Protein AF-0000000066501792 (afdb_homodimer)

Organism: Dictyostelium discoideum (NCBI:txid44689)

Radius of gyration: 29.16 Å; Cα contacts (8 Å, |Δi|>4): 1683; chains: 2; bounding box: 50×94×63 Å

Sequence (678 aa):
MLPITNKVALITKKGFSESFSIVDNEIPKPKGNEVLIKVDYVGLNRCDLYFSLGLYLPFENYPNVSGFEASGTVVEFANDELENSSKFKVGDKVSVIYTCDHRKYGTFAEYAVFPIGCLVKNNELSSQKEIAANWISFFTAYYGLVEFAQIKKGDYVIITAGSAGTSLAGIAIAKFFGAHTIVTSRNEKKKQQILDYGADYFVSLDTEDIVKRTFEITNGKGANIIYDSVGGQSAQKLFESSSQFGKIVFYGNMNHSEPTPLPILIGLKNYLTIKVLNTNEYLYQPEFNKKAIEFLNSNFHHFKSIVGKEFIGIDSLVDALKYLETGDLFGKVVVKVNNMLPITNKVALITKKGFSESFSIVDNEIPKPKGNEVLIKVDYVGLNRCDLYFSLGLYLPFENYPNVSGFEASGTVVEFANDELENSSKFKVGDKVSVIYTCDHRKYGTFAEYAVFPIGCLVKNNELSSQKEIAANWISFFTAYYGLVEFAQIKKGDYVIITAGSAGTSLAGIAIAKFFGAHTIVTSRNEKKKQQILDYGADYFVSLDTEDIVKRTFEITNGKGANIIYDSVGGQSAQKLFESSSQFGKIVFYGNMNHSEPTPLPILIGLKNYLTIKVLNTNEYLYQPEFNKKAIEFLNSNFHHFKSIVGKEFIGIDSLVDALKYLETGDLFGKVVVKVNN

Solvent-accessible surface area (backbone atoms only — not comparable to full-atom values): 34069 Å² total; per-residue (Å²): 132,82,68,67,57,34,51,32,41,28,35,62,45,79,32,54,46,82,16,49,43,80,42,81,39,70,54,73,77,35,52,80,65,18,25,23,29,42,26,29,21,32,22,60,54,73,63,54,43,41,40,39,55,43,67,61,54,76,71,92,60,74,66,28,52,32,47,59,23,17,11,28,29,34,67,43,60,40,38,67,66,56,43,71,74,42,98,58,52,76,68,40,57,31,26,39,44,73,59,61,63,47,78,78,34,30,44,40,28,38,50,36,50,41,52,57,86,26,54,39,77,56,58,90,87,54,53,56,70,40,51,8,48,28,55,70,28,41,49,44,28,42,47,48,41,46,69,67,55,53,66,44,65,69,35,34,32,36,29,38,55,36,41,34,38,42,33,42,33,35,47,40,53,37,50,74,48,47,28,42,36,41,29,26,34,67,50,64,90,56,44,64,62,42,42,71,73,60,40,71,36,79,45,32,56,74,83,43,57,66,38,63,53,36,24,62,76,45,74,65,50,29,23,40,31,36,44,36,39,37,50,10,62,66,36,50,49,53,60,69,22,40,12,69,64,13,30,35,35,36,63,45,50,74,35,66,89,37,72,20,56,40,63,56,60,58,23,37,53,19,36,24,37,36,34,25,50,34,61,66,72,37,40,77,32,66,72,53,34,53,53,50,50,51,52,48,63,76,43,34,92,65,61,68,50,52,73,57,43,78,39,69,33,60,85,34,45,50,58,50,44,48,54,60,69,69,65,86,57,51,31,29,42,36,30,37,40,43,134,131,82,69,67,57,34,52,33,40,26,34,62,45,79,32,55,46,84,15,50,45,80,41,81,39,68,53,71,77,34,52,77,65,17,26,23,29,41,26,28,21,31,22,59,54,72,63,53,42,42,41,39,54,44,66,61,55,73,72,93,59,74,67,27,50,30,45,57,24,17,12,29,30,33,68,41,59,38,39,68,67,55,43,71,74,42,97,57,52,75,67,39,56,29,26,39,44,73,58,61,63,47,76,79,34,30,45,39,28,39,50,38,49,40,52,57,87,25,53,40,78,57,59,89,88,52,54,57,72,41,52,7,48,26,57,68,29,40,50,44,26,42,48,48,41,46,72,68,55,54,67,43,67,68,36,34,32,35,30,38,56,36,43,34,38,42,33,42,31,35,46,39,54,38,49,73,48,47,28,42,37,40,29,26,34,68,51,64,88,56,45,66,62,41,42,73,73,62,39,71,37,78,43,32,57,73,83,43,57,66,38,63,52,36,25,62,75,46,75,66,50,28,24,40,31,37,44,35,39,37,51,10,60,65,36,50,49,53,60,68,21,41,11,69,65,14,30,37,34,36,64,45,51,74,36,68,90,37,70,21,56,41,65,56,60,59,22,36,55,19,36,25,38,37,33,25,49,33,62,67,74,38,42,78,33,65,72,53,34,52,52,52,50,52,52,48,62,77,43,35,92,66,60,69,50,52,72,56,42,79,40,70,33,61,86,34,46,50,58,50,44,46,54,61,68,68,66,85,57,53,32,29,42,34,31,37,41,42,134

Nearest PDB structures (foldseek):
  3qwb-assembly2_C  TM=8.760E-01  e=9.185E-32  Saccharomyces cerevisiae S288C
  3jyl-assembly1_A  TM=8.883E-01  e=7.668E-28  Pseudomonas syringae pv. tomato
  1qor-assembly1_B  TM=9.023E-01  e=3.120E-27  Escherichia coli
  3gms-assembly1_A  TM=8.563E-01  e=8.802E-27  Bacillus thuringiensis
  5k1s-assembly2_C  TM=8.195E-01  e=1.194E-26  Myxococcus xanthus DK 1622

InterPro domains:
  IPR011032 GroES-like superfamily [SSF50129] (3-160)
  IPR013149 Alcohol dehydrogenase-like, C-terminal [PF00107] (167-296)
  IPR013154 Alcohol dehydrogenase-like, N-terminal [PF08240] (33-121)
  IPR020843 Enoylreductase domain [SM00829] (15-335)
  IPR036291 NAD(P)-binding domain superfamily [SSF51735] (128-285)

Secondary structure (DSSP, 8-state):
---SEEEEEEE-SSSSGGGEEEEEEEPPPP-TTEEEEEEEEEEE-HHHHHHHHTSSS---SSSB---SEEEEEEEEES-HHHHHHSS--TT-EEEE-S-S-TTT----BSEEEEEGGGEEEPPTTS-HHHHTTTHHHHHHHIIIIIIIT---TT-EEEESSTTBHHHHHHHHHHHHTT-EEEEEESSGGGHHHHHHHT-SEEEETTTS-HHHHHHHHTTTS-EEEEEES--STTHHHHHHTEEEEEEEEE---TTTTSPPB--HHHHHHHT-EEEE--THHHHTSHHHHHHHHHHHHHTGGG----EEEEEESGGGHHHHHHHHHH---SBEEEEE---/---SEEEEEEE-SSSSGGGEEEEEEEPPPP-TTEEEEEEEEEEE-HHHHHHHHTSSS---SSSB---SEEEEEEEEES-HHHHHHSS--TT-EEEE-S-S-TTT----BSEEEEEGGGEEEPPTTS-HHHHTTTHHHHHHHIIIIIIIT---TT-EEEESSTTBHHHHHHHHHHHHTT-EEEEEESSGGGHHHHHHHT-SEEEETTTS-HHHHHHHHTTTS-EEEEEES--STTHHHHHHTEEEEEEEEE---TTTTSPPB--HHHHHHHT-EEEE--THHHHTSHHHHHHHHHHHHHTGGG----EEEEEESGGGHHHHHHHHHH---SBEEEEE---

Foldseek 3Di:
DDDQKWWFWWQAAAAFLVRIDIDIDGFDADADQKFKWQFFKAWDDPVQRVVSNCNPPHDDDPGFGAGFKTKTFTAGGNDPVNQVVDPDDGGFIWMFHRQDDRRHWHRLIRMTMDRPVRIDGDDPVDDRHFRRHFHVLLLQLCCQCCVPLVAAAAFEEEAELCQEASNLSNQLVNVVRNYAYEYEDCACPCVVVSVVSPHRHYDHVPVDQPQVVLCVVSVRFFGQEYEYADAACCVVSNLSRHGANHEYEHAHHNPVVHHGDDDVVSCVVRVYDYYDDDSNVQSNPVVSVVVSVVVCSVVVVSGTWDAFEEAEASVCVSVQSVVVNVSPTGTIYMYRHDD/DDDQKWWFWWQAAAAFLVRIDIDIDGFDADADQKFKWQFFKAWDDPVQRVVSNCNPPHDDDPGFGAGFKTKTFTAGGNDPVNQVVDPDDGGFIWMFHRQDDRRHWHRLIRMTMDRPVRIDGDDPVDDRHFRRHFHVLLLQLCCQCCVPLVAAAAFEEEAELCQEASNLSNQLVNVVRNYAYEYEDCACPCVVVSVVSPHRHYDHVPVDQPQVVLCVVSVRFFGQEYEYADAACCVVSNLSRHGANHEYEHAHHNPVVHHGDDDVVSCVVRVYDYYDDDSNVQSNPVVSVVVSVVVCSVVVVSGTWDAFEEAEASVCVSVQSVVVNVSPTGTIYMYRHDD

Structure (mmCIF, N/CA/C/O backbone):
data_AF-0000000066501792-model_v1
#
loop_
_entity.id
_entity.type
_entity.pdbx_description
1 polymer 'Zinc-containing alcohol dehydrogenase'
#
loop_
_atom_site.group_PDB
_atom_site.id
_atom_site.type_symbol
_atom_site.label_atom_id
_atom_site.label_alt_id
_atom_site.label_comp_id
_atom_site.label_asym_id
_atom_site.label_entity_id
_atom_site.label_seq_id
_atom_site.pdbx_PDB_ins_code
_atom_site.Cartn_x
_atom_site.Cartn_y
_atom_site.Cartn_z
_atom_site.occupancy
_atom_site.B_iso_or_equiv
_atom_site.auth_seq_id
_atom_site.auth_comp_id
_atom_site.auth_asym_id
_atom_site.auth_atom_id
_atom_site.pdbx_PDB_model_num
ATOM 1 N N . MET A 1 1 ? -9.789 -43.25 -29.641 1 71.56 1 MET A N 1
ATOM 2 C CA . MET A 1 1 ? -10.93 -43.125 -28.75 1 71.56 1 MET A CA 1
ATOM 3 C C . MET A 1 1 ? -10.477 -42.75 -27.344 1 71.56 1 MET A C 1
ATOM 5 O O . MET A 1 1 ? -9.484 -43.281 -26.844 1 71.56 1 MET A O 1
ATOM 9 N N . LEU A 1 2 ? -11.102 -41.656 -26.812 1 81.5 2 LEU A N 1
ATOM 10 C CA . LEU A 1 2 ? -10.773 -41.25 -25.453 1 81.5 2 LEU A CA 1
ATOM 11 C C . LEU A 1 2 ? -11.211 -42.312 -24.438 1 81.5 2 LEU A C 1
ATOM 13 O O . LEU A 1 2 ? -12.227 -42.969 -24.625 1 81.5 2 LEU A O 1
ATOM 17 N N . PRO A 1 3 ? -10.352 -42.531 -23.453 1 86.5 3 PRO A N 1
ATOM 18 C CA . PRO A 1 3 ? -10.828 -43.375 -22.375 1 86.5 3 PRO A CA 1
ATOM 19 C C . PRO A 1 3 ? -12.078 -42.844 -21.688 1 86.5 3 PRO A C 1
ATOM 21 O O . PRO A 1 3 ? -12.398 -41.656 -21.844 1 86.5 3 PRO A O 1
ATOM 24 N N . ILE A 1 4 ? -12.75 -43.75 -21.016 1 88.5 4 ILE A N 1
ATOM 25 C CA . ILE A 1 4 ? -13.984 -43.344 -20.344 1 88.5 4 ILE A CA 1
ATOM 26 C C . ILE A 1 4 ? -13.656 -42.625 -19.031 1 88.5 4 ILE A C 1
ATOM 28 O O . ILE A 1 4 ? -14.336 -41.656 -18.641 1 88.5 4 ILE A O 1
ATOM 32 N N . THR A 1 5 ? -12.617 -43.156 -18.406 1 92.06 5 THR A N 1
ATOM 33 C CA . THR A 1 5 ? -12.242 -42.594 -17.109 1 92.06 5 THR A CA 1
ATOM 34 C C . THR A 1 5 ? -10.805 -42.094 -17.141 1 92.06 5 THR A C 1
ATOM 36 O O . THR A 1 5 ? -10.062 -42.375 -18.078 1 92.06 5 THR A O 1
ATOM 39 N N . ASN A 1 6 ? -10.547 -41.219 -16.219 1 94.38 6 ASN A N 1
ATOM 40 C CA . ASN A 1 6 ? -9.18 -40.75 -16.016 1 94.38 6 ASN A CA 1
ATOM 41 C C . ASN A 1 6 ? -8.891 -40.5 -14.539 1 94.38 6 ASN A C 1
ATOM 43 O O . ASN A 1 6 ? -9.805 -40.5 -13.711 1 94.38 6 ASN A O 1
ATOM 47 N N . LYS A 1 7 ? -7.672 -40.312 -14.266 1 96.06 7 LYS A N 1
ATOM 48 C CA . LYS A 1 7 ? -7.266 -40 -12.898 1 96.06 7 LYS A CA 1
ATOM 49 C C . LYS A 1 7 ? -7.254 -38.469 -12.672 1 96.06 7 LYS A C 1
ATOM 51 O O . LYS A 1 7 ? -6.836 -37.719 -13.539 1 96.06 7 LYS A O 1
ATOM 56 N N . VAL A 1 8 ? -7.789 -38.094 -11.492 1 96.12 8 VAL A N 1
ATOM 57 C CA . VAL A 1 8 ? -7.844 -36.688 -11.078 1 96.12 8 VAL A CA 1
ATOM 58 C C . VAL A 1 8 ? -7.414 -36.562 -9.617 1 96.12 8 VAL A C 1
ATOM 60 O O . VAL A 1 8 ? -7.723 -37.438 -8.797 1 96.12 8 VAL A O 1
ATOM 63 N N . ALA A 1 9 ? -6.676 -35.562 -9.336 1 95.81 9 ALA A N 1
ATOM 64 C CA . ALA A 1 9 ? -6.383 -35.25 -7.945 1 95.81 9 ALA A CA 1
ATOM 65 C C . ALA A 1 9 ? -7.402 -34.25 -7.391 1 95.81 9 ALA A C 1
ATOM 67 O O . ALA A 1 9 ? -7.539 -33.125 -7.906 1 95.81 9 ALA A O 1
ATOM 68 N N . LEU A 1 10 ? -8.094 -34.625 -6.332 1 95.19 10 LEU A N 1
ATOM 69 C CA . LEU A 1 10 ? -9.117 -33.781 -5.715 1 95.19 10 LEU A CA 1
ATOM 70 C C . LEU A 1 10 ? -8.734 -33.406 -4.281 1 95.19 10 LEU A C 1
ATOM 72 O O . LEU A 1 10 ? -8.062 -34.188 -3.6 1 95.19 10 LEU A O 1
ATOM 76 N N . ILE A 1 11 ? -9.117 -32.219 -3.883 1 94.44 11 ILE A N 1
ATOM 77 C CA . ILE A 1 11 ? -9.055 -31.859 -2.469 1 94.44 11 ILE A CA 1
ATOM 78 C C . ILE A 1 11 ? -10.234 -32.469 -1.729 1 94.44 11 ILE A C 1
ATOM 80 O O . ILE A 1 11 ? -11.391 -32.188 -2.02 1 94.44 11 ILE A O 1
ATOM 84 N N . THR A 1 12 ? -9.969 -33.281 -0.763 1 94.12 12 THR A N 1
ATOM 85 C CA . THR A 1 12 ? -11.047 -34.031 -0.144 1 94.12 12 THR A CA 1
ATOM 86 C C . THR A 1 12 ? -11.258 -33.594 1.301 1 94.12 12 THR A C 1
ATOM 88 O O . THR A 1 12 ? -12.242 -34 1.934 1 94.12 12 THR A O 1
ATOM 91 N N . LYS A 1 13 ? -10.398 -32.844 1.797 1 90.88 13 LYS A N 1
ATOM 92 C CA . LYS A 1 13 ? -10.492 -32.25 3.139 1 90.88 13 LYS A CA 1
ATOM 93 C C . LYS A 1 13 ? -9.562 -31.062 3.287 1 90.88 13 LYS A C 1
ATOM 95 O O . LYS A 1 13 ? -8.773 -30.75 2.387 1 90.88 13 LYS A O 1
ATOM 100 N N . LYS A 1 14 ? -9.773 -30.359 4.363 1 87.75 14 LYS A N 1
ATOM 101 C CA . LYS A 1 14 ? -8.891 -29.234 4.641 1 87.75 14 LYS A CA 1
ATOM 102 C C . LYS A 1 14 ? -7.516 -29.703 5.09 1 87.75 14 LYS A C 1
ATOM 104 O O . LYS A 1 14 ? -7.402 -30.656 5.879 1 87.75 14 LYS A O 1
ATOM 109 N N . GLY A 1 15 ? -6.477 -29.094 4.531 1 87.56 15 GLY A N 1
ATOM 110 C CA . GLY A 1 15 ? -5.098 -29.438 4.844 1 87.56 15 GLY A CA 1
ATOM 111 C C . GLY A 1 15 ? -4.125 -29.062 3.738 1 87.56 15 GLY A C 1
ATOM 112 O O . GLY A 1 15 ? -4.48 -28.344 2.805 1 87.56 15 GLY A O 1
ATOM 113 N N . PHE A 1 16 ? -2.891 -29.578 3.99 1 89.88 16 PHE A N 1
ATOM 114 C CA . PHE A 1 16 ? -1.862 -29.344 2.982 1 89.88 16 PHE A CA 1
ATOM 115 C C . PHE A 1 16 ? -1.808 -30.484 1.981 1 89.88 16 PHE A C 1
ATOM 117 O O . PHE A 1 16 ? -2.822 -30.844 1.375 1 89.88 16 PHE A O 1
ATOM 124 N N . SER A 1 17 ? -0.733 -31.094 1.771 1 91.81 17 SER A N 1
ATOM 125 C CA . SER A 1 17 ? -0.574 -32.125 0.761 1 91.81 17 SER A CA 1
ATOM 126 C C . SER A 1 17 ? -1.449 -33.344 1.07 1 91.81 17 SER A C 1
ATOM 128 O O . SER A 1 17 ? -1.922 -34.031 0.157 1 91.81 17 SER A O 1
ATOM 130 N N . GLU A 1 18 ? -1.739 -33.562 2.307 1 92.19 18 GLU A N 1
ATOM 131 C CA . GLU A 1 18 ? -2.51 -34.719 2.715 1 92.19 18 GLU A CA 1
ATOM 132 C C . GLU A 1 18 ? -3.982 -34.594 2.346 1 92.19 18 GLU A C 1
ATOM 134 O O . GLU A 1 18 ? -4.746 -35.531 2.398 1 92.19 18 GLU A O 1
ATOM 139 N N . SER A 1 19 ? -4.359 -33.438 1.979 1 93.88 19 SER A N 1
ATOM 140 C CA . SER A 1 19 ? -5.754 -33.188 1.648 1 93.88 19 SER A CA 1
ATOM 141 C C . SER A 1 19 ? -6.094 -33.656 0.241 1 93.88 19 SER A C 1
ATOM 143 O O . SER A 1 19 ? -7.266 -33.719 -0.136 1 93.88 19 SER A O 1
ATOM 145 N N . PHE A 1 20 ? -5.129 -34.031 -0.543 1 95.75 20 PHE A N 1
ATOM 146 C CA . PHE A 1 20 ? -5.328 -34.438 -1.934 1 95.75 20 PHE A CA 1
ATOM 147 C C . PHE A 1 20 ? -5.426 -35.938 -2.064 1 95.75 20 PHE A C 1
ATOM 149 O O . PHE A 1 20 ? -4.691 -36.688 -1.399 1 95.75 20 PHE A O 1
ATOM 156 N N . SER A 1 21 ? -6.328 -36.375 -2.918 1 96.19 21 SER A N 1
ATOM 157 C CA . SER A 1 21 ? -6.484 -37.781 -3.246 1 96.19 21 SER A CA 1
ATOM 158 C C . SER A 1 21 ? -6.625 -38 -4.75 1 96.19 21 SER A C 1
ATOM 160 O O . SER A 1 21 ? -7.305 -37.219 -5.426 1 96.19 21 SER A O 1
ATOM 162 N N . ILE A 1 22 ? -5.996 -39.031 -5.191 1 96.94 22 ILE A N 1
ATOM 163 C CA . ILE A 1 22 ? -6.141 -39.438 -6.59 1 96.94 22 ILE A CA 1
ATOM 164 C C . ILE A 1 22 ? -7.34 -40.375 -6.746 1 96.94 22 ILE A C 1
ATOM 166 O O . ILE A 1 22 ? -7.43 -41.375 -6.07 1 96.94 22 ILE A O 1
ATOM 170 N N . VAL A 1 23 ? -8.18 -39.969 -7.672 1 96.06 23 VAL A N 1
ATOM 171 C CA . VAL A 1 23 ? -9.383 -40.781 -7.863 1 96.06 23 VAL A CA 1
ATOM 172 C C . VAL A 1 23 ? -9.625 -41 -9.352 1 96.06 23 VAL A C 1
ATOM 174 O O . VAL A 1 23 ? -9.109 -40.25 -10.188 1 96.06 23 VAL A O 1
ATOM 177 N N . ASP A 1 24 ? -10.375 -42.031 -9.609 1 95.81 24 ASP A N 1
ATOM 178 C CA . ASP A 1 24 ? -10.859 -42.25 -10.969 1 95.81 24 ASP A CA 1
ATOM 179 C C . ASP A 1 24 ? -12.203 -41.594 -11.195 1 95.81 24 ASP A C 1
ATOM 181 O O . ASP A 1 24 ? -13.148 -41.781 -10.438 1 95.81 24 ASP A O 1
ATOM 185 N N . ASN A 1 25 ? -12.195 -40.781 -12.195 1 94.81 25 ASN A N 1
ATOM 186 C CA . ASN A 1 25 ? -13.414 -40.062 -12.562 1 94.81 25 ASN A CA 1
ATOM 187 C C . ASN A 1 25 ? -13.703 -40.188 -14.055 1 94.81 25 ASN A C 1
ATOM 189 O O . ASN A 1 25 ? -12.797 -40.438 -14.852 1 94.81 25 ASN A O 1
ATOM 193 N N . GLU A 1 26 ? -14.938 -40.031 -14.344 1 95.5 26 GLU A N 1
ATOM 194 C CA . GLU A 1 26 ? -15.281 -39.969 -15.766 1 95.5 26 GLU A CA 1
ATOM 195 C C . GLU A 1 26 ? -14.633 -38.75 -16.422 1 95.5 26 GLU A C 1
ATOM 197 O O . GLU A 1 26 ? -14.555 -37.688 -15.805 1 95.5 26 GLU A O 1
ATOM 202 N N . ILE A 1 27 ? -14.18 -38.938 -17.594 1 96.44 27 ILE A N 1
ATOM 203 C CA . ILE A 1 27 ? -13.672 -37.781 -18.344 1 96.44 27 ILE A CA 1
ATOM 204 C C . ILE A 1 27 ? -14.805 -36.812 -18.594 1 96.44 27 ILE A C 1
ATOM 206 O O . ILE A 1 27 ? -15.852 -37.156 -19.125 1 96.44 27 ILE A O 1
ATOM 210 N N . PRO A 1 28 ? -14.602 -35.594 -18.25 1 95.12 28 PRO A N 1
ATOM 211 C CA . PRO A 1 28 ? -15.68 -34.625 -18.422 1 95.12 28 PRO A CA 1
ATOM 212 C C . PRO A 1 28 ? -15.922 -34.281 -19.891 1 95.12 28 PRO A C 1
ATOM 214 O O . PRO A 1 28 ? -14.977 -34.25 -20.688 1 95.12 28 PRO A O 1
ATOM 217 N N . LYS A 1 29 ? -17.125 -34 -20.188 1 95.44 29 LYS A N 1
ATOM 218 C CA . LYS A 1 29 ? -17.5 -33.5 -21.516 1 95.44 29 LYS A CA 1
ATOM 219 C C . LYS A 1 29 ? -17.547 -31.984 -21.531 1 95.44 29 LYS A C 1
ATOM 221 O O . LYS A 1 29 ? -18.234 -31.375 -20.703 1 95.44 29 LYS A O 1
ATOM 226 N N . PRO A 1 30 ? -16.781 -31.406 -22.484 1 97.12 30 PRO A N 1
ATOM 227 C CA . PRO A 1 30 ? -16.844 -29.953 -22.547 1 97.12 30 PRO A CA 1
ATOM 228 C C . PRO A 1 30 ? -18.219 -29.422 -22.938 1 97.12 30 PRO A C 1
ATOM 230 O O . PRO A 1 30 ? -18.906 -30.047 -23.75 1 97.12 30 PRO A O 1
ATOM 233 N N . LYS A 1 31 ? -18.625 -28.312 -22.375 1 96.38 31 LYS A N 1
ATOM 234 C CA . LYS A 1 31 ? -19.891 -27.656 -22.672 1 96.38 31 LYS A CA 1
ATOM 235 C C . LYS A 1 31 ? -19.688 -26.172 -22.984 1 96.38 31 LYS A C 1
ATOM 237 O O . LYS A 1 31 ? -18.688 -25.578 -22.578 1 96.38 31 LYS A O 1
ATOM 242 N N . GLY A 1 32 ? -20.594 -25.656 -23.734 1 95.44 32 GLY A N 1
ATOM 243 C CA . GLY A 1 32 ? -20.578 -24.219 -24 1 95.44 32 GLY A CA 1
ATOM 244 C C . GLY A 1 32 ? -19.281 -23.75 -24.625 1 95.44 32 GLY A C 1
ATOM 245 O O . GLY A 1 32 ? -18.938 -24.156 -25.734 1 95.44 32 GLY A O 1
ATOM 246 N N . ASN A 1 33 ? -18.516 -22.984 -23.859 1 95 33 ASN A N 1
ATOM 247 C CA . ASN A 1 33 ? -17.281 -22.422 -24.375 1 95 33 ASN A CA 1
ATOM 248 C C . ASN A 1 33 ? -16.062 -23.219 -23.906 1 95 33 ASN A C 1
ATOM 250 O O . ASN A 1 33 ? -14.945 -22.703 -23.906 1 95 33 ASN A O 1
ATOM 254 N N . GLU A 1 34 ? -16.281 -24.438 -23.609 1 96.44 34 GLU A N 1
ATOM 255 C CA . GLU A 1 34 ? -15.234 -25.25 -23 1 96.44 34 GLU A CA 1
ATOM 256 C C . GLU A 1 34 ? -14.555 -26.141 -24.031 1 96.44 34 GLU A C 1
ATOM 258 O O . GLU A 1 34 ? -15.109 -26.391 -25.109 1 96.44 34 GLU A O 1
ATOM 263 N N . VAL A 1 35 ? -13.391 -26.531 -23.734 1 96.94 35 VAL A N 1
ATOM 264 C CA . VAL A 1 35 ? -12.594 -27.484 -24.5 1 96.94 35 VAL A CA 1
ATOM 265 C C . VAL A 1 35 ? -11.992 -28.531 -23.562 1 96.94 35 VAL A C 1
ATOM 267 O O . VAL A 1 35 ? -11.664 -28.234 -22.422 1 96.94 35 VAL A O 1
ATOM 270 N N . LEU A 1 36 ? -11.891 -29.703 -24.062 1 97.19 36 LEU A N 1
ATOM 271 C CA . LEU A 1 36 ? -11.219 -30.766 -23.328 1 97.19 36 LEU A CA 1
ATOM 272 C C . LEU A 1 36 ? -9.727 -30.797 -23.641 1 97.19 36 LEU A C 1
ATOM 274 O O . LEU A 1 36 ? -9.336 -30.781 -24.812 1 97.19 36 LEU A O 1
ATOM 278 N N . ILE A 1 37 ? -8.961 -30.828 -22.656 1 96.81 37 ILE A N 1
ATOM 279 C CA . ILE A 1 37 ? -7.508 -30.844 -22.781 1 96.81 37 ILE A CA 1
ATOM 280 C C . ILE A 1 37 ? -6.953 -32.156 -22.25 1 96.81 37 ILE A C 1
ATOM 282 O O . ILE A 1 37 ? -7.344 -32.594 -21.156 1 96.81 37 ILE A O 1
ATOM 286 N N . LYS A 1 38 ? -6.133 -32.812 -23 1 97.44 38 LYS A N 1
ATOM 287 C CA . LYS A 1 38 ? -5.242 -33.812 -22.453 1 97.44 38 LYS A CA 1
ATOM 288 C C . LYS A 1 38 ? -4.02 -33.188 -21.797 1 97.44 38 LYS A C 1
ATOM 290 O O . LYS A 1 38 ? -3.148 -32.656 -22.484 1 97.44 38 LYS A O 1
ATOM 295 N N . VAL A 1 39 ? -3.943 -33.312 -20.484 1 97.31 39 VAL A N 1
ATOM 296 C CA . VAL A 1 39 ? -2.906 -32.594 -19.75 1 97.31 39 VAL A CA 1
ATOM 297 C C . VAL A 1 39 ? -1.589 -33.375 -19.844 1 97.31 39 VAL A C 1
ATOM 299 O O . VAL A 1 39 ? -1.533 -34.562 -19.531 1 97.31 39 VAL A O 1
ATOM 302 N N . ASP A 1 40 ? -0.59 -32.688 -20.281 1 97.06 40 ASP A N 1
ATOM 303 C CA . ASP A 1 40 ? 0.73 -33.312 -20.375 1 97.06 40 ASP A CA 1
ATOM 304 C C . ASP A 1 40 ? 1.55 -33.031 -19.109 1 97.06 40 ASP A C 1
ATOM 306 O O . ASP A 1 40 ? 2.098 -33.969 -18.516 1 97.06 40 ASP A O 1
ATOM 310 N N . TYR A 1 41 ? 1.6 -31.781 -18.734 1 97.31 41 TYR A N 1
ATOM 311 C CA . TYR A 1 41 ? 2.334 -31.344 -17.547 1 97.31 41 TYR A CA 1
ATOM 312 C C . TYR A 1 41 ? 1.498 -30.406 -16.688 1 97.31 41 TYR A C 1
ATOM 314 O O . TYR A 1 41 ? 0.701 -29.625 -17.219 1 97.31 41 TYR A O 1
ATOM 322 N N . VAL A 1 42 ? 1.667 -30.531 -15.383 1 97.06 42 VAL A N 1
ATOM 323 C CA . VAL A 1 42 ? 1.106 -29.531 -14.477 1 97.06 42 VAL A CA 1
ATOM 324 C C . VAL A 1 42 ? 2.229 -28.859 -13.695 1 97.06 42 VAL A C 1
ATOM 326 O O . VAL A 1 42 ? 3.209 -29.5 -13.32 1 97.06 42 VAL A O 1
ATOM 329 N N . GLY A 1 43 ? 2.137 -27.562 -13.602 1 96.38 43 GLY A N 1
ATOM 330 C CA . GLY A 1 43 ? 3.02 -26.828 -12.719 1 96.38 43 GLY A CA 1
ATOM 331 C C . GLY A 1 43 ? 2.453 -26.641 -11.328 1 96.38 43 GLY A C 1
ATOM 332 O O . GLY A 1 43 ? 1.261 -26.359 -11.172 1 96.38 43 GLY A O 1
ATOM 333 N N . LEU A 1 44 ? 3.307 -26.859 -10.344 1 95.69 44 LEU A N 1
ATOM 334 C CA . LEU A 1 44 ? 2.865 -26.688 -8.961 1 95.69 44 LEU A CA 1
ATOM 335 C C . LEU A 1 44 ? 3.252 -25.312 -8.43 1 95.69 44 LEU A C 1
ATOM 337 O O . LEU A 1 44 ? 4.293 -24.781 -8.797 1 95.69 44 LEU A O 1
ATOM 341 N N . ASN A 1 45 ? 2.424 -24.828 -7.633 1 92.56 45 ASN A N 1
ATOM 342 C CA . ASN A 1 45 ? 2.598 -23.531 -6.98 1 92.56 45 ASN A CA 1
ATOM 343 C C . ASN A 1 45 ? 2.273 -23.609 -5.492 1 92.56 45 ASN A C 1
ATOM 345 O O . ASN A 1 45 ? 1.457 -24.438 -5.07 1 92.56 45 ASN A O 1
ATOM 349 N N . ARG A 1 46 ? 2.879 -22.75 -4.742 1 89.25 46 ARG A N 1
ATOM 350 C CA . ARG A 1 46 ? 2.547 -22.703 -3.322 1 89.25 46 ARG A CA 1
ATOM 351 C C . ARG A 1 46 ? 1.07 -22.375 -3.115 1 89.25 46 ARG A C 1
ATOM 353 O O . ARG A 1 46 ? 0.457 -22.844 -2.156 1 89.25 46 ARG A O 1
ATOM 360 N N . CYS A 1 47 ? 0.522 -21.688 -4.008 1 87.69 47 CYS A N 1
ATOM 361 C CA . CYS A 1 47 ? -0.887 -21.312 -3.916 1 87.69 47 CYS A CA 1
ATOM 362 C C . CYS A 1 47 ? -1.774 -22.562 -3.984 1 87.69 47 CYS A C 1
ATOM 364 O O . CYS A 1 47 ? -2.916 -22.531 -3.521 1 87.69 47 CYS A O 1
ATOM 366 N N . ASP A 1 48 ? -1.301 -23.672 -4.539 1 90.5 48 ASP A N 1
ATOM 367 C CA . ASP A 1 48 ? -2.053 -24.922 -4.508 1 90.5 48 ASP A CA 1
ATOM 368 C C . ASP A 1 48 ? -2.283 -25.391 -3.074 1 90.5 48 ASP A C 1
ATOM 370 O O . ASP A 1 48 ? -3.383 -25.828 -2.729 1 90.5 48 ASP A O 1
ATOM 374 N N . LEU A 1 49 ? -1.256 -25.188 -2.301 1 88.19 49 LEU A N 1
ATOM 375 C CA . LEU A 1 49 ? -1.333 -25.609 -0.905 1 88.19 49 LEU A CA 1
ATOM 376 C C . LEU A 1 49 ? -2.217 -24.656 -0.105 1 88.19 49 LEU A C 1
ATOM 378 O O . LEU A 1 49 ? -3.012 -25.094 0.729 1 88.19 49 LEU A O 1
ATOM 382 N N . TYR A 1 50 ? -2.135 -23.391 -0.411 1 83.56 50 TYR A N 1
ATOM 383 C CA . TYR A 1 50 ? -2.955 -22.406 0.292 1 83.56 50 TYR A CA 1
ATOM 384 C C . TYR A 1 50 ? -4.426 -22.578 -0.068 1 83.56 50 TYR A C 1
ATOM 386 O O . TYR A 1 50 ? -5.305 -22.359 0.772 1 83.56 50 TYR A O 1
ATOM 394 N N . PHE A 1 51 ? -4.652 -22.922 -1.229 1 84.56 51 PHE A N 1
ATOM 395 C CA . PHE A 1 51 ? -6.012 -23.172 -1.694 1 84.56 51 PHE A CA 1
ATOM 396 C C . PHE A 1 51 ? -6.637 -24.344 -0.944 1 84.56 51 PHE A C 1
ATOM 398 O O . PHE A 1 51 ? -7.773 -24.25 -0.481 1 84.56 51 PHE A O 1
ATOM 405 N N . SER A 1 52 ? -5.887 -25.344 -0.758 1 87.38 52 SER A N 1
ATOM 406 C CA . SER A 1 52 ? -6.398 -26.531 -0.085 1 87.38 52 SER A CA 1
ATOM 407 C C . SER A 1 52 ? -6.688 -26.25 1.385 1 87.38 52 SER A C 1
ATOM 409 O O . SER A 1 52 ? -7.516 -26.922 1.999 1 87.38 52 SER A O 1
ATOM 411 N N . LEU A 1 53 ? -6.043 -25.203 1.89 1 83 53 LEU A N 1
ATOM 412 C CA . LEU A 1 53 ? -6.25 -24.812 3.279 1 83 53 LEU A CA 1
ATOM 413 C C . LEU A 1 53 ? -7.465 -23.906 3.412 1 83 53 LEU A C 1
ATOM 415 O O . LEU A 1 53 ? -7.953 -23.672 4.52 1 83 53 LEU A O 1
ATOM 419 N N . GLY A 1 54 ? -7.93 -23.359 2.338 1 76.44 54 GLY A N 1
ATOM 420 C CA . GLY A 1 54 ? -9.062 -22.453 2.35 1 76.44 54 GLY A CA 1
ATOM 421 C C . GLY A 1 54 ? -8.695 -21.047 2.775 1 76.44 54 GLY A C 1
ATOM 422 O O . GLY A 1 54 ? -9.531 -20.312 3.314 1 76.44 54 GLY A O 1
ATOM 423 N N . LEU A 1 55 ? -7.516 -20.562 2.727 1 69.56 55 LEU A N 1
ATOM 424 C CA . LEU A 1 55 ? -7.062 -19.297 3.289 1 69.56 55 LEU A CA 1
ATOM 425 C C . LEU A 1 55 ? -7.32 -18.141 2.318 1 69.56 55 LEU A C 1
ATOM 427 O O . LEU A 1 55 ? -7.547 -17.016 2.742 1 69.56 55 LEU A O 1
ATOM 431 N N . TYR A 1 56 ? -7.301 -18.266 1.024 1 65.56 56 TYR A N 1
ATOM 432 C CA . TYR A 1 56 ? -7.41 -17.078 0.188 1 65.56 56 TYR A CA 1
ATOM 433 C C . TYR A 1 56 ? -8.555 -17.219 -0.809 1 65.56 56 TYR A C 1
ATOM 435 O O . TYR A 1 56 ? -9.109 -16.219 -1.274 1 65.56 56 TYR A O 1
ATOM 443 N N . LEU A 1 57 ? -8.93 -18.375 -1.156 1 70.06 57 LEU A N 1
ATOM 444 C CA . LEU A 1 57 ? -10.031 -18.688 -2.057 1 70.06 57 LEU A CA 1
ATOM 445 C C . LEU A 1 57 ? -10.914 -19.781 -1.481 1 70.06 57 LEU A C 1
ATOM 447 O O . LEU A 1 57 ? -10.68 -20.969 -1.734 1 70.06 57 LEU A O 1
ATOM 451 N N . PRO A 1 58 ? -11.906 -19.328 -0.721 1 66.75 58 PRO A N 1
ATOM 452 C CA . PRO A 1 58 ? -12.727 -20.359 -0.074 1 66.75 58 PRO A CA 1
ATOM 453 C C . PRO A 1 58 ? -13.586 -21.141 -1.065 1 66.75 58 PRO A C 1
ATOM 455 O O . PRO A 1 58 ? -13.984 -20.609 -2.102 1 66.75 58 PRO A O 1
ATOM 458 N N . PHE A 1 59 ? -13.562 -22.5 -0.888 1 71.5 59 PHE A N 1
ATOM 459 C CA . PHE A 1 59 ? -14.516 -23.312 -1.629 1 71.5 59 PHE A CA 1
ATOM 460 C C . PHE A 1 59 ? -15.43 -24.078 -0.677 1 71.5 59 PHE A C 1
ATOM 462 O O . PHE A 1 59 ? -15.062 -24.344 0.469 1 71.5 59 PHE A O 1
ATOM 469 N N . GLU A 1 60 ? -16.656 -24.219 -1.08 1 68.25 60 GLU A N 1
ATOM 470 C CA . GLU A 1 60 ? -17.766 -24.609 -0.23 1 68.25 60 GLU A CA 1
ATOM 471 C C . GLU A 1 60 ? -17.812 -26.125 -0.033 1 68.25 60 GLU A C 1
ATOM 473 O O . GLU A 1 60 ? -18.234 -26.594 1.021 1 68.25 60 GLU A O 1
ATOM 478 N N . ASN A 1 61 ? -17.391 -26.844 -1.045 1 80.56 61 ASN A N 1
ATOM 479 C CA . ASN A 1 61 ? -17.719 -28.266 -0.996 1 80.56 61 ASN A CA 1
ATOM 480 C C . ASN A 1 61 ? -16.5 -29.125 -1.291 1 80.56 61 ASN A C 1
ATOM 482 O O . ASN A 1 61 ? -15.633 -28.734 -2.072 1 80.56 61 ASN A O 1
ATOM 486 N N . TYR A 1 62 ? -16.438 -30.156 -0.52 1 87.25 62 TYR A N 1
ATOM 487 C CA . TYR A 1 62 ? -15.523 -31.234 -0.832 1 87.25 62 TYR A CA 1
ATOM 488 C C . TYR A 1 62 ? -16.234 -32.375 -1.555 1 87.25 62 TYR A C 1
ATOM 490 O O . TYR A 1 62 ? -17.406 -32.656 -1.276 1 87.25 62 TYR A O 1
ATOM 498 N N . PRO A 1 63 ? -15.602 -33.125 -2.492 1 91.88 63 PRO A N 1
ATOM 499 C CA . PRO A 1 63 ? -14.258 -32.844 -3 1 91.88 63 PRO A CA 1
ATOM 500 C C . PRO A 1 63 ? -14.234 -31.703 -4.004 1 91.88 63 PRO A C 1
ATOM 502 O O . PRO A 1 63 ? -15.266 -31.359 -4.578 1 91.88 63 PRO A O 1
ATOM 505 N N . ASN A 1 64 ? -13.102 -31.047 -4.133 1 92.12 64 ASN A N 1
ATOM 506 C CA . ASN A 1 64 ? -12.938 -29.969 -5.09 1 92.12 64 ASN A CA 1
ATOM 507 C C . ASN A 1 64 ? -11.727 -30.188 -5.992 1 92.12 64 ASN A C 1
ATOM 509 O O . ASN A 1 64 ? -10.711 -30.719 -5.559 1 92.12 64 ASN A O 1
ATOM 513 N N . VAL A 1 65 ? -11.844 -29.797 -7.246 1 91.38 65 VAL A N 1
ATOM 514 C CA . VAL A 1 65 ? -10.727 -29.859 -8.18 1 91.38 65 VAL A CA 1
ATOM 515 C C . VAL A 1 65 ? -9.641 -28.859 -7.762 1 91.38 65 VAL A C 1
ATOM 517 O O . VAL A 1 65 ? -9.875 -28 -6.918 1 91.38 65 VAL A O 1
ATOM 520 N N . SER A 1 66 ? -8.438 -29.078 -8.328 1 90.12 66 SER A N 1
ATOM 521 C CA . SER A 1 66 ? -7.324 -28.203 -7.965 1 90.12 66 SER A CA 1
ATOM 522 C C . SER A 1 66 ? -6.301 -28.109 -9.094 1 90.12 66 SER A C 1
ATOM 524 O O . SER A 1 66 ? -6.391 -28.844 -10.078 1 90.12 66 SER A O 1
ATOM 526 N N . GLY A 1 67 ? -5.367 -27.203 -8.891 1 93.12 67 GLY A N 1
ATOM 527 C CA . GLY A 1 67 ? -4.352 -26.922 -9.891 1 93.12 67 GLY A CA 1
ATOM 528 C C . GLY A 1 67 ? -4.594 -25.625 -10.648 1 93.12 67 GLY A C 1
ATOM 529 O O . GLY A 1 67 ? -5.73 -25.328 -11.016 1 93.12 67 GLY A O 1
ATOM 530 N N . PHE A 1 68 ? -3.484 -24.922 -10.977 1 92 68 PHE A N 1
ATOM 531 C CA . PHE A 1 68 ? -3.662 -23.562 -11.477 1 92 68 PHE A CA 1
ATOM 532 C C . PHE A 1 68 ? -3.107 -23.422 -12.891 1 92 68 PHE A C 1
ATOM 534 O O . PHE A 1 68 ? -3.486 -22.516 -13.633 1 92 68 PHE A O 1
ATOM 541 N N . GLU A 1 69 ? -2.135 -24.281 -13.25 1 93.81 69 GLU A N 1
ATOM 542 C CA . GLU A 1 69 ? -1.558 -24.141 -14.586 1 93.81 69 GLU A CA 1
ATOM 543 C C . GLU A 1 69 ? -1.053 -25.484 -15.117 1 93.81 69 GLU A C 1
ATOM 545 O O . GLU A 1 69 ? -0.694 -26.375 -14.336 1 93.81 69 GLU A O 1
ATOM 550 N N . ALA A 1 70 ? -1.067 -25.547 -16.453 1 95.88 70 ALA A N 1
ATOM 551 C CA . ALA A 1 70 ? -0.698 -26.781 -17.125 1 95.88 70 ALA A CA 1
ATOM 552 C C . ALA A 1 70 ? -0.387 -26.531 -18.594 1 95.88 70 ALA A C 1
ATOM 554 O O . ALA A 1 70 ? -0.537 -25.406 -19.094 1 95.88 70 ALA A O 1
ATOM 555 N N . SER A 1 71 ? 0.201 -27.516 -19.172 1 95.62 71 SER A N 1
ATOM 556 C CA . SER A 1 71 ? 0.283 -27.625 -20.625 1 95.62 71 SER A CA 1
ATOM 557 C C . SER A 1 71 ? -0.342 -28.922 -21.109 1 95.62 71 SER A C 1
ATOM 559 O O . SER A 1 71 ? -0.445 -29.906 -20.359 1 95.62 71 SER A O 1
ATOM 561 N N . GLY A 1 72 ? -0.804 -28.844 -22.297 1 95.62 72 GLY A N 1
ATOM 562 C CA . GLY A 1 72 ? -1.44 -30.031 -22.844 1 95.62 72 GLY A CA 1
ATOM 563 C C . GLY A 1 72 ? -1.85 -29.875 -24.297 1 95.62 72 GLY A C 1
ATOM 564 O O . GLY A 1 72 ? -1.297 -29.047 -25.016 1 95.62 72 GLY A O 1
ATOM 565 N N . THR A 1 73 ? -2.73 -30.797 -24.656 1 95.38 73 THR A N 1
ATOM 566 C CA . THR A 1 73 ? -3.201 -30.844 -26.047 1 95.38 73 THR A CA 1
ATOM 567 C C . THR A 1 73 ? -4.723 -30.75 -26.094 1 95.38 73 THR A C 1
ATOM 569 O O . THR A 1 73 ? -5.418 -31.391 -25.312 1 95.38 73 THR A O 1
ATOM 572 N N . VAL A 1 74 ? -5.211 -29.938 -27.031 1 96.5 74 VAL A N 1
ATOM 573 C CA . VAL A 1 74 ? -6.652 -29.844 -27.25 1 96.5 74 VAL A CA 1
ATOM 574 C C . VAL A 1 74 ? -7.16 -31.156 -27.844 1 96.5 74 VAL A C 1
ATOM 576 O O . VAL A 1 74 ? -6.648 -31.609 -28.875 1 96.5 74 VAL A O 1
ATOM 579 N N . VAL A 1 75 ? -8.227 -31.688 -27.266 1 96.56 75 VAL A N 1
ATOM 580 C CA . VAL A 1 75 ? -8.648 -33 -27.781 1 96.56 75 VAL A CA 1
ATOM 581 C C . VAL A 1 75 ? -10.109 -32.938 -28.219 1 96.56 75 VAL A C 1
ATOM 583 O O . VAL A 1 75 ? -10.539 -33.688 -29.062 1 96.56 75 VAL A O 1
ATOM 586 N N . GLU A 1 76 ? -10.898 -32.031 -27.578 1 96.56 76 GLU A N 1
ATOM 587 C CA . GLU A 1 76 ? -12.312 -31.969 -27.938 1 96.56 76 GLU A CA 1
ATOM 588 C C . GLU A 1 76 ? -12.891 -30.594 -27.609 1 96.56 76 GLU A C 1
ATOM 590 O O . GLU A 1 76 ? -12.586 -30.016 -26.562 1 96.56 76 GLU A O 1
ATOM 595 N N . PHE A 1 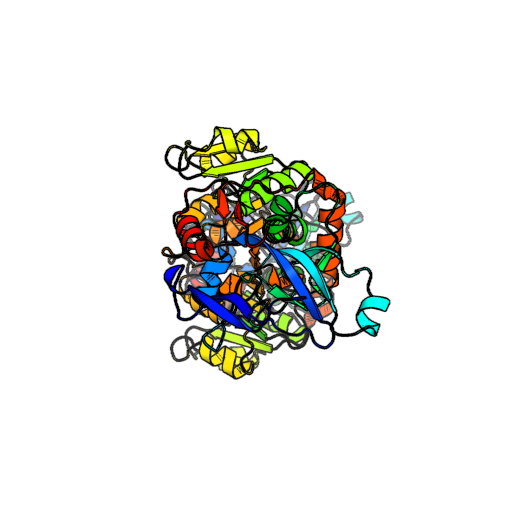77 ? -13.719 -30.094 -28.531 1 97.25 77 PHE A N 1
ATOM 596 C CA . PHE A 1 77 ? -14.477 -28.875 -28.297 1 97.25 77 PHE A CA 1
ATOM 597 C C . PHE A 1 77 ? -15.906 -29.203 -27.859 1 97.25 77 PHE A C 1
ATOM 599 O O . PHE A 1 77 ? -16.422 -30.281 -28.156 1 97.25 77 PHE A O 1
ATOM 606 N N . ALA A 1 78 ? -16.516 -28.234 -27.219 1 96.5 78 ALA A N 1
ATOM 607 C CA . ALA A 1 78 ? -17.906 -28.422 -26.812 1 96.5 78 ALA A CA 1
ATOM 608 C C . ALA A 1 78 ? -18.797 -28.594 -28.031 1 96.5 78 ALA A C 1
ATOM 610 O O . ALA A 1 78 ? -19.828 -29.281 -27.969 1 96.5 78 ALA A O 1
ATOM 611 N N . ASN A 1 79 ? -18.453 -27.812 -29.062 1 95.12 79 ASN A N 1
ATOM 612 C CA . ASN A 1 79 ? -19.219 -27.875 -30.312 1 95.12 79 ASN A CA 1
ATOM 613 C C . ASN A 1 79 ? -18.406 -27.328 -31.484 1 95.12 79 ASN A C 1
ATOM 615 O O . ASN A 1 79 ? -17.375 -26.703 -31.297 1 95.12 79 ASN A O 1
ATOM 619 N N . ASP A 1 80 ? -18.938 -27.609 -32.625 1 93.75 80 ASP A N 1
ATOM 620 C CA . ASP A 1 80 ? -18.25 -27.219 -33.875 1 93.75 80 ASP A CA 1
ATOM 621 C C . ASP A 1 80 ? -18.172 -25.703 -34 1 93.75 80 ASP A C 1
ATOM 623 O O . ASP A 1 80 ? -17.203 -25.172 -34.531 1 93.75 80 ASP A O 1
ATOM 627 N N . GLU A 1 81 ? -19.109 -25.078 -33.625 1 95.06 81 GLU A N 1
ATOM 628 C CA . GLU A 1 81 ? -19.156 -23.625 -33.719 1 95.06 81 GLU A CA 1
ATOM 629 C C . GLU A 1 81 ? -17.984 -23 -32.969 1 95.06 81 GLU A C 1
ATOM 631 O O . GLU A 1 81 ? -17.344 -22.062 -33.469 1 95.06 81 GLU A O 1
ATOM 636 N N . LEU A 1 82 ? -17.766 -23.531 -31.766 1 94.12 82 LEU A N 1
ATOM 637 C CA . LEU A 1 82 ? -16.641 -23.031 -30.969 1 94.12 82 LEU A CA 1
ATOM 638 C C . LEU A 1 82 ? -15.312 -23.297 -31.672 1 94.12 82 LEU A C 1
ATOM 640 O O . LEU A 1 82 ? -14.453 -22.422 -31.734 1 94.12 82 LEU A O 1
ATOM 644 N N . GLU A 1 83 ? -15.133 -24.438 -32.188 1 94.19 83 GLU A N 1
ATOM 645 C CA . GLU A 1 83 ? -13.891 -24.766 -32.875 1 94.19 83 GLU A CA 1
ATOM 646 C C . GLU A 1 83 ? -13.672 -23.859 -34.094 1 94.19 83 GLU A C 1
ATOM 648 O O . GLU A 1 83 ? -12.57 -23.344 -34.312 1 94.19 83 GLU A O 1
ATOM 653 N N . ASN A 1 84 ? -14.727 -23.609 -34.812 1 93.88 84 ASN A N 1
ATOM 654 C CA . ASN A 1 84 ? -14.633 -22.844 -36.031 1 93.88 84 ASN A CA 1
ATOM 655 C C . ASN A 1 84 ? -14.359 -21.359 -35.781 1 93.88 84 ASN A C 1
ATOM 657 O O . ASN A 1 84 ? -13.758 -20.672 -36.594 1 93.88 84 ASN A O 1
ATOM 661 N N . SER A 1 85 ? -14.797 -20.938 -34.688 1 93.5 85 SER A N 1
ATOM 662 C CA . SER A 1 85 ? -14.672 -19.516 -34.375 1 93.5 85 SER A CA 1
ATOM 663 C C . SER A 1 85 ? -13.422 -19.234 -33.531 1 93.5 85 SER A C 1
ATOM 665 O O . SER A 1 85 ? -13.086 -18.078 -33.281 1 93.5 85 SER A O 1
ATOM 667 N N . SER A 1 86 ? -12.758 -20.281 -33.125 1 92.12 86 SER A N 1
ATOM 668 C CA . SER A 1 86 ? -11.609 -20.109 -32.25 1 92.12 86 SER A CA 1
ATOM 669 C C . SER A 1 86 ? -10.305 -20.156 -33.031 1 92.12 86 SER A C 1
ATOM 671 O O . SER A 1 86 ? -10.281 -20.578 -34.188 1 92.12 86 SER A O 1
ATOM 673 N N . LYS A 1 87 ? -9.234 -19.641 -32.438 1 91.44 87 LYS A N 1
ATOM 674 C CA . LYS A 1 87 ? -7.902 -19.719 -33.031 1 91.44 87 LYS A CA 1
ATOM 675 C C . LYS A 1 87 ? -7.238 -21.062 -32.75 1 91.44 87 LYS A C 1
ATOM 677 O O . LYS A 1 87 ? -6.109 -21.297 -33.156 1 91.44 87 LYS A O 1
ATOM 682 N N . PHE A 1 88 ? -7.93 -21.953 -32.062 1 95.12 88 PHE A N 1
ATOM 683 C CA . PHE A 1 88 ? -7.406 -23.25 -31.688 1 95.12 88 PHE A CA 1
ATOM 684 C C . PHE A 1 88 ? -8.047 -24.359 -32.531 1 95.12 88 PHE A C 1
ATOM 686 O O . PHE A 1 88 ? -9.125 -24.172 -33.094 1 95.12 88 PHE A O 1
ATOM 693 N N . LYS A 1 89 ? -7.355 -25.531 -32.562 1 94.94 89 LYS A N 1
ATOM 694 C CA . LYS A 1 89 ? -7.863 -26.75 -33.219 1 94.94 89 LYS A CA 1
ATOM 695 C C . LYS A 1 89 ? -7.473 -27.984 -32.406 1 94.94 89 LYS A C 1
ATOM 697 O O . LYS A 1 89 ? -6.547 -27.938 -31.594 1 94.94 89 LYS A O 1
ATOM 702 N N . VAL A 1 90 ? -8.195 -28.984 -32.656 1 95.88 90 VAL A N 1
ATOM 703 C CA . VAL A 1 90 ? -7.828 -30.266 -32.062 1 95.88 90 VAL A CA 1
ATOM 704 C C . VAL A 1 90 ? -6.398 -30.625 -32.469 1 95.88 90 VAL A C 1
ATOM 706 O O . VAL A 1 90 ? -6.02 -30.5 -33.625 1 95.88 90 VAL A O 1
ATOM 709 N N . GLY A 1 91 ? -5.605 -30.953 -31.438 1 94.94 91 GLY A N 1
ATOM 710 C CA . GLY A 1 91 ? -4.219 -31.297 -31.688 1 94.94 91 GLY A CA 1
ATOM 711 C C . GLY A 1 91 ? -3.25 -30.188 -31.312 1 94.94 91 GLY A C 1
ATOM 712 O O . GLY A 1 91 ? -2.047 -30.422 -31.172 1 94.94 91 GLY A O 1
ATOM 713 N N . ASP A 1 92 ? -3.775 -28.984 -31.141 1 94.19 92 ASP A N 1
ATOM 714 C CA . ASP A 1 92 ? -2.918 -27.859 -30.781 1 94.19 92 ASP A CA 1
ATOM 715 C C . ASP A 1 92 ? -2.322 -28.062 -29.391 1 94.19 92 ASP A C 1
ATOM 717 O O . ASP A 1 92 ? -3.016 -28.5 -28.469 1 94.19 92 ASP A O 1
ATOM 721 N N . LYS A 1 93 ? -1.025 -27.75 -29.234 1 94.31 93 LYS A N 1
ATOM 722 C CA . LYS A 1 93 ? -0.393 -27.641 -27.922 1 94.31 93 LYS A CA 1
ATOM 723 C C . LYS A 1 93 ? -0.678 -26.281 -27.281 1 94.31 93 LYS A C 1
ATOM 725 O O . LYS A 1 93 ? -0.527 -25.25 -27.922 1 94.31 93 LYS A O 1
ATOM 730 N N . VAL A 1 94 ? -1.172 -26.344 -26.016 1 94.62 94 VAL A N 1
ATOM 731 C CA . VAL A 1 94 ? -1.604 -25.094 -25.375 1 94.62 94 VAL A CA 1
ATOM 732 C C . VAL A 1 94 ? -1.131 -25.078 -23.922 1 94.62 94 VAL A C 1
ATOM 734 O O . VAL A 1 94 ? -0.789 -26.125 -23.359 1 94.62 94 VAL A O 1
ATOM 737 N N . SER A 1 95 ? -1.035 -23.922 -23.453 1 93.5 95 SER A N 1
ATOM 738 C CA . SER A 1 95 ? -0.939 -23.703 -22.016 1 93.5 95 SER A CA 1
ATOM 739 C C . SER A 1 95 ? -2.295 -23.344 -21.422 1 93.5 95 SER A C 1
ATOM 741 O O . SER A 1 95 ? -3.064 -22.594 -22.031 1 93.5 95 SER A O 1
ATOM 743 N N . VAL A 1 96 ? -2.588 -23.953 -20.297 1 92.44 96 VAL A N 1
ATOM 744 C CA . VAL A 1 96 ? -3.727 -23.516 -19.5 1 92.44 96 VAL A CA 1
ATOM 745 C C . VAL A 1 96 ? -3.262 -22.547 -18.422 1 92.44 96 VAL A C 1
ATOM 747 O O . VAL A 1 96 ? -2.441 -22.891 -17.562 1 92.44 96 VAL A O 1
ATOM 750 N N . ILE A 1 97 ? -3.846 -21.344 -18.516 1 86.19 97 ILE A N 1
ATOM 751 C CA . ILE A 1 97 ? -3.381 -20.312 -17.594 1 86.19 97 ILE A CA 1
ATOM 752 C C . ILE A 1 97 ? -4.48 -19.984 -16.594 1 86.19 97 ILE A C 1
ATOM 754 O O . ILE A 1 97 ? -5.648 -20.328 -16.812 1 86.19 97 ILE A O 1
ATOM 758 N N . TYR A 1 98 ? -3.998 -19.438 -15.461 1 74.44 98 TYR A N 1
ATOM 759 C CA . TYR A 1 98 ? -4.906 -19.094 -14.367 1 74.44 98 TYR A CA 1
ATOM 760 C C . TYR A 1 98 ? -5.824 -17.938 -14.773 1 74.44 98 TYR A C 1
ATOM 762 O O . TYR A 1 98 ? -5.453 -16.781 -14.656 1 74.44 98 TYR A O 1
ATOM 770 N N . THR A 1 99 ? -6.949 -18.234 -15.391 1 64.25 99 THR A N 1
ATOM 771 C CA . THR A 1 99 ? -7.887 -17.172 -15.719 1 64.25 99 THR A CA 1
ATOM 772 C C . THR A 1 99 ? -9.328 -17.641 -15.539 1 64.25 99 THR A C 1
ATOM 774 O O . THR A 1 99 ? -10.266 -16.922 -15.891 1 64.25 99 THR A O 1
ATOM 777 N N . CYS A 1 100 ? -9.375 -18.781 -14.984 1 68.5 100 CYS A N 1
ATOM 778 C CA . CYS A 1 100 ? -10.734 -19.297 -14.812 1 68.5 100 CYS A CA 1
ATOM 779 C C . CYS A 1 100 ? -11 -19.625 -13.344 1 68.5 100 CYS A C 1
ATOM 781 O O . CYS A 1 100 ? -10.102 -19.516 -12.508 1 68.5 100 CYS A O 1
ATOM 783 N N . ASP A 1 101 ? -12.297 -19.766 -13.016 1 77.62 101 ASP A N 1
ATOM 784 C CA . ASP A 1 101 ? -12.734 -20.094 -11.664 1 77.62 101 ASP A CA 1
ATOM 785 C C . ASP A 1 101 ? -12.109 -21.406 -11.18 1 77.62 101 ASP A C 1
ATOM 787 O O . ASP A 1 101 ? -12.547 -22.484 -11.578 1 77.62 101 ASP A O 1
ATOM 791 N N . HIS A 1 102 ? -11.117 -21.297 -10.305 1 76.62 102 HIS A N 1
ATOM 792 C CA . HIS A 1 102 ? -10.352 -22.453 -9.844 1 76.62 102 HIS A CA 1
ATOM 793 C C . HIS A 1 102 ? -11.211 -23.359 -8.969 1 76.62 102 HIS A C 1
ATOM 795 O O . HIS A 1 102 ? -10.812 -24.5 -8.68 1 76.62 102 HIS A O 1
ATOM 801 N N . ARG A 1 103 ? -12.344 -22.969 -8.57 1 80.81 103 ARG A N 1
ATOM 802 C CA . ARG A 1 103 ? -13.281 -23.797 -7.828 1 80.81 103 ARG A CA 1
ATOM 803 C C . ARG A 1 103 ? -14 -24.766 -8.758 1 80.81 103 ARG A C 1
ATOM 805 O O . ARG A 1 103 ? -14.539 -25.781 -8.312 1 80.81 103 ARG A O 1
ATOM 812 N N . LYS A 1 104 ? -13.891 -24.391 -10.086 1 85.06 104 LYS A N 1
ATOM 813 C CA . LYS A 1 104 ? -14.648 -25.172 -11.07 1 85.06 104 LYS A CA 1
ATOM 814 C C . LYS A 1 104 ? -13.711 -25.906 -12.023 1 85.06 104 LYS A C 1
ATOM 816 O O . LYS A 1 104 ? -14.039 -26.984 -12.508 1 85.06 104 LYS A O 1
ATOM 821 N N . TYR A 1 105 ? -12.656 -25.234 -12.234 1 91.38 105 TYR A N 1
ATOM 822 C CA . TYR A 1 105 ? -11.719 -25.766 -13.219 1 91.38 105 TYR A CA 1
ATOM 823 C C . TYR A 1 105 ? -10.359 -26.047 -12.586 1 91.38 105 TYR A C 1
ATOM 825 O O . TYR A 1 105 ? -9.75 -25.156 -12 1 91.38 105 TYR A O 1
ATOM 833 N N . GLY A 1 106 ? -9.891 -27.312 -12.633 1 93.31 106 GLY A N 1
ATOM 834 C CA . GLY A 1 106 ? -8.594 -27.688 -12.086 1 93.31 106 GLY A CA 1
ATOM 835 C C . GLY A 1 106 ? -7.715 -28.422 -13.078 1 93.31 106 GLY A C 1
ATOM 836 O O . GLY A 1 106 ? -8.211 -29.203 -13.891 1 93.31 106 GLY A O 1
ATOM 837 N N . THR A 1 107 ? -6.453 -28.234 -12.945 1 95.69 107 THR A N 1
ATOM 838 C CA . THR A 1 107 ? -5.52 -28.812 -13.914 1 95.69 107 THR A CA 1
ATOM 839 C C . THR A 1 107 ? -4.992 -30.156 -13.43 1 95.69 107 THR A C 1
ATOM 841 O O . THR A 1 107 ? -4.371 -30.891 -14.195 1 95.69 107 THR A O 1
ATOM 844 N N . PHE A 1 108 ? -5.215 -30.516 -12.188 1 96.44 108 PHE A N 1
ATOM 845 C CA . PHE A 1 108 ? -4.656 -31.734 -11.641 1 96.44 108 PHE A CA 1
ATOM 846 C C . PHE A 1 108 ? -5.465 -32.938 -12.094 1 96.44 108 PHE A C 1
ATOM 848 O O . PHE A 1 108 ? -6.113 -33.625 -11.273 1 96.44 108 PHE A O 1
ATOM 855 N N . ALA A 1 109 ? -5.336 -33.281 -13.352 1 96.56 109 ALA A N 1
ATOM 856 C CA . ALA A 1 109 ? -6.059 -34.375 -13.984 1 96.56 109 ALA A CA 1
ATOM 857 C C . ALA A 1 109 ? -5.371 -34.812 -15.281 1 96.56 109 ALA A C 1
ATOM 859 O O . ALA A 1 109 ? -4.586 -34.062 -15.852 1 96.56 109 ALA A O 1
ATOM 860 N N . GLU A 1 110 ? -5.664 -36 -15.688 1 97.56 110 GLU A N 1
ATOM 861 C CA . GLU A 1 110 ? -5.172 -36.438 -16.984 1 97.56 110 GLU A CA 1
ATOM 862 C C . GLU A 1 110 ? -5.914 -35.75 -18.125 1 97.56 110 GLU A C 1
ATOM 864 O O . GLU A 1 110 ? -5.324 -35.438 -19.156 1 97.56 110 GLU A O 1
ATOM 869 N N . TYR A 1 111 ? -7.168 -35.625 -17.906 1 96.94 111 TYR A N 1
ATOM 870 C CA . TYR A 1 111 ? -8.039 -34.844 -18.797 1 96.94 111 TYR A CA 1
ATOM 871 C C . TYR A 1 111 ? -8.883 -33.844 -18.016 1 96.94 111 TYR A C 1
ATOM 873 O O . TYR A 1 111 ? -9.422 -34.188 -16.953 1 96.94 111 TYR A O 1
ATOM 881 N N . ALA A 1 112 ? -9.016 -32.688 -18.516 1 95.94 112 ALA A N 1
ATOM 882 C CA . ALA A 1 112 ? -9.805 -31.641 -17.844 1 95.94 112 ALA A CA 1
ATOM 883 C C . ALA A 1 112 ? -10.398 -30.672 -18.844 1 95.94 112 ALA A C 1
ATOM 885 O O . ALA A 1 112 ? -9.867 -30.484 -19.938 1 95.94 112 ALA A O 1
ATOM 886 N N . VAL A 1 113 ? -11.5 -30.062 -18.484 1 96.25 113 VAL A N 1
ATOM 887 C CA . VAL A 1 113 ? -12.164 -29.094 -19.344 1 96.25 113 VAL A CA 1
ATOM 888 C C . VAL A 1 113 ? -11.844 -27.672 -18.859 1 96.25 113 VAL A C 1
ATOM 890 O O . VAL A 1 113 ? -11.727 -27.438 -17.656 1 96.25 113 VAL A O 1
ATOM 893 N N . PHE A 1 114 ? -11.719 -26.75 -19.812 1 95.94 114 PHE A N 1
ATOM 894 C CA . PHE A 1 114 ? -11.477 -25.344 -19.516 1 95.94 114 PHE A CA 1
ATOM 895 C C . PHE A 1 114 ? -12.219 -24.453 -20.516 1 95.94 114 PHE A C 1
ATOM 897 O O . PHE A 1 114 ? -12.383 -24.812 -21.672 1 95.94 114 PHE A O 1
ATOM 904 N N . PRO A 1 115 ? -12.672 -23.281 -20 1 93.88 115 PRO A N 1
ATOM 905 C CA . PRO A 1 115 ? -13.086 -22.281 -20.984 1 93.88 115 PRO A CA 1
ATOM 906 C C . PRO A 1 115 ? -11.961 -21.922 -21.953 1 93.88 115 PRO A C 1
ATOM 908 O O . PRO A 1 115 ? -10.797 -21.828 -21.562 1 93.88 115 PRO A O 1
ATOM 911 N N . ILE A 1 116 ? -12.312 -21.688 -23.156 1 93.06 116 ILE A N 1
ATOM 912 C CA . ILE A 1 116 ? -11.344 -21.453 -24.234 1 93.06 116 ILE A CA 1
ATOM 913 C C . ILE A 1 116 ? -10.5 -20.234 -23.906 1 93.06 116 ILE A C 1
ATOM 915 O O . ILE A 1 116 ? -9.336 -20.141 -24.297 1 93.06 116 ILE A O 1
ATOM 919 N N . GLY A 1 117 ? -11 -19.281 -23.125 1 88.75 117 GLY A N 1
ATOM 920 C CA . GLY A 1 117 ? -10.305 -18.062 -22.75 1 88.75 117 GLY A CA 1
ATOM 921 C C . GLY A 1 117 ? -9.133 -18.297 -21.828 1 88.75 117 GLY A C 1
ATOM 922 O O . GLY A 1 117 ? -8.297 -17.422 -21.641 1 88.75 117 GLY A O 1
ATOM 923 N N . CYS A 1 118 ? -9.031 -19.531 -21.297 1 90.81 118 CYS A N 1
ATOM 924 C CA . CYS A 1 118 ? -7.961 -19.875 -20.359 1 90.81 118 CYS A CA 1
ATOM 925 C C . CYS A 1 118 ? -6.766 -20.469 -21.109 1 90.81 118 CYS A C 1
ATOM 927 O O . CYS A 1 118 ? -5.773 -20.844 -20.484 1 90.81 118 CYS A O 1
ATOM 929 N N . LEU A 1 119 ? -6.848 -20.5 -22.391 1 92.31 119 LEU A N 1
ATOM 930 C CA . LEU A 1 119 ? -5.805 -21.156 -23.172 1 92.31 119 LEU A CA 1
ATOM 931 C C . LEU A 1 119 ? -4.906 -20.141 -23.859 1 92.31 119 LEU A C 1
ATOM 933 O O . LEU A 1 119 ? -5.383 -19.109 -24.344 1 92.31 119 LEU A O 1
ATOM 937 N N . VAL A 1 120 ? -3.674 -20.484 -23.906 1 90.62 120 VAL A N 1
ATOM 938 C CA . VAL A 1 120 ? -2.688 -19.75 -24.688 1 90.62 120 VAL A CA 1
ATOM 939 C C . VAL A 1 120 ? -1.92 -20.703 -25.594 1 90.62 120 VAL A C 1
ATOM 941 O O . VAL A 1 120 ? -1.511 -21.781 -25.156 1 90.62 120 VAL A O 1
ATOM 944 N N . LYS A 1 121 ? -1.84 -20.266 -26.781 1 88.19 121 LYS A N 1
ATOM 945 C CA . LYS A 1 121 ? -1.047 -21.094 -27.688 1 88.19 121 LYS A CA 1
ATOM 946 C C . LYS A 1 121 ? 0.424 -21.094 -27.281 1 88.19 121 LYS A C 1
ATOM 948 O O . LYS A 1 121 ? 0.988 -20.047 -26.953 1 88.19 121 LYS A O 1
ATOM 953 N N . ASN A 1 122 ? 0.949 -22.266 -27.234 1 82.62 122 ASN A N 1
ATOM 954 C CA . ASN A 1 122 ? 2.348 -22.375 -26.844 1 82.62 122 ASN A CA 1
ATOM 955 C C . ASN A 1 122 ? 3.283 -21.781 -27.891 1 82.62 122 ASN A C 1
ATOM 957 O O . ASN A 1 122 ? 3.055 -21.938 -29.094 1 82.62 122 ASN A O 1
ATOM 961 N N . ASN A 1 123 ? 4.191 -21.031 -27.359 1 74.12 123 ASN A N 1
ATOM 962 C CA . ASN A 1 123 ? 5.277 -20.562 -28.203 1 74.12 123 ASN A CA 1
ATOM 963 C C . ASN A 1 123 ? 6.191 -21.703 -28.641 1 74.12 123 ASN A C 1
ATOM 965 O O . ASN A 1 123 ? 6.516 -22.578 -27.844 1 74.12 123 ASN A O 1
ATOM 969 N N . GLU A 1 124 ? 6.547 -21.781 -29.812 1 73 124 GLU A N 1
ATOM 970 C CA . GLU A 1 124 ? 7.352 -22.844 -30.391 1 73 124 GLU A CA 1
ATOM 971 C C . GLU A 1 124 ? 8.727 -22.922 -29.734 1 73 124 GLU A C 1
ATOM 973 O O . GLU A 1 124 ? 9.422 -23.938 -29.828 1 73 124 GLU A O 1
ATOM 978 N N . LEU A 1 125 ? 9.031 -21.938 -28.969 1 72.19 125 LEU A N 1
ATOM 979 C CA . LEU A 1 125 ? 10.367 -21.844 -28.406 1 72.19 125 LEU A CA 1
ATOM 980 C C . LEU A 1 125 ? 10.422 -22.484 -27.016 1 72.19 125 LEU A C 1
ATOM 982 O O . LEU A 1 125 ? 11.492 -22.578 -26.422 1 72.19 125 LEU A O 1
ATOM 986 N N . SER A 1 126 ? 9.32 -23.031 -26.547 1 77.44 126 SER A N 1
ATOM 987 C CA . SER A 1 126 ? 9.336 -23.578 -25.203 1 77.44 126 SER A CA 1
ATOM 988 C C . SER A 1 126 ? 8.773 -25 -25.188 1 77.44 126 SER A C 1
ATOM 990 O O . SER A 1 126 ? 7.879 -25.328 -25.969 1 77.44 126 SER A O 1
ATOM 992 N N . SER A 1 127 ? 9.445 -25.766 -24.297 1 86.44 127 SER A N 1
ATOM 993 C CA . SER A 1 127 ? 8.914 -27.109 -24.109 1 86.44 127 SER A CA 1
ATOM 994 C C . SER A 1 127 ? 7.625 -27.078 -23.297 1 86.44 127 SER A C 1
ATOM 996 O O . SER A 1 127 ? 7.371 -26.125 -22.547 1 86.44 127 SER A O 1
ATOM 998 N N . GLN A 1 128 ? 6.809 -28.078 -23.453 1 88.94 128 GLN A N 1
ATOM 999 C CA . GLN A 1 128 ? 5.582 -28.219 -22.672 1 88.94 128 GLN A CA 1
ATOM 1000 C C . GLN A 1 128 ? 5.883 -28.234 -21.172 1 88.94 128 GLN A C 1
ATOM 1002 O O . GLN A 1 128 ? 5.094 -27.75 -20.375 1 88.94 128 GLN A O 1
ATOM 1007 N N . LYS A 1 129 ? 7.023 -28.812 -20.844 1 92.06 129 LYS A N 1
ATOM 1008 C CA . LYS A 1 129 ? 7.457 -28.891 -19.453 1 92.06 129 LYS A CA 1
ATOM 1009 C C . LYS A 1 129 ? 7.676 -27.484 -18.875 1 92.06 129 LYS A C 1
ATOM 1011 O O . LYS A 1 129 ? 7.156 -27.172 -17.812 1 92.06 129 LYS A O 1
ATOM 1016 N N . GLU A 1 130 ? 8.344 -26.703 -19.625 1 87.75 130 GLU A N 1
ATOM 1017 C CA . GLU A 1 130 ? 8.68 -25.359 -19.156 1 87.75 130 GLU A CA 1
ATOM 1018 C C . GLU A 1 130 ? 7.445 -24.453 -19.125 1 87.75 130 GLU A C 1
ATOM 1020 O O . GLU A 1 130 ? 7.223 -23.719 -18.156 1 87.75 130 GLU A O 1
ATOM 1025 N N . ILE A 1 131 ? 6.645 -24.562 -20.062 1 89.25 131 ILE A N 1
ATOM 1026 C CA . ILE A 1 131 ? 5.531 -23.625 -20.219 1 89.25 131 ILE A CA 1
ATOM 1027 C C . ILE A 1 131 ? 4.434 -23.953 -19.203 1 89.25 131 ILE A C 1
ATOM 1029 O O . ILE A 1 131 ? 3.666 -23.078 -18.797 1 89.25 131 ILE A O 1
ATOM 1033 N N . ALA A 1 132 ? 4.383 -25.234 -18.766 1 92.06 132 ALA A N 1
ATOM 1034 C CA . ALA A 1 132 ? 3.369 -25.672 -17.812 1 92.06 132 ALA A CA 1
ATOM 1035 C C . ALA A 1 132 ? 3.516 -24.969 -16.469 1 92.06 132 ALA A C 1
ATOM 1037 O O . ALA A 1 132 ? 2.58 -24.938 -15.664 1 92.06 132 ALA A O 1
ATOM 1038 N N . ALA A 1 133 ? 4.684 -24.422 -16.25 1 92.44 133 ALA A N 1
ATOM 1039 C CA . ALA A 1 133 ? 4.953 -23.828 -14.938 1 92.44 133 ALA A CA 1
ATOM 1040 C C . ALA A 1 133 ? 5.391 -22.375 -15.078 1 92.44 133 ALA A C 1
ATOM 1042 O O . ALA A 1 133 ? 6.047 -21.828 -14.188 1 92.44 133 ALA A O 1
ATOM 1043 N N . ASN A 1 134 ? 5.051 -21.75 -16.109 1 92.12 134 ASN A N 1
ATOM 1044 C CA . ASN A 1 134 ? 5.609 -20.438 -16.406 1 92.12 134 ASN A CA 1
ATOM 1045 C C . ASN A 1 134 ? 4.648 -19.312 -16.016 1 92.12 134 ASN A C 1
ATOM 1047 O O . ASN A 1 134 ? 5.07 -18.297 -15.453 1 92.12 134 ASN A O 1
ATOM 1051 N N . TRP A 1 135 ? 3.443 -19.469 -16.172 1 91.5 135 TRP A N 1
ATOM 1052 C CA . TRP A 1 135 ? 2.52 -18.344 -16.312 1 91.5 135 TRP A CA 1
ATOM 1053 C C . TRP A 1 135 ? 2.217 -17.719 -14.945 1 91.5 135 TRP A C 1
ATOM 1055 O O . TRP A 1 135 ? 2.32 -16.5 -14.781 1 91.5 135 TRP A O 1
ATOM 1065 N N . ILE A 1 136 ? 1.932 -18.516 -13.961 1 92.94 136 ILE A N 1
ATOM 1066 C CA . ILE A 1 136 ? 1.539 -17.953 -12.672 1 92.94 136 ILE A CA 1
ATOM 1067 C C . ILE A 1 136 ? 2.699 -17.156 -12.078 1 92.94 136 ILE A C 1
ATOM 1069 O O . ILE A 1 136 ? 2.51 -16.031 -11.594 1 92.94 136 ILE A O 1
ATOM 1073 N N . SER A 1 137 ? 3.898 -17.688 -12.141 1 95.38 137 SER A N 1
ATOM 1074 C CA . SER A 1 137 ? 5.07 -17.016 -11.594 1 95.38 137 SER A CA 1
ATOM 1075 C C . SER A 1 137 ? 5.336 -15.695 -12.305 1 95.38 137 SER A C 1
ATOM 1077 O O . SER A 1 137 ? 5.539 -14.664 -11.664 1 95.38 137 SER A O 1
ATOM 1079 N N . PHE A 1 138 ? 5.238 -15.719 -13.594 1 95.56 138 PHE A N 1
ATOM 1080 C CA . PHE A 1 138 ? 5.574 -14.523 -14.352 1 95.56 138 PHE A CA 1
ATOM 1081 C C . PHE A 1 138 ? 4.426 -13.523 -14.336 1 95.56 138 PHE A C 1
ATOM 1083 O O . PHE A 1 138 ? 4.648 -12.312 -14.375 1 95.56 138 PHE A O 1
ATOM 1090 N N . PHE A 1 139 ? 3.162 -14.047 -14.273 1 94.38 139 PHE A N 1
ATOM 1091 C CA . PHE A 1 139 ? 2.049 -13.133 -14.047 1 94.38 139 PHE A CA 1
ATOM 1092 C C . PHE A 1 139 ? 2.223 -12.391 -12.727 1 94.38 139 PHE A C 1
ATOM 1094 O O . PHE A 1 139 ? 2.09 -11.164 -12.68 1 94.38 139 PHE A O 1
ATOM 1101 N N . THR A 1 140 ? 2.561 -13.102 -11.711 1 96.31 140 THR A N 1
ATOM 1102 C CA . THR A 1 140 ? 2.73 -12.508 -10.391 1 96.31 140 THR A CA 1
ATOM 1103 C C . THR A 1 140 ? 3.826 -11.445 -10.414 1 96.31 140 THR A C 1
ATOM 1105 O O . THR A 1 140 ? 3.621 -10.328 -9.938 1 96.31 140 THR A O 1
ATOM 1108 N N . ALA A 1 141 ? 4.934 -11.797 -11.008 1 97.88 141 ALA A N 1
ATOM 1109 C CA . ALA A 1 141 ? 6.055 -10.859 -11.086 1 97.88 141 ALA A CA 1
ATOM 1110 C C . ALA A 1 141 ? 5.695 -9.648 -11.945 1 97.88 141 ALA A C 1
ATOM 1112 O O . ALA A 1 141 ? 6.035 -8.516 -11.602 1 97.88 141 ALA A O 1
ATOM 1113 N N . TYR A 1 142 ? 5.047 -9.906 -13.055 1 97.56 142 TYR A N 1
ATOM 1114 C CA . TYR A 1 142 ? 4.668 -8.828 -13.961 1 97.56 142 TYR A CA 1
ATOM 1115 C C . TYR A 1 142 ? 3.717 -7.852 -13.281 1 97.56 142 TYR A C 1
ATOM 1117 O O . TYR A 1 142 ? 3.947 -6.637 -13.297 1 97.56 142 TYR A O 1
ATOM 1125 N N . TYR A 1 143 ? 2.707 -8.359 -12.688 1 97.31 143 TYR A N 1
ATOM 1126 C CA . TYR A 1 143 ? 1.725 -7.488 -12.055 1 97.31 143 TYR A CA 1
ATOM 1127 C C . TYR A 1 143 ? 2.336 -6.75 -10.867 1 97.31 143 TYR A C 1
ATOM 1129 O O . TYR A 1 143 ? 2.041 -5.574 -10.641 1 97.31 143 TYR A O 1
ATOM 1137 N N . GLY A 1 144 ? 3.182 -7.371 -10.117 1 98.44 144 GLY A N 1
ATOM 1138 C CA . GLY A 1 144 ? 3.801 -6.758 -8.953 1 98.44 144 GLY A CA 1
ATOM 1139 C C . GLY A 1 144 ? 4.852 -5.727 -9.312 1 98.44 144 GLY A C 1
ATOM 1140 O O . GLY A 1 144 ? 4.824 -4.602 -8.805 1 98.44 144 GLY A O 1
ATOM 1141 N N . LEU A 1 145 ? 5.754 -6.059 -10.258 1 98.75 145 LEU A N 1
ATOM 1142 C CA . LEU A 1 145 ? 6.93 -5.234 -10.516 1 98.75 145 LEU A CA 1
ATOM 1143 C C . LEU A 1 145 ? 6.641 -4.207 -11.609 1 98.75 145 LEU A C 1
ATOM 1145 O O . LEU A 1 145 ? 7.145 -3.082 -11.555 1 98.75 145 LEU A O 1
ATOM 1149 N N . VAL A 1 146 ? 5.828 -4.582 -12.57 1 98.25 146 VAL A N 1
ATOM 1150 C CA . VAL A 1 146 ? 5.621 -3.711 -13.719 1 98.25 146 VAL A CA 1
ATOM 1151 C C . VAL A 1 146 ? 4.352 -2.887 -13.523 1 98.25 146 VAL A C 1
ATOM 1153 O O . VAL A 1 146 ? 4.398 -1.654 -13.523 1 98.25 146 VAL A O 1
ATOM 1156 N N . GLU A 1 147 ? 3.236 -3.57 -13.352 1 97.5 147 GLU A N 1
ATOM 1157 C CA . GLU A 1 147 ? 1.972 -2.842 -13.281 1 97.5 147 GLU A CA 1
ATOM 1158 C C . GLU A 1 147 ? 1.895 -1.99 -12.016 1 97.5 147 GLU A C 1
ATOM 1160 O O . GLU A 1 147 ? 1.609 -0.793 -12.086 1 97.5 147 GLU A O 1
ATOM 1165 N N . PHE A 1 148 ? 2.223 -2.564 -10.859 1 98 148 PHE A N 1
ATOM 1166 C CA . PHE A 1 148 ? 2.066 -1.829 -9.609 1 98 148 PHE A CA 1
ATOM 1167 C C . PHE A 1 148 ? 3.297 -0.977 -9.328 1 98 148 PHE A C 1
ATOM 1169 O O . PHE A 1 148 ? 3.191 0.241 -9.164 1 98 148 PHE A O 1
ATOM 1176 N N . ALA A 1 149 ? 4.5 -1.634 -9.258 1 98.75 149 ALA A N 1
ATOM 1177 C CA . ALA A 1 149 ? 5.695 -0.952 -8.766 1 98.75 149 ALA A CA 1
ATOM 1178 C C . ALA A 1 149 ? 6.293 -0.044 -9.836 1 98.75 149 ALA A C 1
ATOM 1180 O O . ALA A 1 149 ? 7.129 0.811 -9.539 1 98.75 149 ALA A O 1
ATOM 1181 N N . GLN A 1 150 ? 5.906 -0.242 -11.133 1 98.56 150 GLN A N 1
ATOM 1182 C CA . GLN A 1 150 ? 6.395 0.571 -12.242 1 98.56 150 GLN A CA 1
ATOM 1183 C C . GLN A 1 150 ? 7.918 0.583 -12.289 1 98.56 150 GLN A C 1
ATOM 1185 O O . GLN A 1 150 ? 8.531 1.647 -12.359 1 98.56 150 GLN A O 1
ATOM 1190 N N . ILE A 1 151 ? 8.461 -0.567 -12.297 1 98.81 151 ILE A N 1
ATOM 1191 C CA . ILE A 1 151 ? 9.906 -0.787 -12.281 1 98.81 151 ILE A CA 1
ATOM 1192 C C . ILE A 1 151 ? 10.562 -0.02 -13.43 1 98.81 151 ILE A C 1
ATOM 1194 O O . ILE A 1 151 ? 10.008 0.045 -14.531 1 98.81 151 ILE A O 1
ATOM 1198 N N . LYS A 1 152 ? 11.734 0.567 -13.156 1 98.5 152 LYS A N 1
ATOM 1199 C CA . LYS A 1 152 ? 12.5 1.338 -14.133 1 98.5 152 LYS A CA 1
ATOM 1200 C C . LYS A 1 152 ? 13.961 0.902 -14.156 1 98.5 152 LYS A C 1
ATOM 1202 O O . LYS A 1 152 ? 14.438 0.249 -13.227 1 98.5 152 LYS A O 1
ATOM 1207 N N . LYS A 1 153 ? 14.57 1.283 -15.266 1 98.69 153 LYS A N 1
ATOM 1208 C CA . LYS A 1 153 ? 16.016 1.071 -15.367 1 98.69 153 LYS A CA 1
ATOM 1209 C C . LYS A 1 153 ? 16.75 1.729 -14.203 1 98.69 153 LYS A C 1
ATOM 1211 O O . LYS A 1 153 ? 16.469 2.881 -13.859 1 98.69 153 LYS A O 1
ATOM 1216 N N . GLY A 1 154 ? 17.562 0.958 -13.562 1 98.75 154 GLY A N 1
ATOM 1217 C CA . GLY A 1 154 ? 18.375 1.507 -12.5 1 98.75 154 GLY A CA 1
ATOM 1218 C C . GLY A 1 154 ? 17.781 1.296 -11.117 1 98.75 154 GLY A C 1
ATOM 1219 O O . GLY A 1 154 ? 18.453 1.483 -10.109 1 98.75 154 GLY A O 1
ATOM 1220 N N . ASP A 1 155 ? 16.547 0.903 -11.023 1 98.88 155 ASP A N 1
ATOM 1221 C CA . ASP A 1 155 ? 15.945 0.605 -9.727 1 98.88 155 ASP A CA 1
ATOM 1222 C C . ASP A 1 155 ? 16.703 -0.509 -9.016 1 98.88 155 ASP A C 1
ATOM 1224 O O . ASP A 1 155 ? 17.266 -1.4 -9.656 1 98.88 155 ASP A O 1
ATOM 1228 N N . TYR A 1 156 ? 16.75 -0.455 -7.727 1 98.94 156 TYR A N 1
ATOM 1229 C CA . TYR A 1 156 ? 17.172 -1.581 -6.902 1 98.94 156 TYR A CA 1
ATOM 1230 C C . TYR A 1 156 ? 15.969 -2.322 -6.332 1 98.94 156 TYR A C 1
ATOM 1232 O O . TYR A 1 156 ? 15.102 -1.715 -5.703 1 98.94 156 TYR A O 1
ATOM 1240 N N . VAL A 1 157 ? 15.938 -3.639 -6.566 1 98.94 157 VAL A N 1
ATOM 1241 C CA . VAL A 1 157 ? 14.812 -4.469 -6.168 1 98.94 157 VAL A CA 1
ATOM 1242 C C . VAL A 1 157 ? 15.281 -5.566 -5.215 1 98.94 157 VAL A C 1
ATOM 1244 O O . VAL A 1 157 ? 16.109 -6.406 -5.59 1 98.94 157 VAL A O 1
ATOM 1247 N N . ILE A 1 158 ? 14.789 -5.551 -3.975 1 98.94 158 ILE A N 1
ATOM 1248 C CA . ILE A 1 158 ? 15.008 -6.688 -3.084 1 98.94 158 ILE A CA 1
ATOM 1249 C C . ILE A 1 158 ? 14.016 -7.797 -3.41 1 98.94 158 ILE A C 1
ATOM 1251 O O . ILE A 1 158 ? 12.812 -7.547 -3.525 1 98.94 158 ILE A O 1
ATOM 1255 N N . ILE A 1 159 ? 14.461 -8.969 -3.58 1 98.88 159 ILE A N 1
ATOM 1256 C CA . ILE A 1 159 ? 13.641 -10.148 -3.812 1 98.88 159 ILE A CA 1
ATOM 1257 C C . ILE A 1 159 ? 13.953 -11.219 -2.768 1 98.88 159 ILE A C 1
ATOM 1259 O O . ILE A 1 159 ? 15.094 -11.68 -2.672 1 98.88 159 ILE A O 1
ATOM 1263 N N . THR A 1 160 ? 12.953 -11.586 -2.021 1 98.25 160 THR A N 1
ATOM 1264 C CA . THR A 1 160 ? 13.164 -12.562 -0.959 1 98.25 160 THR A CA 1
ATOM 1265 C C . THR A 1 160 ? 12.906 -13.977 -1.468 1 98.25 160 THR A C 1
ATOM 1267 O O . THR A 1 160 ? 12.336 -14.156 -2.543 1 98.25 160 THR A O 1
ATOM 1270 N N . ALA A 1 161 ? 13.391 -14.969 -0.684 1 95.69 161 ALA A N 1
ATOM 1271 C CA . ALA A 1 161 ? 13.227 -16.375 -1.051 1 95.69 161 ALA A CA 1
ATOM 1272 C C . ALA A 1 161 ? 13.688 -16.625 -2.484 1 95.69 161 ALA A C 1
ATOM 1274 O O . ALA A 1 161 ? 12.953 -17.203 -3.283 1 95.69 161 ALA A O 1
ATOM 1275 N N . GLY A 1 162 ? 14.883 -16.344 -2.77 1 95.81 162 GLY A N 1
ATOM 1276 C CA . GLY A 1 162 ? 15.414 -16.125 -4.105 1 95.81 162 GLY A CA 1
ATOM 1277 C C . GLY A 1 162 ? 15.375 -17.375 -4.973 1 95.81 162 GLY A C 1
ATOM 1278 O O . GLY A 1 162 ? 15.5 -17.297 -6.195 1 95.81 162 GLY A O 1
ATOM 1279 N N . SER A 1 163 ? 15.242 -18.516 -4.348 1 95 163 SER A N 1
ATOM 1280 C CA . SER A 1 163 ? 15.289 -19.734 -5.141 1 95 163 SER A CA 1
ATOM 1281 C C . SER A 1 163 ? 13.891 -20.156 -5.582 1 95 163 SER A C 1
ATOM 1283 O O . SER A 1 163 ? 13.75 -21.062 -6.41 1 95 163 SER A O 1
ATOM 1285 N N . ALA A 1 164 ? 12.922 -19.484 -5.121 1 94.38 164 ALA A N 1
ATOM 1286 C CA . ALA A 1 164 ? 11.547 -19.859 -5.449 1 94.38 164 ALA A CA 1
ATOM 1287 C C . ALA A 1 164 ? 11.203 -19.484 -6.883 1 94.38 164 ALA A C 1
ATOM 1289 O O . ALA A 1 164 ? 11.797 -18.562 -7.449 1 94.38 164 ALA A O 1
ATOM 1290 N N . GLY A 1 165 ? 10.266 -20.203 -7.445 1 94.62 165 GLY A N 1
ATOM 1291 C CA . GLY A 1 165 ? 9.875 -19.984 -8.828 1 94.62 165 GLY A CA 1
ATOM 1292 C C . GLY A 1 165 ? 9.453 -18.562 -9.109 1 94.62 165 GLY A C 1
ATOM 1293 O O . GLY A 1 165 ? 9.914 -17.953 -10.078 1 94.62 165 GLY A O 1
ATOM 1294 N N . THR A 1 166 ? 8.625 -18 -8.305 1 95.75 166 THR A N 1
ATOM 1295 C CA . THR A 1 166 ? 8.117 -16.656 -8.531 1 95.75 166 THR A CA 1
ATOM 1296 C C . THR A 1 166 ? 9.203 -15.617 -8.289 1 95.75 166 THR A C 1
ATOM 1298 O O . THR A 1 166 ? 9.242 -14.578 -8.961 1 95.75 166 THR A O 1
ATOM 1301 N N . SER A 1 167 ? 10.117 -15.883 -7.363 1 97.5 167 SER A N 1
ATOM 1302 C CA . SER A 1 167 ? 11.25 -14.992 -7.133 1 97.5 167 SER A CA 1
ATOM 1303 C C . SER A 1 167 ? 12.203 -14.984 -8.328 1 97.5 167 SER A C 1
ATOM 1305 O O . SER A 1 167 ? 12.695 -13.93 -8.727 1 97.5 167 SER A O 1
ATOM 1307 N N . LEU A 1 168 ? 12.414 -16.172 -8.844 1 97.25 168 LEU A N 1
ATOM 1308 C CA . LEU A 1 168 ? 13.234 -16.25 -10.047 1 97.25 168 LEU A CA 1
ATOM 1309 C C . LEU A 1 168 ? 12.578 -15.492 -11.195 1 97.25 168 LEU A C 1
ATOM 1311 O O . LEU A 1 168 ? 13.266 -14.805 -11.961 1 97.25 168 LEU A O 1
ATOM 1315 N N . ALA A 1 169 ? 11.281 -15.602 -11.32 1 97.31 169 ALA A N 1
ATOM 1316 C CA . ALA A 1 169 ? 10.555 -14.805 -12.312 1 97.31 169 ALA A CA 1
ATOM 1317 C C . ALA A 1 169 ? 10.766 -13.312 -12.07 1 97.31 169 ALA A C 1
ATOM 1319 O O . ALA A 1 169 ? 10.922 -12.539 -13.016 1 97.31 169 ALA A O 1
ATOM 1320 N N . GLY A 1 170 ? 10.75 -12.906 -10.805 1 98.5 170 GLY A N 1
ATOM 1321 C CA . GLY A 1 170 ? 11.023 -11.523 -10.445 1 98.5 170 GLY A CA 1
ATOM 1322 C C . GLY A 1 170 ? 12.398 -11.047 -10.875 1 98.5 170 GLY A C 1
ATOM 1323 O O . GLY A 1 170 ? 12.555 -9.93 -11.367 1 98.5 170 GLY A O 1
ATOM 1324 N N . ILE A 1 171 ? 13.383 -11.93 -10.695 1 98.44 171 ILE A N 1
ATOM 1325 C CA . ILE A 1 171 ? 14.75 -11.625 -11.109 1 98.44 171 ILE A CA 1
ATOM 1326 C C . ILE A 1 171 ? 14.789 -11.391 -12.625 1 98.44 171 ILE A C 1
ATOM 1328 O O . ILE A 1 171 ? 15.359 -10.406 -13.086 1 98.44 171 ILE A O 1
ATOM 1332 N N . ALA A 1 172 ? 14.141 -12.266 -13.367 1 97.69 172 ALA A N 1
ATOM 1333 C CA . ALA A 1 172 ? 14.141 -12.172 -14.828 1 97.69 172 ALA A CA 1
ATOM 1334 C C . ALA A 1 172 ? 13.469 -10.883 -15.289 1 97.69 172 ALA A C 1
ATOM 1336 O O . ALA A 1 172 ? 13.984 -10.18 -16.156 1 97.69 172 ALA A O 1
ATOM 1337 N N . ILE A 1 173 ? 12.32 -10.539 -14.727 1 98.38 173 ILE A N 1
ATOM 1338 C CA . ILE A 1 173 ? 11.586 -9.336 -15.094 1 98.38 173 ILE A CA 1
ATOM 1339 C C . ILE A 1 173 ? 12.414 -8.094 -14.742 1 98.38 173 ILE A C 1
ATOM 1341 O O . ILE A 1 173 ? 12.516 -7.16 -15.539 1 98.38 173 ILE A O 1
ATOM 1345 N N . ALA A 1 174 ? 12.984 -8.062 -13.539 1 98.75 174 ALA A N 1
ATOM 1346 C CA . ALA A 1 174 ? 13.812 -6.93 -13.125 1 98.75 174 ALA A CA 1
ATOM 1347 C C . ALA A 1 174 ? 14.984 -6.723 -14.086 1 98.75 174 ALA A C 1
ATOM 1349 O O . ALA A 1 174 ? 15.258 -5.594 -14.5 1 98.75 174 ALA A O 1
ATOM 1350 N N . LYS A 1 175 ? 15.625 -7.848 -14.43 1 97.94 175 LYS A N 1
ATOM 1351 C CA . LYS A 1 175 ? 16.734 -7.785 -15.375 1 97.94 175 LYS A CA 1
ATOM 1352 C C . LYS A 1 175 ? 16.281 -7.242 -16.734 1 97.94 175 LYS A C 1
ATOM 1354 O O . LYS A 1 175 ? 16.969 -6.414 -17.328 1 97.94 175 LYS A O 1
ATOM 1359 N N . PHE A 1 176 ? 15.148 -7.68 -17.203 1 97.94 176 PHE A N 1
ATOM 1360 C CA . PHE A 1 176 ? 14.602 -7.25 -18.484 1 97.94 176 PHE A CA 1
ATOM 1361 C C . PHE A 1 176 ? 14.43 -5.738 -18.516 1 97.94 176 PHE A C 1
ATOM 1363 O O . PHE A 1 176 ? 14.664 -5.105 -19.547 1 97.94 176 PHE A O 1
ATOM 1370 N N . PHE A 1 177 ? 14.094 -5.082 -17.422 1 98.44 177 PHE A N 1
ATOM 1371 C CA . PHE A 1 177 ? 13.812 -3.652 -17.359 1 98.44 177 PHE A CA 1
ATOM 1372 C C . PHE A 1 177 ? 15.062 -2.875 -16.953 1 98.44 177 PHE A C 1
ATOM 1374 O O . PHE A 1 177 ? 15.008 -1.657 -16.781 1 98.44 177 PHE A O 1
ATOM 1381 N N . GLY A 1 178 ? 16.141 -3.57 -16.734 1 98.56 178 GLY A N 1
ATOM 1382 C CA . GLY A 1 178 ? 17.406 -2.918 -16.438 1 98.56 178 GLY A CA 1
ATOM 1383 C C . GLY A 1 178 ? 17.562 -2.533 -14.984 1 98.56 178 GLY A C 1
ATOM 1384 O O . GLY A 1 178 ? 18.328 -1.631 -14.648 1 98.56 178 GLY A O 1
ATOM 1385 N N . ALA A 1 179 ? 16.844 -3.178 -14.102 1 98.81 179 ALA A N 1
ATOM 1386 C CA . ALA A 1 179 ? 16.953 -2.939 -12.664 1 98.81 179 ALA A CA 1
ATOM 1387 C C . ALA A 1 179 ? 18.031 -3.82 -12.047 1 98.81 179 ALA A C 1
ATOM 1389 O O . ALA A 1 179 ? 18.516 -4.766 -12.672 1 98.81 179 ALA A O 1
ATOM 1390 N N . HIS A 1 180 ? 18.453 -3.482 -10.836 1 98.81 180 HIS A N 1
ATOM 1391 C CA . HIS A 1 180 ? 19.422 -4.25 -10.055 1 98.81 180 HIS A CA 1
ATOM 1392 C C . HIS A 1 180 ? 18.734 -5.047 -8.953 1 98.81 180 HIS A C 1
ATOM 1394 O O . HIS A 1 180 ? 17.953 -4.496 -8.172 1 98.81 180 HIS A O 1
ATOM 1400 N N . THR A 1 181 ? 19.062 -6.332 -8.883 1 98.88 181 THR A N 1
ATOM 1401 C CA . THR A 1 181 ? 18.391 -7.18 -7.914 1 98.88 181 THR A CA 1
ATOM 1402 C C . THR A 1 181 ? 19.281 -7.48 -6.719 1 98.88 181 THR A C 1
ATOM 1404 O O . THR A 1 181 ? 20.484 -7.734 -6.887 1 98.88 181 THR A O 1
ATOM 1407 N N . ILE A 1 182 ? 18.75 -7.344 -5.57 1 98.94 182 ILE A N 1
ATOM 1408 C CA . ILE A 1 182 ? 19.312 -7.801 -4.309 1 98.94 182 ILE A CA 1
ATOM 1409 C C . ILE A 1 182 ? 18.5 -8.977 -3.773 1 98.94 182 ILE A C 1
ATOM 1411 O O . ILE A 1 182 ? 17.438 -8.789 -3.168 1 98.94 182 ILE A O 1
ATOM 1415 N N . VAL A 1 183 ? 19.047 -10.188 -3.955 1 98.88 183 VAL A N 1
ATOM 1416 C CA . VAL A 1 183 ? 18.266 -11.398 -3.699 1 98.88 183 VAL A CA 1
ATOM 1417 C C . VAL A 1 183 ? 18.703 -12.023 -2.379 1 98.88 183 VAL A C 1
ATOM 1419 O O . VAL A 1 183 ? 19.891 -12.109 -2.086 1 98.88 183 VAL A O 1
ATOM 1422 N N . THR A 1 184 ? 17.656 -12.422 -1.593 1 98.44 184 THR A N 1
ATOM 1423 C CA . THR A 1 184 ? 18 -13 -0.296 1 98.44 184 THR A CA 1
ATOM 1424 C C . THR A 1 184 ? 17.625 -14.484 -0.254 1 98.44 184 THR A C 1
ATOM 1426 O O . THR A 1 184 ? 16.75 -14.93 -0.993 1 98.44 184 THR A O 1
ATOM 1429 N N . SER A 1 185 ? 18.281 -15.234 0.525 1 96.62 185 SER A N 1
ATOM 1430 C CA . SER A 1 185 ? 17.953 -16.594 0.937 1 96.62 185 SER A CA 1
ATOM 1431 C C . SER A 1 185 ? 18.406 -16.859 2.371 1 96.62 185 SER A C 1
ATOM 1433 O O . SER A 1 185 ? 19.125 -16.047 2.963 1 96.62 185 SER A O 1
ATOM 1435 N N . ARG A 1 186 ? 17.938 -17.922 2.955 1 94.31 186 ARG A N 1
ATOM 1436 C CA . ARG A 1 186 ? 18.203 -18.234 4.355 1 94.31 186 ARG A CA 1
ATOM 1437 C C . ARG A 1 186 ? 19.703 -18.422 4.59 1 94.31 186 ARG A C 1
ATOM 1439 O O . ARG A 1 186 ? 20.234 -17.984 5.613 1 94.31 186 ARG A O 1
ATOM 1446 N N . ASN A 1 187 ? 20.328 -19.094 3.623 1 95.38 187 ASN A N 1
ATOM 1447 C CA . ASN A 1 187 ? 21.766 -19.359 3.699 1 95.38 187 ASN A CA 1
ATOM 1448 C C . ASN A 1 187 ? 22.406 -19.344 2.316 1 95.38 187 ASN A C 1
ATOM 1450 O O . ASN A 1 187 ? 21.75 -19.047 1.321 1 95.38 187 ASN A O 1
ATOM 1454 N N . GLU A 1 188 ? 23.672 -19.672 2.213 1 96.31 188 GLU A N 1
ATOM 1455 C CA . GLU A 1 188 ? 24.438 -19.469 0.993 1 96.31 188 GLU A CA 1
ATOM 1456 C C . GLU A 1 188 ? 24.375 -20.703 0.084 1 96.31 188 GLU A C 1
ATOM 1458 O O . GLU A 1 188 ? 24.922 -20.688 -1.015 1 96.31 188 GLU A O 1
ATOM 1463 N N . LYS A 1 189 ? 23.672 -21.719 0.454 1 95.38 189 LYS A N 1
ATOM 1464 C CA . LYS A 1 189 ? 23.672 -22.984 -0.262 1 95.38 189 LYS A CA 1
ATOM 1465 C C . LYS A 1 189 ? 23.312 -22.797 -1.73 1 95.38 189 LYS A C 1
ATOM 1467 O O . LYS A 1 189 ? 23.844 -23.469 -2.605 1 95.38 189 LYS A O 1
ATOM 1472 N N . LYS A 1 190 ? 22.422 -21.859 -1.998 1 95.56 190 LYS A N 1
ATOM 1473 C CA . LYS A 1 190 ? 21.938 -21.688 -3.363 1 95.56 190 LYS A CA 1
ATOM 1474 C C . LYS A 1 190 ? 22.438 -20.391 -3.975 1 95.56 190 LYS A C 1
ATOM 1476 O O . LYS A 1 190 ? 21.906 -19.922 -4.98 1 95.56 190 LYS A O 1
ATOM 1481 N N . LYS A 1 191 ? 23.438 -19.797 -3.4 1 97.56 191 LYS A N 1
ATOM 1482 C CA . LYS A 1 191 ? 23.953 -18.5 -3.812 1 97.56 191 LYS A CA 1
ATOM 1483 C C . LYS A 1 191 ? 24.406 -18.531 -5.27 1 97.56 191 LYS A C 1
ATOM 1485 O O . LYS A 1 191 ? 23.953 -17.719 -6.082 1 97.56 191 LYS A O 1
ATOM 1490 N N . GLN A 1 192 ? 25.234 -19.484 -5.598 1 97.56 192 GLN A N 1
ATOM 1491 C CA . GLN A 1 192 ? 25.812 -19.516 -6.938 1 97.56 192 GLN A CA 1
ATOM 1492 C C . GLN A 1 192 ? 24.734 -19.734 -7.996 1 97.56 192 GLN A C 1
ATOM 1494 O O . GLN A 1 192 ? 24.766 -19.094 -9.055 1 97.56 192 GLN A O 1
ATOM 1499 N N . GLN A 1 193 ? 23.797 -20.594 -7.699 1 96.12 193 GLN A N 1
ATOM 1500 C CA . GLN A 1 193 ? 22.703 -20.844 -8.641 1 96.12 193 GLN A CA 1
ATOM 1501 C C . GLN A 1 193 ? 21.891 -19.594 -8.883 1 96.12 193 GLN A C 1
ATOM 1503 O O . GLN A 1 193 ? 21.5 -19.312 -10.016 1 96.12 193 GLN A O 1
ATOM 1508 N N . ILE A 1 194 ? 21.656 -18.859 -7.852 1 97.19 194 ILE A N 1
ATOM 1509 C CA . ILE A 1 194 ? 20.844 -17.641 -7.93 1 97.19 194 ILE A CA 1
ATOM 1510 C C . ILE A 1 194 ? 21.594 -16.578 -8.727 1 97.19 194 ILE A C 1
ATOM 1512 O O . ILE A 1 194 ? 21.016 -15.914 -9.594 1 97.19 194 ILE A O 1
ATOM 1516 N N . LEU A 1 195 ? 22.891 -16.453 -8.484 1 97.94 195 LEU A N 1
ATOM 1517 C CA . LEU A 1 195 ? 23.719 -15.5 -9.227 1 97.94 195 LEU A CA 1
ATOM 1518 C C . LEU A 1 195 ? 23.812 -15.891 -10.695 1 97.94 195 LEU A C 1
ATOM 1520 O O . LEU A 1 195 ? 23.688 -15.039 -11.578 1 97.94 195 LEU A O 1
ATOM 1524 N N . ASP A 1 196 ? 23.953 -17.172 -10.953 1 96.56 196 ASP A N 1
ATOM 1525 C CA . ASP A 1 196 ? 24.031 -17.672 -12.32 1 96.56 196 ASP A CA 1
ATOM 1526 C C . ASP A 1 196 ? 22.734 -17.422 -13.086 1 96.56 196 ASP A C 1
ATOM 1528 O O . ASP A 1 196 ? 22.75 -17.203 -14.297 1 96.56 196 ASP A O 1
ATOM 1532 N N . TYR A 1 197 ? 21.688 -17.438 -12.344 1 95.38 197 TYR A N 1
ATOM 1533 C CA . TYR A 1 197 ? 20.391 -17.219 -12.977 1 95.38 197 TYR A CA 1
ATOM 1534 C C . TYR A 1 197 ? 20.25 -15.758 -13.414 1 95.38 197 TYR A C 1
ATOM 1536 O O . TYR A 1 197 ? 19.5 -15.453 -14.344 1 95.38 197 TYR A O 1
ATOM 1544 N N . GLY A 1 198 ? 20.922 -14.859 -12.602 1 96.25 198 GLY A N 1
ATOM 1545 C CA . GLY A 1 198 ? 20.922 -13.492 -13.109 1 96.25 198 GLY A CA 1
ATOM 1546 C C . GLY A 1 198 ? 20.844 -12.453 -12 1 96.25 198 GLY A C 1
ATOM 1547 O O . GLY A 1 198 ? 20.812 -11.25 -12.273 1 96.25 198 GLY A O 1
ATOM 1548 N N . ALA A 1 199 ? 20.844 -12.875 -10.805 1 98.19 199 ALA A N 1
ATOM 1549 C CA . ALA A 1 199 ? 20.812 -11.914 -9.703 1 98.19 199 ALA A CA 1
ATOM 1550 C C . ALA A 1 199 ? 22.094 -11.07 -9.68 1 98.19 199 ALA A C 1
ATOM 1552 O O . ALA A 1 199 ? 23.188 -11.586 -9.93 1 98.19 199 ALA A O 1
ATOM 1553 N N . ASP A 1 200 ? 21.938 -9.828 -9.383 1 98.75 200 ASP A N 1
ATOM 1554 C CA . ASP A 1 200 ? 23.109 -8.945 -9.328 1 98.75 200 ASP A CA 1
ATOM 1555 C C . ASP A 1 200 ? 23.812 -9.062 -7.984 1 98.75 200 ASP A C 1
ATOM 1557 O O . ASP A 1 200 ? 25.047 -9.062 -7.93 1 98.75 200 ASP A O 1
ATOM 1561 N N . TYR A 1 201 ? 23.062 -9.102 -6.941 1 98.81 201 TYR A N 1
ATOM 1562 C CA . TYR A 1 201 ? 23.594 -9.211 -5.586 1 98.81 201 TYR A CA 1
ATOM 1563 C C . TYR A 1 201 ? 22.859 -10.281 -4.793 1 98.81 201 TYR A C 1
ATOM 1565 O O . TYR A 1 201 ? 21.688 -10.578 -5.066 1 98.81 201 TYR A O 1
ATOM 1573 N N . PHE A 1 202 ? 23.578 -10.914 -3.865 1 98.69 202 PHE A N 1
ATOM 1574 C CA . PHE A 1 202 ? 23.031 -11.945 -2.992 1 98.69 202 PHE A CA 1
ATOM 1575 C C . PHE A 1 202 ? 23.328 -11.633 -1.531 1 98.69 202 PHE A C 1
ATOM 1577 O O . PHE A 1 202 ? 24.438 -11.195 -1.196 1 98.69 202 PHE A O 1
ATOM 1584 N N . VAL A 1 203 ? 22.328 -11.766 -0.688 1 98.69 203 VAL A N 1
ATOM 1585 C CA . VAL A 1 203 ? 22.484 -11.57 0.75 1 98.69 203 VAL A CA 1
ATOM 1586 C C . VAL A 1 203 ? 22.031 -12.828 1.492 1 98.69 203 VAL A C 1
ATOM 1588 O O . VAL A 1 203 ? 20.875 -13.234 1.392 1 98.69 203 VAL A O 1
ATOM 1591 N N . SER A 1 204 ? 22.922 -13.453 2.25 1 98.12 204 SER A N 1
ATOM 1592 C CA . SER A 1 204 ? 22.594 -14.578 3.125 1 98.12 204 SER A CA 1
ATOM 1593 C C . SER A 1 204 ? 22.047 -14.094 4.461 1 98.12 204 SER A C 1
ATOM 1595 O O . SER A 1 204 ? 22.766 -13.492 5.258 1 98.12 204 SER A O 1
ATOM 1597 N N . LEU A 1 205 ? 20.859 -14.484 4.805 1 96.5 205 LEU A N 1
ATOM 1598 C CA . LEU A 1 205 ? 20.156 -13.875 5.938 1 96.5 205 LEU A CA 1
ATOM 1599 C C . LEU A 1 205 ? 20.688 -14.43 7.254 1 96.5 205 LEU A C 1
ATOM 1601 O O . LEU A 1 205 ? 20.484 -13.828 8.312 1 96.5 205 LEU A O 1
ATOM 1605 N N . ASP A 1 206 ? 21.281 -15.57 7.195 1 95.94 206 ASP A N 1
ATOM 1606 C CA . ASP A 1 206 ? 21.797 -16.156 8.43 1 95.94 206 ASP A CA 1
ATOM 1607 C C . ASP A 1 206 ? 23.125 -15.5 8.828 1 95.94 206 ASP A C 1
ATOM 1609 O O . ASP A 1 206 ? 23.484 -15.5 10.008 1 95.94 206 ASP A O 1
ATOM 1613 N N . THR A 1 207 ? 23.828 -14.875 7.891 1 97.38 207 THR A N 1
ATOM 1614 C CA . THR A 1 207 ? 25.156 -14.375 8.203 1 97.38 207 THR A CA 1
ATOM 1615 C C . THR A 1 207 ? 25.25 -12.867 7.941 1 97.38 207 THR A C 1
ATOM 1617 O O . THR A 1 207 ? 26.172 -12.211 8.398 1 97.38 207 THR A O 1
ATOM 1620 N N . GLU A 1 208 ? 24.312 -12.336 7.199 1 97.94 208 GLU A N 1
ATOM 1621 C CA . GLU A 1 208 ? 24.375 -10.93 6.809 1 97.94 208 GLU A CA 1
ATOM 1622 C C . GLU A 1 208 ? 23.141 -10.164 7.262 1 97.94 208 GLU A C 1
ATOM 1624 O O . GLU A 1 208 ? 22.078 -10.766 7.469 1 97.94 208 GLU A O 1
ATOM 1629 N N . ASP A 1 209 ? 23.344 -8.828 7.438 1 98.25 209 ASP A N 1
ATOM 1630 C CA . ASP A 1 209 ? 22.25 -7.922 7.738 1 98.25 209 ASP A CA 1
ATOM 1631 C C . ASP A 1 209 ? 21.719 -7.27 6.465 1 98.25 209 ASP A C 1
ATOM 1633 O O . ASP A 1 209 ? 22.391 -6.449 5.848 1 98.25 209 ASP A O 1
ATOM 1637 N N . ILE A 1 210 ? 20.547 -7.555 6.094 1 98.62 210 ILE A N 1
ATOM 1638 C CA . ILE A 1 210 ? 19.984 -7.137 4.812 1 98.62 210 ILE A CA 1
ATOM 1639 C C . ILE A 1 210 ? 19.906 -5.613 4.758 1 98.62 210 ILE A C 1
ATOM 1641 O O . ILE A 1 210 ? 20.078 -5.012 3.697 1 98.62 210 ILE A O 1
ATOM 1645 N N . VAL A 1 211 ? 19.688 -4.922 5.863 1 98.81 211 VAL A N 1
ATOM 1646 C CA . VAL A 1 211 ? 19.609 -3.463 5.898 1 98.81 211 VAL A CA 1
ATOM 1647 C C . VAL A 1 211 ? 20.969 -2.865 5.555 1 98.81 211 VAL A C 1
ATOM 1649 O O . VAL A 1 211 ? 21.078 -2.053 4.633 1 98.81 211 VAL A O 1
ATOM 1652 N N . LYS A 1 212 ? 21.953 -3.293 6.262 1 98.69 212 LYS A N 1
ATOM 1653 C CA . LYS A 1 212 ? 23.312 -2.799 6.031 1 98.69 212 LYS A CA 1
ATOM 1654 C C . LYS A 1 212 ? 23.766 -3.088 4.602 1 98.69 212 LYS A C 1
ATOM 1656 O O . LYS A 1 212 ? 24.281 -2.203 3.918 1 98.69 212 LYS A O 1
ATOM 1661 N N . ARG A 1 213 ? 23.531 -4.332 4.164 1 98.81 213 ARG A N 1
ATOM 1662 C CA . ARG A 1 213 ? 23.953 -4.727 2.824 1 98.81 213 ARG A CA 1
ATOM 1663 C C . ARG A 1 213 ? 23.25 -3.895 1.762 1 98.81 213 ARG A C 1
ATOM 1665 O O . ARG A 1 213 ? 23.859 -3.459 0.789 1 98.81 213 ARG A O 1
ATOM 1672 N N . THR A 1 214 ? 21.969 -3.643 1.906 1 98.88 214 THR A N 1
ATOM 1673 C CA . THR A 1 214 ? 21.203 -2.861 0.942 1 98.88 214 THR A CA 1
ATOM 1674 C C . THR A 1 214 ? 21.766 -1.446 0.829 1 98.88 214 THR A C 1
ATOM 1676 O O . THR A 1 214 ? 21.969 -0.944 -0.277 1 98.88 214 THR A O 1
ATOM 1679 N N . PHE A 1 215 ? 22.031 -0.809 1.899 1 98.75 215 PHE A N 1
ATOM 1680 C CA . PHE A 1 215 ? 22.516 0.568 1.87 1 98.75 215 PHE A CA 1
ATOM 1681 C C . PHE A 1 215 ? 23.938 0.639 1.312 1 98.75 215 PHE A C 1
ATOM 1683 O O . PHE A 1 215 ? 24.297 1.61 0.645 1 98.75 215 PHE A O 1
ATOM 1690 N N . GLU A 1 216 ? 24.734 -0.383 1.604 1 98.69 216 GLU A N 1
ATOM 1691 C CA . GLU A 1 216 ? 26.047 -0.462 0.976 1 98.69 216 GLU A CA 1
ATOM 1692 C C . GLU A 1 216 ? 25.938 -0.568 -0.542 1 98.69 216 GLU A C 1
ATOM 1694 O O . GLU A 1 216 ? 26.594 0.164 -1.274 1 98.69 216 GLU A O 1
ATOM 1699 N N . ILE A 1 217 ? 25.062 -1.407 -0.993 1 98.75 217 ILE A N 1
ATOM 1700 C CA . ILE A 1 217 ? 24.906 -1.707 -2.412 1 98.75 217 ILE A CA 1
ATOM 1701 C C . ILE A 1 217 ? 24.312 -0.498 -3.129 1 98.75 217 ILE A C 1
ATOM 1703 O O . ILE A 1 217 ? 24.656 -0.209 -4.273 1 98.75 217 ILE A O 1
ATOM 1707 N N . THR A 1 218 ? 23.469 0.251 -2.471 1 98.69 218 THR A N 1
ATOM 1708 C CA . THR A 1 218 ? 22.719 1.33 -3.104 1 98.69 218 THR A CA 1
ATOM 1709 C C . THR A 1 218 ? 23.344 2.684 -2.795 1 98.69 218 THR A C 1
ATOM 1711 O O . THR A 1 218 ? 22.75 3.729 -3.043 1 98.69 218 THR A O 1
ATOM 1714 N N . ASN A 1 219 ? 24.484 2.701 -2.168 1 98.19 219 ASN A N 1
ATOM 1715 C CA . ASN A 1 219 ? 25.188 3.916 -1.782 1 98.19 219 ASN A CA 1
ATOM 1716 C C . ASN A 1 219 ? 24.344 4.789 -0.864 1 98.19 219 ASN A C 1
ATOM 1718 O O . ASN A 1 219 ? 24.234 6 -1.073 1 98.19 219 ASN A O 1
ATOM 1722 N N . GLY A 1 220 ? 23.656 4.102 -0.04 1 98 220 GLY A N 1
ATOM 1723 C CA . GLY A 1 220 ? 22.953 4.785 1.03 1 98 220 GLY A CA 1
ATOM 1724 C C . GLY A 1 220 ? 21.531 5.152 0.662 1 98 220 GLY A C 1
ATOM 1725 O O . GLY A 1 220 ? 20.812 5.777 1.453 1 98 220 GLY A O 1
ATOM 1726 N N . LYS A 1 221 ? 20.969 4.777 -0.428 1 97.81 221 LYS A N 1
ATOM 1727 C CA . LYS A 1 221 ? 19.672 5.246 -0.904 1 97.81 221 LYS A CA 1
ATOM 1728 C C . LYS A 1 221 ? 18.547 4.297 -0.473 1 97.81 221 LYS A C 1
ATOM 1730 O O . LYS A 1 221 ? 17.406 4.719 -0.292 1 97.81 221 LYS A O 1
ATOM 1735 N N . GLY A 1 222 ? 18.859 2.959 -0.371 1 98.75 222 GLY A N 1
ATOM 1736 C CA . GLY A 1 222 ? 17.844 1.95 -0.106 1 98.75 222 GLY A CA 1
ATOM 1737 C C . GLY A 1 222 ? 17.234 1.376 -1.369 1 98.75 222 GLY A C 1
ATOM 1738 O O . GLY A 1 222 ? 17.516 1.838 -2.475 1 98.75 222 GLY A O 1
ATOM 1739 N N . ALA A 1 223 ? 16.422 0.412 -1.209 1 98.94 223 ALA A N 1
ATOM 1740 C CA . ALA A 1 223 ? 15.805 -0.271 -2.346 1 98.94 223 ALA A CA 1
ATOM 1741 C C . ALA A 1 223 ? 14.539 0.448 -2.803 1 98.94 223 ALA A C 1
ATOM 1743 O O . ALA A 1 223 ? 13.711 0.846 -1.977 1 98.94 223 ALA A O 1
ATOM 1744 N N . ASN A 1 224 ? 14.359 0.574 -4.094 1 98.88 224 ASN A N 1
ATOM 1745 C CA . ASN A 1 224 ? 13.188 1.207 -4.676 1 98.88 224 ASN A CA 1
ATOM 1746 C C . ASN A 1 224 ? 11.961 0.305 -4.578 1 98.88 224 ASN A C 1
ATOM 1748 O O . ASN A 1 224 ? 10.836 0.79 -4.406 1 98.88 224 ASN A O 1
ATOM 1752 N N . ILE A 1 225 ? 12.195 -0.972 -4.738 1 98.94 225 ILE A N 1
ATOM 1753 C CA . ILE A 1 225 ? 11.117 -1.954 -4.73 1 98.94 225 ILE A CA 1
ATOM 1754 C C . ILE A 1 225 ? 11.5 -3.135 -3.84 1 98.94 225 ILE A C 1
ATOM 1756 O O . ILE A 1 225 ? 12.641 -3.598 -3.873 1 98.94 225 ILE A O 1
ATOM 1760 N N . ILE A 1 226 ? 10.633 -3.57 -3.043 1 98.94 226 ILE A N 1
ATOM 1761 C CA . ILE A 1 226 ? 10.758 -4.801 -2.268 1 98.94 226 ILE A CA 1
ATOM 1762 C C . ILE A 1 226 ? 9.688 -5.793 -2.697 1 98.94 226 ILE A C 1
ATOM 1764 O O . ILE A 1 226 ? 8.5 -5.465 -2.715 1 98.94 226 ILE A O 1
ATOM 1768 N N . TYR A 1 227 ? 10.07 -6.914 -3.137 1 98.88 227 TYR A N 1
ATOM 1769 C CA . TYR A 1 227 ? 9.242 -8.008 -3.639 1 98.88 227 TYR A CA 1
ATOM 1770 C C . TYR A 1 227 ? 9.359 -9.234 -2.742 1 98.88 227 TYR A C 1
ATOM 1772 O O . TYR A 1 227 ? 10.305 -10.016 -2.867 1 98.88 227 TYR A O 1
ATOM 1780 N N . ASP A 1 228 ? 8.328 -9.469 -1.887 1 98.69 228 ASP A N 1
ATOM 1781 C CA . ASP A 1 228 ? 8.484 -10.391 -0.769 1 98.69 228 ASP A CA 1
ATOM 1782 C C . ASP A 1 228 ? 7.387 -11.453 -0.774 1 98.69 228 ASP A C 1
ATOM 1784 O O . ASP A 1 228 ? 6.215 -11.133 -0.99 1 98.69 228 ASP A O 1
ATOM 1788 N N . SER A 1 229 ? 7.766 -12.695 -0.511 1 95.62 229 SER A N 1
ATOM 1789 C CA . SER A 1 229 ? 6.809 -13.789 -0.399 1 95.62 229 SER A CA 1
ATOM 1790 C C . SER A 1 229 ? 6.852 -14.414 0.991 1 95.62 229 SER A C 1
ATOM 1792 O O . SER A 1 229 ? 6.172 -15.414 1.246 1 95.62 229 SER A O 1
ATOM 1794 N N . VAL A 1 230 ? 7.594 -13.844 1.865 1 95.19 230 VAL A N 1
ATOM 1795 C CA . VAL A 1 230 ? 7.875 -14.5 3.137 1 95.19 230 VAL A CA 1
ATOM 1796 C C . VAL A 1 230 ? 6.992 -13.906 4.23 1 95.19 230 VAL A C 1
ATOM 1798 O O . VAL A 1 230 ? 6.273 -14.641 4.922 1 95.19 230 VAL A O 1
ATOM 1801 N N . GLY A 1 231 ? 6.984 -12.609 4.371 1 96.62 231 GLY A N 1
ATOM 1802 C CA . GLY A 1 231 ? 6.289 -11.953 5.469 1 96.62 231 GLY A CA 1
ATOM 1803 C C . GLY A 1 231 ? 6.934 -12.203 6.816 1 96.62 231 GLY A C 1
ATOM 1804 O O . GLY A 1 231 ? 8.164 -12.195 6.938 1 96.62 231 GLY A O 1
ATOM 1805 N N . GLY A 1 232 ? 6.129 -12.234 7.863 1 96.44 232 GLY A N 1
ATOM 1806 C CA . GLY A 1 232 ? 6.633 -12.484 9.203 1 96.44 232 GLY A CA 1
ATOM 1807 C C . GLY A 1 232 ? 7.434 -11.328 9.766 1 96.44 232 GLY A C 1
ATOM 1808 O O . GLY A 1 232 ? 7.469 -10.242 9.18 1 96.44 232 GLY A O 1
ATOM 1809 N N . GLN A 1 233 ? 8.094 -11.531 10.836 1 95.38 233 GLN A N 1
ATOM 1810 C CA . GLN A 1 233 ? 8.781 -10.477 11.578 1 95.38 233 GLN A CA 1
ATOM 1811 C C . GLN A 1 233 ? 9.977 -9.938 10.781 1 95.38 233 GLN A C 1
ATOM 1813 O O . GLN A 1 233 ? 10.367 -8.781 10.945 1 95.38 233 GLN A O 1
ATOM 1818 N N . SER A 1 234 ? 10.469 -10.781 9.891 1 94.88 234 SER A N 1
ATOM 1819 C CA . SER A 1 234 ? 11.625 -10.375 9.109 1 94.88 234 SER A CA 1
ATOM 1820 C C . SER A 1 234 ? 11.273 -9.234 8.164 1 94.88 234 SER A C 1
ATOM 1822 O O . SER A 1 234 ? 12.164 -8.547 7.648 1 94.88 234 SER A O 1
ATOM 1824 N N . ALA A 1 235 ? 10.016 -9.016 7.949 1 97.62 235 ALA A N 1
ATOM 1825 C CA . ALA A 1 235 ? 9.57 -7.93 7.078 1 97.62 235 ALA A CA 1
ATOM 1826 C C . ALA A 1 235 ? 10.023 -6.574 7.621 1 97.62 235 ALA A C 1
ATOM 1828 O O . ALA A 1 235 ? 10.195 -5.621 6.855 1 97.62 235 ALA A O 1
ATOM 1829 N N . GLN A 1 236 ? 10.219 -6.469 8.922 1 97.88 236 GLN A N 1
ATOM 1830 C CA . GLN A 1 236 ? 10.703 -5.234 9.531 1 97.88 236 GLN A CA 1
ATOM 1831 C C . GLN A 1 236 ? 11.984 -4.75 8.859 1 97.88 236 GLN A C 1
ATOM 1833 O O . GLN A 1 236 ? 12.109 -3.572 8.516 1 97.88 236 GLN A O 1
ATOM 1838 N N . LYS A 1 237 ? 12.883 -5.645 8.68 1 98.44 237 LYS A N 1
ATOM 1839 C CA . LYS A 1 237 ? 14.164 -5.297 8.078 1 98.44 237 LYS A CA 1
ATOM 1840 C C . LYS A 1 237 ? 14 -4.91 6.613 1 98.44 237 LYS A C 1
ATOM 1842 O O . LYS A 1 237 ? 14.742 -4.074 6.098 1 98.44 237 LYS A O 1
ATOM 1847 N N . LEU A 1 238 ? 13.031 -5.473 5.945 1 98.69 238 LEU A N 1
ATOM 1848 C CA . LEU A 1 238 ? 12.758 -5.094 4.566 1 98.69 238 LEU A CA 1
ATOM 1849 C C . LEU A 1 238 ? 12.25 -3.656 4.484 1 98.69 238 LEU A C 1
ATOM 1851 O O . LEU A 1 238 ? 12.711 -2.879 3.643 1 98.69 238 LEU A O 1
ATOM 1855 N N . PHE A 1 239 ? 11.367 -3.32 5.371 1 98.69 239 PHE A N 1
ATOM 1856 C CA . PHE A 1 239 ? 10.891 -1.942 5.422 1 98.69 239 PHE A CA 1
ATOM 1857 C C . PHE A 1 239 ? 12.047 -0.982 5.68 1 98.69 239 PHE A C 1
ATOM 1859 O O . PHE A 1 239 ? 12.148 0.063 5.035 1 98.69 239 PHE A O 1
ATOM 1866 N N . GLU A 1 240 ? 12.898 -1.364 6.566 1 98.56 240 GLU A N 1
ATOM 1867 C CA . GLU A 1 240 ? 14.047 -0.535 6.926 1 98.56 240 GLU A CA 1
ATOM 1868 C C . GLU A 1 240 ? 15 -0.378 5.746 1 98.56 240 GLU A C 1
ATOM 1870 O O . GLU A 1 240 ? 15.797 0.563 5.703 1 98.56 240 GLU A O 1
ATOM 1875 N N . SER A 1 241 ? 14.914 -1.267 4.793 1 98.88 241 SER A N 1
ATOM 1876 C CA . SER A 1 241 ? 15.828 -1.281 3.656 1 98.88 241 SER A CA 1
ATOM 1877 C C . SER A 1 241 ? 15.289 -0.45 2.498 1 98.88 241 SER A C 1
ATOM 1879 O O . SER A 1 241 ? 15.953 -0.289 1.475 1 98.88 241 SER A O 1
ATOM 1881 N N . SER A 1 242 ? 14.117 0.086 2.648 1 98.81 242 SER A N 1
ATOM 1882 C CA . SER A 1 242 ? 13.445 0.768 1.545 1 98.81 242 SER A CA 1
ATOM 1883 C C . SER A 1 242 ? 14 2.176 1.349 1 98.81 242 SER A C 1
ATOM 1885 O O . SER A 1 242 ? 14.484 2.795 2.297 1 98.81 242 SER A O 1
ATOM 1887 N N . SER A 1 243 ? 13.953 2.656 0.101 1 98.5 243 SER A N 1
ATOM 1888 C CA . SER A 1 243 ? 14.25 4.047 -0.222 1 98.5 243 SER A CA 1
ATOM 1889 C C . SER A 1 243 ? 13.023 4.934 -0.041 1 98.5 243 SER A C 1
ATOM 1891 O O . SER A 1 243 ? 11.922 4.43 0.194 1 98.5 243 SER A O 1
ATOM 1893 N N . GLN A 1 244 ? 13.219 6.219 -0.096 1 95.62 244 GLN A N 1
ATOM 1894 C CA . GLN A 1 244 ? 12.07 7.117 -0.213 1 95.62 244 GLN A CA 1
ATOM 1895 C C . GLN A 1 244 ? 11.258 6.805 -1.464 1 95.62 244 GLN A C 1
ATOM 1897 O O . GLN A 1 244 ? 11.812 6.488 -2.516 1 95.62 244 GLN A O 1
ATOM 1902 N N . PHE A 1 245 ? 9.977 6.902 -1.378 1 97.12 245 PHE A N 1
ATOM 1903 C CA . PHE A 1 245 ? 9.023 6.57 -2.428 1 97.12 245 PHE A CA 1
ATOM 1904 C C . PHE A 1 245 ? 9.031 5.074 -2.721 1 97.12 245 PHE A C 1
ATOM 1906 O O . PHE A 1 245 ? 8.656 4.648 -3.814 1 97.12 245 PHE A O 1
ATOM 1913 N N . GLY A 1 246 ? 9.523 4.297 -1.791 1 98.56 246 GLY A N 1
ATOM 1914 C CA . GLY A 1 246 ? 9.617 2.855 -1.958 1 98.56 246 GLY A CA 1
ATOM 1915 C C . GLY A 1 246 ? 8.273 2.193 -2.199 1 98.56 246 GLY A C 1
ATOM 1916 O O . GLY A 1 246 ? 7.258 2.635 -1.665 1 98.56 246 GLY A O 1
ATOM 1917 N N . LYS A 1 247 ? 8.281 1.142 -3.004 1 98.81 247 LYS A N 1
ATOM 1918 C CA . LYS A 1 247 ? 7.133 0.271 -3.254 1 98.81 247 LYS A CA 1
ATOM 1919 C C . LYS A 1 247 ? 7.387 -1.139 -2.727 1 98.81 247 LYS A C 1
ATOM 1921 O O . LYS A 1 247 ? 8.438 -1.729 -2.998 1 98.81 247 LYS A O 1
ATOM 1926 N N . ILE A 1 248 ? 6.48 -1.609 -1.925 1 98.94 248 ILE A N 1
ATOM 1927 C CA . ILE A 1 248 ? 6.633 -2.947 -1.364 1 98.94 248 ILE A CA 1
ATOM 1928 C C . ILE A 1 248 ? 5.496 -3.844 -1.849 1 98.94 248 ILE A C 1
ATOM 1930 O O . ILE A 1 248 ? 4.324 -3.475 -1.75 1 98.94 248 ILE A O 1
ATOM 1934 N N . VAL A 1 249 ? 5.828 -4.957 -2.355 1 98.88 249 VAL A N 1
ATOM 1935 C CA . VAL A 1 249 ? 4.855 -5.926 -2.854 1 98.88 249 VAL A CA 1
ATOM 1936 C C . VAL A 1 249 ? 4.949 -7.215 -2.043 1 98.88 249 VAL A C 1
ATOM 1938 O O . VAL A 1 249 ? 5.961 -7.918 -2.1 1 98.88 249 VAL A O 1
ATOM 1941 N N . PHE A 1 250 ? 3.936 -7.5 -1.314 1 98.44 250 PHE A N 1
ATOM 1942 C CA . PHE A 1 250 ? 3.76 -8.82 -0.714 1 98.44 250 PHE A CA 1
ATOM 1943 C C . PHE A 1 250 ? 2.887 -9.703 -1.597 1 98.44 250 PHE A C 1
ATOM 1945 O O . PHE A 1 250 ? 1.751 -9.344 -1.914 1 98.44 250 PHE A O 1
ATOM 1952 N N . TYR A 1 251 ? 3.41 -10.859 -1.964 1 96.19 251 TYR A N 1
ATOM 1953 C CA . TYR A 1 251 ? 2.631 -11.703 -2.863 1 96.19 251 TYR A CA 1
ATOM 1954 C C . TYR A 1 251 ? 2.5 -13.109 -2.307 1 96.19 251 TYR A C 1
ATOM 1956 O O . TYR A 1 251 ? 1.978 -14.008 -2.98 1 96.19 251 TYR A O 1
ATOM 1964 N N . GLY A 1 252 ? 3.006 -13.297 -1.133 1 92.5 252 GLY A N 1
ATOM 1965 C CA . GLY A 1 252 ? 2.941 -14.547 -0.382 1 92.5 252 GLY A CA 1
ATOM 1966 C C . GLY A 1 252 ? 3.115 -14.352 1.112 1 92.5 252 GLY A C 1
ATOM 1967 O O . GLY A 1 252 ? 3.307 -13.219 1.578 1 92.5 252 GLY A O 1
ATOM 1968 N N . ASN A 1 253 ? 3.018 -15.406 1.803 1 90.62 253 ASN A N 1
ATOM 1969 C CA . ASN A 1 253 ? 3.139 -15.414 3.258 1 90.62 253 ASN A CA 1
ATOM 1970 C C . ASN A 1 253 ? 3.729 -16.734 3.764 1 90.62 253 ASN A C 1
ATOM 1972 O O . ASN A 1 253 ? 3.145 -17.391 4.625 1 90.62 253 ASN A O 1
ATOM 1976 N N . MET A 1 254 ? 4.887 -17 3.297 1 86.75 254 MET A N 1
ATOM 1977 C CA . MET A 1 254 ? 5.531 -18.266 3.619 1 86.75 254 MET A CA 1
ATOM 1978 C C . MET A 1 254 ? 5.711 -18.422 5.125 1 86.75 254 MET A C 1
ATOM 1980 O O . MET A 1 254 ? 5.641 -19.531 5.656 1 86.75 254 MET A O 1
ATOM 1984 N N . ASN A 1 255 ? 5.949 -17.312 5.793 1 87.38 255 ASN A N 1
ATOM 1985 C CA . ASN A 1 255 ? 6.047 -17.344 7.25 1 87.38 255 ASN A CA 1
ATOM 1986 C C . ASN A 1 255 ? 4.75 -16.875 7.906 1 87.38 255 ASN A C 1
ATOM 1988 O O . ASN A 1 255 ? 4.75 -15.914 8.672 1 87.38 255 ASN A O 1
ATOM 1992 N N . HIS A 1 256 ? 3.754 -17.609 7.703 1 81.75 256 HIS A N 1
ATOM 1993 C CA . HIS A 1 256 ? 2.424 -17.219 8.164 1 81.75 256 HIS A CA 1
ATOM 1994 C C . HIS A 1 256 ? 2.283 -17.422 9.664 1 81.75 256 HIS A C 1
ATOM 1996 O O . HIS A 1 256 ? 1.33 -16.922 10.273 1 81.75 256 HIS A O 1
ATOM 2002 N N . SER A 1 257 ? 3.234 -18.062 10.258 1 84.62 257 SER A N 1
ATOM 2003 C CA . SER A 1 257 ? 3.17 -18.328 11.695 1 84.62 257 SER A CA 1
ATOM 2004 C C . SER A 1 257 ? 3.512 -17.078 12.508 1 84.62 257 SER A C 1
ATOM 2006 O O . SER A 1 257 ? 3.203 -17 13.695 1 84.62 257 SER A O 1
ATOM 2008 N N . GLU A 1 258 ? 4.141 -16.156 11.867 1 89.94 258 GLU A N 1
ATOM 2009 C CA . GLU A 1 258 ? 4.516 -14.914 12.531 1 89.94 258 GLU A CA 1
ATOM 2010 C C . GLU A 1 258 ? 3.754 -13.727 11.953 1 89.94 258 GLU A C 1
ATOM 2012 O O . GLU A 1 258 ? 3.566 -13.633 10.734 1 89.94 258 GLU A O 1
ATOM 2017 N N . PRO A 1 259 ? 3.389 -12.875 12.867 1 93.12 259 PRO A N 1
ATOM 2018 C CA . PRO A 1 259 ? 2.74 -11.664 12.352 1 93.12 259 PRO A CA 1
ATOM 2019 C C . PRO A 1 259 ? 3.701 -10.766 11.578 1 93.12 259 PRO A C 1
ATOM 2021 O O . PRO A 1 259 ? 4.871 -10.633 11.945 1 93.12 259 PRO A O 1
ATOM 2024 N N . THR A 1 260 ? 3.238 -10.266 10.461 1 97.5 260 THR A N 1
ATOM 2025 C CA . THR A 1 260 ? 4.008 -9.297 9.688 1 97.5 260 THR A CA 1
ATOM 2026 C C . THR A 1 260 ? 3.77 -7.883 10.211 1 97.5 260 THR A C 1
ATOM 2028 O O . THR A 1 260 ? 2.623 -7.445 10.328 1 97.5 260 THR A O 1
ATOM 2031 N N . PRO A 1 261 ? 4.812 -7.117 10.555 1 97.5 261 PRO A N 1
ATOM 2032 C CA . PRO A 1 261 ? 4.656 -5.746 11.047 1 97.5 261 PRO A CA 1
ATOM 2033 C C . PRO A 1 261 ? 4.465 -4.734 9.914 1 97.5 261 PRO A C 1
ATOM 2035 O O . PRO A 1 261 ? 4.898 -4.977 8.789 1 97.5 261 PRO A O 1
ATOM 2038 N N . LEU A 1 262 ? 3.809 -3.67 10.203 1 98.19 262 LEU A N 1
ATOM 2039 C CA . LEU A 1 262 ? 3.742 -2.463 9.383 1 98.19 262 LEU A CA 1
ATOM 2040 C C . LEU A 1 262 ? 4.336 -1.27 10.125 1 98.19 262 LEU A C 1
ATOM 2042 O O . LEU A 1 262 ? 3.631 -0.586 10.875 1 98.19 262 LEU A O 1
ATOM 2046 N N . PRO A 1 263 ? 5.613 -1.058 10.008 1 96.81 263 PRO A N 1
ATOM 2047 C CA . PRO A 1 263 ? 6.227 0.073 10.703 1 96.81 263 PRO A CA 1
ATOM 2048 C C . PRO A 1 263 ? 5.824 1.422 10.109 1 96.81 263 PRO A C 1
ATOM 2050 O O . PRO A 1 263 ? 6.527 1.958 9.25 1 96.81 263 PRO A O 1
ATOM 2053 N N . ILE A 1 264 ? 4.895 2.064 10.656 1 95.38 264 ILE A N 1
ATOM 2054 C CA . ILE A 1 264 ? 4.27 3.27 10.117 1 95.38 264 ILE A CA 1
ATOM 2055 C C . ILE A 1 264 ? 5.293 4.402 10.062 1 95.38 264 ILE A C 1
ATOM 2057 O O . ILE A 1 264 ? 5.34 5.16 9.094 1 95.38 264 ILE A O 1
ATOM 2061 N N . LEU A 1 265 ? 6.16 4.535 11.047 1 92 265 LEU A N 1
ATOM 2062 C CA . LEU A 1 265 ? 7.117 5.637 11.086 1 92 265 LEU A CA 1
ATOM 2063 C C . LEU A 1 265 ? 8.094 5.551 9.914 1 92 265 LEU A C 1
ATOM 2065 O O . LEU A 1 265 ? 8.445 6.57 9.32 1 92 265 LEU A O 1
ATOM 2069 N N . ILE A 1 266 ? 8.484 4.336 9.57 1 94.62 266 ILE A N 1
ATOM 2070 C CA . ILE A 1 266 ? 9.336 4.141 8.406 1 94.62 266 ILE A CA 1
ATOM 2071 C C . ILE A 1 266 ? 8.562 4.488 7.133 1 94.62 266 ILE A C 1
ATOM 2073 O O . ILE A 1 266 ? 9.094 5.137 6.23 1 94.62 266 ILE A O 1
ATOM 2077 N N . GLY A 1 267 ? 7.324 4.039 7.121 1 96.12 267 GLY A N 1
ATOM 2078 C CA . GLY A 1 267 ? 6.477 4.352 5.984 1 96.12 267 GLY A CA 1
ATOM 2079 C C . GLY A 1 267 ? 6.285 5.844 5.773 1 96.12 267 GLY A C 1
ATOM 2080 O O . GLY A 1 267 ? 6.297 6.324 4.641 1 96.12 267 GLY A O 1
ATOM 2081 N N . LEU A 1 268 ? 6.055 6.535 6.871 1 93.38 268 LEU A N 1
ATOM 2082 C CA . LEU A 1 268 ? 5.902 7.984 6.793 1 93.38 268 LEU A CA 1
ATOM 2083 C C . LEU A 1 268 ? 7.18 8.641 6.277 1 93.38 268 LEU A C 1
ATOM 2085 O O . LEU A 1 268 ? 7.129 9.5 5.391 1 93.38 268 LEU A O 1
ATOM 2089 N N . LYS A 1 269 ? 8.266 8.25 6.789 1 91.06 269 LYS A N 1
ATOM 2090 C CA . LYS A 1 269 ? 9.555 8.82 6.414 1 91.06 269 LYS A CA 1
ATOM 2091 C C . LYS A 1 269 ? 9.859 8.578 4.941 1 91.06 269 LYS A C 1
ATOM 2093 O O . LYS A 1 269 ? 10.344 9.477 4.242 1 91.06 269 LYS A O 1
ATOM 2098 N N . ASN A 1 270 ? 9.508 7.352 4.473 1 95.44 270 ASN A N 1
ATOM 2099 C CA . ASN A 1 270 ? 9.922 6.941 3.135 1 95.44 270 ASN A CA 1
ATOM 2100 C C . ASN A 1 270 ? 8.773 7.039 2.133 1 95.44 270 ASN A C 1
ATOM 2102 O O . ASN A 1 270 ? 8.93 6.672 0.967 1 95.44 270 ASN A O 1
ATOM 2106 N N . TYR A 1 271 ? 7.637 7.512 2.537 1 95.62 271 TYR A N 1
ATOM 2107 C CA . TYR A 1 271 ? 6.492 7.66 1.646 1 95.62 271 TYR A CA 1
ATOM 2108 C C . TYR A 1 271 ? 6.133 6.336 0.987 1 95.62 271 TYR A C 1
ATOM 2110 O O . TYR A 1 271 ? 5.988 6.258 -0.235 1 95.62 271 TYR A O 1
ATOM 2118 N N . LEU A 1 272 ? 5.883 5.289 1.773 1 98.44 272 LEU A N 1
ATOM 2119 C CA . LEU A 1 272 ? 5.812 3.938 1.226 1 98.44 272 LEU A CA 1
ATOM 2120 C C . LEU A 1 272 ? 4.414 3.637 0.703 1 98.44 272 LEU A C 1
ATOM 2122 O O . LEU A 1 272 ? 3.418 4.055 1.3 1 98.44 272 LEU A O 1
ATOM 2126 N N . THR A 1 273 ? 4.344 2.961 -0.374 1 98.81 273 THR A N 1
ATOM 2127 C CA . THR A 1 273 ? 3.133 2.314 -0.871 1 98.81 273 THR A CA 1
ATOM 2128 C C . THR A 1 273 ? 3.293 0.797 -0.871 1 98.81 273 THR A C 1
ATOM 2130 O O . THR A 1 273 ? 4.297 0.273 -1.356 1 98.81 273 THR A O 1
ATOM 2133 N N . ILE A 1 274 ? 2.336 0.123 -0.272 1 98.94 274 ILE A N 1
ATOM 2134 C CA . ILE A 1 274 ? 2.402 -1.322 -0.087 1 98.94 274 ILE A CA 1
ATOM 2135 C C . ILE A 1 274 ? 1.252 -1.993 -0.835 1 98.94 274 ILE A C 1
ATOM 2137 O O . ILE A 1 274 ? 0.101 -1.564 -0.728 1 98.94 274 ILE A O 1
ATOM 2141 N N . LYS A 1 275 ? 1.566 -2.984 -1.604 1 98.81 275 LYS A N 1
ATOM 2142 C CA . LYS A 1 275 ? 0.592 -3.83 -2.289 1 98.81 275 LYS A CA 1
ATOM 2143 C C . LYS A 1 275 ? 0.639 -5.262 -1.761 1 98.81 275 LYS A C 1
ATOM 2145 O O . LYS A 1 275 ? 1.714 -5.855 -1.655 1 98.81 275 LYS A O 1
ATOM 2150 N N . VAL A 1 276 ? -0.471 -5.715 -1.335 1 98.19 276 VAL A N 1
ATOM 2151 C CA . VAL A 1 276 ? -0.616 -7.156 -1.148 1 98.19 276 VAL A CA 1
ATOM 2152 C C . VAL A 1 276 ? -1.253 -7.777 -2.389 1 98.19 276 VAL A C 1
ATOM 2154 O O . VAL A 1 276 ? -2.459 -7.645 -2.607 1 98.19 276 VAL A O 1
ATOM 2157 N N . LEU A 1 277 ? -0.463 -8.469 -3.117 1 96.81 277 LEU A N 1
ATOM 2158 C CA . LEU A 1 277 ? -0.786 -8.797 -4.504 1 96.81 277 LEU A CA 1
ATOM 2159 C C . LEU A 1 277 ? -1.376 -10.195 -4.609 1 96.81 277 LEU A C 1
ATOM 2161 O O . LEU A 1 277 ? -0.756 -11.172 -4.176 1 96.81 277 LEU A O 1
ATOM 2165 N N . ASN A 1 278 ? -2.508 -10.234 -5.102 1 92.06 278 ASN A N 1
ATOM 2166 C CA . ASN A 1 278 ? -3.148 -11.422 -5.648 1 92.06 278 ASN A CA 1
ATOM 2167 C C . ASN A 1 278 ? -3.404 -11.289 -7.148 1 92.06 278 ASN A C 1
ATOM 2169 O O . ASN A 1 278 ? -4.039 -10.328 -7.59 1 92.06 278 ASN A O 1
ATOM 2173 N N . THR A 1 279 ? -2.922 -12.195 -7.875 1 90.25 279 THR A N 1
ATOM 2174 C CA . THR A 1 279 ? -2.99 -12.094 -9.328 1 90.25 279 THR A CA 1
ATOM 2175 C C . THR A 1 279 ? -4.441 -11.977 -9.789 1 90.25 279 THR A C 1
ATOM 2177 O O . THR A 1 279 ? -4.711 -11.422 -10.859 1 90.25 279 THR A O 1
ATOM 2180 N N . ASN A 1 280 ? -5.375 -12.5 -9.016 1 86.88 280 ASN A N 1
ATOM 2181 C CA . ASN A 1 280 ? -6.789 -12.43 -9.375 1 86.88 280 ASN A CA 1
ATOM 2182 C C . ASN A 1 280 ? -7.246 -10.984 -9.539 1 86.88 280 ASN A C 1
ATOM 2184 O O . ASN A 1 280 ? -8.203 -10.711 -10.266 1 86.88 280 ASN A O 1
ATOM 2188 N N . GLU A 1 281 ? -6.566 -10.133 -8.859 1 89.69 281 GLU A N 1
ATOM 2189 C CA . GLU A 1 281 ? -6.867 -8.711 -8.977 1 89.69 281 GLU A CA 1
ATOM 2190 C C . GLU A 1 281 ? -6.801 -8.25 -10.438 1 89.69 281 GLU A C 1
ATOM 2192 O O . GLU A 1 281 ? -7.543 -7.355 -10.844 1 89.69 281 GLU A O 1
ATOM 2197 N N . TYR A 1 282 ? -5.973 -8.891 -11.18 1 88.25 282 TYR A N 1
ATOM 2198 C CA . TYR A 1 282 ? -5.703 -8.453 -12.547 1 88.25 282 TYR A CA 1
ATOM 2199 C C . TYR A 1 282 ? -6.246 -9.445 -13.562 1 88.25 282 TYR A C 1
ATOM 2201 O O . TYR A 1 282 ? -6.738 -9.062 -14.625 1 88.25 282 TYR A O 1
ATOM 2209 N N . LEU A 1 283 ? -6.207 -10.664 -13.234 1 79.56 283 LEU A N 1
ATOM 2210 C CA . LEU A 1 283 ? -6.492 -11.742 -14.172 1 79.56 283 LEU A CA 1
ATOM 2211 C C . LEU A 1 283 ? -7.953 -11.711 -14.609 1 79.56 283 LEU A C 1
ATOM 2213 O O . LEU A 1 283 ? -8.281 -12.109 -15.727 1 79.56 283 LEU A O 1
ATOM 2217 N N . TYR A 1 284 ? -8.75 -11.148 -13.727 1 76.12 284 TYR A N 1
ATOM 2218 C CA . TYR A 1 284 ? -10.172 -11.125 -14.07 1 76.12 284 TYR A CA 1
ATOM 2219 C C . TYR A 1 284 ? -10.547 -9.812 -14.758 1 76.12 284 TYR A C 1
ATOM 2221 O O . TYR A 1 284 ? -11.719 -9.57 -15.047 1 76.12 284 TYR A O 1
ATOM 2229 N N . GLN A 1 285 ? -9.523 -9.047 -15.031 1 83.94 285 GLN A N 1
ATOM 2230 C CA . GLN A 1 285 ? -9.688 -7.824 -15.805 1 83.94 285 GLN A CA 1
ATOM 2231 C C . GLN A 1 285 ? -9.078 -7.965 -17.203 1 83.94 285 GLN A C 1
ATOM 2233 O O . GLN A 1 285 ? -7.852 -7.973 -17.344 1 83.94 285 GLN A O 1
ATOM 2238 N N . PRO A 1 286 ? -9.891 -8.016 -18.172 1 83.56 286 PRO A N 1
ATOM 2239 C CA . PRO A 1 286 ? -9.453 -8.414 -19.516 1 83.56 286 PRO A CA 1
ATOM 2240 C C . PRO A 1 286 ? -8.312 -7.547 -20.047 1 83.56 286 PRO A C 1
ATOM 2242 O O . PRO A 1 286 ? -7.387 -8.062 -20.688 1 83.56 286 PRO A O 1
ATOM 2245 N N . GLU A 1 287 ? -8.398 -6.25 -19.719 1 89.38 287 GLU A N 1
ATOM 2246 C CA . GLU A 1 287 ? -7.383 -5.348 -20.25 1 89.38 287 GLU A CA 1
ATOM 2247 C C . GLU A 1 287 ? -6.008 -5.656 -19.672 1 89.38 287 GLU A C 1
ATOM 2249 O O . GLU A 1 287 ? -5.004 -5.66 -20.391 1 89.38 287 GLU A O 1
ATOM 2254 N N . PHE A 1 288 ? -5.957 -5.98 -18.406 1 89.12 288 PHE A N 1
ATOM 2255 C CA . PHE A 1 288 ? -4.691 -6.273 -17.734 1 89.12 288 PHE A CA 1
ATOM 2256 C C . PHE A 1 288 ? -4.18 -7.648 -18.141 1 89.12 288 PHE A C 1
ATOM 2258 O O . PHE A 1 288 ? -2.984 -7.82 -18.391 1 89.12 288 PHE A O 1
ATOM 2265 N N . ASN A 1 289 ? -5.102 -8.531 -18.219 1 86.5 289 ASN A N 1
ATOM 2266 C CA . ASN A 1 289 ? -4.738 -9.891 -18.594 1 86.5 289 ASN A CA 1
ATOM 2267 C C . ASN A 1 289 ? -4.168 -9.961 -20 1 86.5 289 ASN A C 1
ATOM 2269 O O . ASN A 1 289 ? -3.123 -10.578 -20.219 1 86.5 289 ASN A O 1
ATOM 2273 N N . LYS A 1 290 ? -4.82 -9.367 -20.938 1 89.44 290 LYS A N 1
ATOM 2274 C CA . LYS A 1 290 ? -4.367 -9.352 -22.312 1 89.44 290 LYS A CA 1
ATOM 2275 C C . LYS A 1 290 ? -2.979 -8.727 -22.438 1 89.44 290 LYS A C 1
ATOM 2277 O O . LYS A 1 290 ? -2.104 -9.266 -23.109 1 89.44 290 LYS A O 1
ATOM 2282 N N . LYS A 1 291 ? -2.787 -7.625 -21.734 1 94 291 LYS A N 1
ATOM 2283 C CA . LYS A 1 291 ? -1.508 -6.922 -21.766 1 94 291 LYS A CA 1
ATOM 2284 C C . LYS A 1 291 ? -0.386 -7.801 -21.219 1 94 291 LYS A C 1
ATOM 2286 O O . LYS A 1 291 ? 0.703 -7.859 -21.797 1 94 291 LYS A O 1
ATOM 2291 N N . ALA A 1 292 ? -0.669 -8.5 -20.172 1 93.38 292 ALA A N 1
ATOM 2292 C CA . ALA A 1 292 ? 0.334 -9.352 -19.531 1 93.38 292 ALA A CA 1
ATOM 2293 C C . ALA A 1 292 ? 0.701 -10.523 -20.438 1 93.38 292 ALA A C 1
ATOM 2295 O O . ALA A 1 292 ? 1.882 -10.828 -20.625 1 93.38 292 ALA A O 1
ATOM 2296 N N . ILE A 1 293 ? -0.291 -11.109 -21.016 1 90 293 ILE A N 1
ATOM 2297 C CA . ILE A 1 293 ? -0.075 -12.266 -21.875 1 90 293 ILE A CA 1
ATOM 2298 C C . ILE A 1 293 ? 0.756 -11.852 -23.094 1 90 293 ILE A C 1
ATOM 2300 O O . ILE A 1 293 ? 1.721 -12.531 -23.453 1 90 293 ILE A O 1
ATOM 2304 N N . GLU A 1 294 ? 0.363 -10.773 -23.688 1 91.25 294 GLU A N 1
ATOM 2305 C CA . GLU A 1 294 ? 1.077 -10.289 -24.859 1 91.25 294 GLU A CA 1
ATOM 2306 C C . GLU A 1 294 ? 2.527 -9.945 -24.531 1 91.25 294 GLU A C 1
ATOM 2308 O O . GLU A 1 294 ? 3.441 -10.312 -25.266 1 91.25 294 GLU A O 1
ATOM 2313 N N . PHE A 1 295 ? 2.73 -9.352 -23.469 1 94.31 295 PHE A N 1
ATOM 2314 C CA . PHE A 1 295 ? 4.074 -8.969 -23.047 1 94.31 295 PHE A CA 1
ATOM 2315 C C . PHE A 1 295 ? 4.938 -10.203 -22.812 1 94.31 295 PHE A C 1
ATOM 2317 O O . PHE A 1 295 ? 6.047 -10.297 -23.328 1 94.31 295 PHE A O 1
ATOM 2324 N N . LEU A 1 296 ? 4.438 -11.125 -22.062 1 90.94 296 LEU A N 1
ATOM 2325 C CA . LEU A 1 296 ? 5.207 -12.305 -21.688 1 90.94 296 LEU A CA 1
ATOM 2326 C C . LEU A 1 296 ? 5.457 -13.203 -22.891 1 90.94 296 LEU A C 1
ATOM 2328 O O . LEU A 1 296 ? 6.559 -13.734 -23.062 1 90.94 296 LEU A O 1
ATOM 2332 N N . ASN A 1 297 ? 4.461 -13.297 -23.719 1 86.69 297 ASN A N 1
ATOM 2333 C CA . ASN A 1 297 ? 4.613 -14.133 -24.906 1 86.69 297 ASN A CA 1
ATOM 2334 C C . ASN A 1 297 ? 5.609 -13.523 -25.891 1 86.69 297 ASN A C 1
ATOM 2336 O O . ASN A 1 297 ? 6.398 -14.25 -26.5 1 86.69 297 ASN A O 1
ATOM 2340 N N . SER A 1 298 ? 5.547 -12.219 -26.047 1 88.56 298 SER A N 1
ATOM 2341 C CA . SER A 1 298 ? 6.426 -11.539 -27 1 88.56 298 SER A CA 1
ATOM 2342 C C . SER A 1 298 ? 7.879 -11.586 -26.531 1 88.56 298 SER A C 1
ATOM 2344 O O . SER A 1 298 ? 8.797 -11.477 -27.344 1 88.56 298 SER A O 1
ATOM 2346 N N . ASN A 1 299 ? 8.062 -11.789 -25.25 1 90.06 299 ASN A N 1
ATOM 2347 C CA . ASN A 1 299 ? 9.414 -11.789 -24.688 1 90.06 299 ASN A CA 1
ATOM 2348 C C . ASN A 1 299 ? 9.734 -13.125 -24.016 1 90.06 299 ASN A C 1
ATOM 2350 O O . ASN A 1 299 ? 10.523 -13.172 -23.062 1 90.06 299 ASN A O 1
ATOM 2354 N N . PHE A 1 300 ? 9.141 -14.133 -24.422 1 82.81 300 PHE A N 1
ATOM 2355 C CA . PHE A 1 300 ? 9.18 -15.43 -23.766 1 82.81 300 PHE A CA 1
ATOM 2356 C C . PHE A 1 300 ? 10.609 -15.922 -23.625 1 82.81 300 PHE A C 1
ATOM 2358 O O . PHE A 1 300 ? 10.938 -16.625 -22.672 1 82.81 300 PHE A O 1
ATOM 2365 N N . HIS A 1 301 ? 11.5 -15.609 -24.516 1 83.94 301 HIS A N 1
ATOM 2366 C CA . HIS A 1 301 ? 12.891 -16.062 -24.469 1 83.94 301 HIS A CA 1
ATOM 2367 C C . HIS A 1 301 ? 13.594 -15.539 -23.219 1 83.94 301 HIS A C 1
ATOM 2369 O O . HIS A 1 301 ? 14.57 -16.141 -22.766 1 83.94 301 HIS A O 1
ATOM 2375 N N . HIS A 1 302 ? 13.07 -14.438 -22.688 1 87.25 302 HIS A N 1
ATOM 2376 C CA . HIS A 1 302 ? 13.633 -13.852 -21.469 1 87.25 302 HIS A CA 1
ATOM 2377 C C . HIS A 1 302 ? 12.953 -14.391 -20.219 1 87.25 302 HIS A C 1
ATOM 2379 O O . HIS A 1 302 ? 13.453 -14.219 -19.109 1 87.25 302 HIS A O 1
ATOM 2385 N N . PHE A 1 303 ? 11.859 -15.086 -20.438 1 88.75 303 PHE A N 1
ATOM 2386 C CA . PHE A 1 303 ? 11 -15.414 -19.297 1 88.75 303 PHE A CA 1
ATOM 2387 C C . PHE A 1 303 ? 10.719 -16.922 -19.25 1 88.75 303 PHE A C 1
ATOM 2389 O O . PHE A 1 303 ? 9.609 -17.359 -19.547 1 88.75 303 PHE A O 1
ATOM 2396 N N . LYS A 1 304 ? 11.711 -17.594 -18.875 1 85.44 304 LYS A N 1
ATOM 2397 C CA . LYS A 1 304 ? 11.609 -19.047 -18.797 1 85.44 304 LYS A CA 1
ATOM 2398 C C . LYS A 1 304 ? 11.781 -19.531 -17.344 1 85.44 304 LYS A C 1
ATOM 2400 O O . LYS A 1 304 ? 12.758 -19.172 -16.688 1 85.44 304 LYS A O 1
ATOM 2405 N N . SER A 1 305 ? 10.828 -20.328 -17.031 1 89.88 305 SER A N 1
ATOM 2406 C CA . SER A 1 305 ? 10.93 -20.891 -15.688 1 89.88 305 SER A CA 1
ATOM 2407 C C . SER A 1 305 ? 11.984 -22 -15.641 1 89.88 305 SER A C 1
ATOM 2409 O O . SER A 1 305 ? 12.117 -22.781 -16.578 1 89.88 305 SER A O 1
ATOM 2411 N N . ILE A 1 306 ? 12.672 -22.047 -14.555 1 91.06 306 ILE A N 1
ATOM 2412 C CA . ILE A 1 306 ? 13.531 -23.188 -14.258 1 91.06 306 ILE A CA 1
ATOM 2413 C C . ILE A 1 306 ? 12.719 -24.281 -13.547 1 91.06 306 ILE A C 1
ATOM 2415 O O . ILE A 1 306 ? 12.062 -24 -12.539 1 91.06 306 ILE A O 1
ATOM 2419 N N . VAL A 1 307 ? 12.773 -25.438 -14.164 1 94.5 307 VAL A N 1
ATOM 2420 C CA . VAL A 1 307 ? 12.148 -26.562 -13.5 1 94.5 307 VAL A CA 1
ATOM 2421 C C . VAL A 1 307 ? 13.18 -27.297 -12.648 1 94.5 307 VAL A C 1
ATOM 2423 O O . VAL A 1 307 ? 14.07 -27.969 -13.18 1 94.5 307 VAL A O 1
ATOM 2426 N N . GLY A 1 308 ? 13.031 -27.219 -11.359 1 94.62 308 GLY A N 1
ATOM 2427 C CA . GLY A 1 308 ? 14 -27.797 -10.453 1 94.62 308 GLY A CA 1
ATOM 2428 C C . GLY A 1 308 ? 13.734 -29.266 -10.172 1 94.62 308 GLY A C 1
ATOM 2429 O O . GLY A 1 308 ? 14.648 -30 -9.797 1 94.62 308 GLY A O 1
ATOM 2430 N N . LYS A 1 309 ? 12.477 -29.672 -10.266 1 96.38 309 LYS A N 1
ATOM 2431 C CA . LYS A 1 309 ? 12.117 -31.047 -10 1 96.38 309 LYS A CA 1
ATOM 2432 C C . LYS A 1 309 ? 10.93 -31.484 -10.852 1 96.38 309 LYS A C 1
ATOM 2434 O O . LYS A 1 309 ? 9.961 -30.734 -11 1 96.38 309 LYS A O 1
ATOM 2439 N N . GLU A 1 310 ? 11.07 -32.688 -11.43 1 96.88 310 GLU A N 1
ATOM 2440 C CA . GLU A 1 310 ? 10.008 -33.281 -12.219 1 96.88 310 GLU A CA 1
ATOM 2441 C C . GLU A 1 310 ? 9.555 -34.594 -11.602 1 96.88 310 GLU A C 1
ATOM 2443 O O . GLU A 1 310 ? 10.383 -35.438 -11.242 1 96.88 310 GLU A O 1
ATOM 2448 N N . PHE A 1 311 ? 8.305 -34.75 -11.43 1 97.69 311 PHE A N 1
ATOM 2449 C CA . PHE A 1 311 ? 7.688 -36 -11.031 1 97.69 311 PHE A CA 1
ATOM 2450 C C . PHE A 1 311 ? 6.969 -36.656 -12.211 1 97.69 311 PHE A C 1
ATOM 2452 O O . PHE A 1 311 ? 6.57 -35.969 -13.156 1 97.69 311 PHE A O 1
ATOM 2459 N N . ILE A 1 312 ? 6.809 -37.969 -12.062 1 97.5 312 ILE A N 1
ATOM 2460 C CA . ILE A 1 312 ? 6.254 -38.688 -13.219 1 97.5 312 ILE A CA 1
ATOM 2461 C C . ILE A 1 312 ? 4.965 -39.406 -12.812 1 97.5 312 ILE A C 1
ATOM 2463 O O . ILE A 1 312 ? 4.938 -40.125 -11.828 1 97.5 312 ILE A O 1
ATOM 2467 N N . GLY A 1 313 ? 3.943 -39.125 -13.602 1 97.19 313 GLY A N 1
ATOM 2468 C CA . GLY A 1 313 ? 2.654 -39.75 -13.391 1 97.19 313 GLY A CA 1
ATOM 2469 C C . GLY A 1 313 ? 1.76 -38.969 -12.43 1 97.19 313 GLY A C 1
ATOM 2470 O O . GLY A 1 313 ? 2.236 -38.438 -11.438 1 97.19 313 GLY A O 1
ATOM 2471 N N . ILE A 1 314 ? 0.535 -38.969 -12.719 1 96.06 314 ILE A N 1
ATOM 2472 C CA . ILE A 1 314 ? -0.423 -38.25 -11.898 1 96.06 314 ILE A CA 1
ATOM 2473 C C . ILE A 1 314 ? -0.424 -38.781 -10.477 1 96.06 314 ILE A C 1
ATOM 2475 O O . ILE A 1 314 ? -0.659 -38.062 -9.516 1 96.06 314 ILE A O 1
ATOM 2479 N N . ASP A 1 315 ? -0.071 -40.062 -10.336 1 96.25 315 ASP A N 1
ATOM 2480 C CA . ASP A 1 315 ? -0.045 -40.719 -9.031 1 96.25 315 ASP A CA 1
ATOM 2481 C C . ASP A 1 315 ? 1.028 -40.094 -8.133 1 96.25 315 ASP A C 1
ATOM 2483 O O . ASP A 1 315 ? 0.997 -40.281 -6.914 1 96.25 315 ASP A O 1
ATOM 2487 N N . SER A 1 316 ? 1.932 -39.406 -8.734 1 97.12 316 SER A N 1
ATOM 2488 C CA . SER A 1 316 ? 3.021 -38.812 -7.965 1 97.12 316 SER A CA 1
ATOM 2489 C C . SER A 1 316 ? 2.684 -37.406 -7.523 1 97.12 316 SER A C 1
ATOM 2491 O O . SER A 1 316 ? 3.479 -36.75 -6.844 1 97.12 316 SER A O 1
ATOM 2493 N N . LEU A 1 317 ? 1.521 -36.938 -7.848 1 96.81 317 LEU A N 1
ATOM 2494 C CA . LEU A 1 317 ? 1.151 -35.562 -7.609 1 96.81 317 LEU A CA 1
ATOM 2495 C C . LEU A 1 317 ? 1.183 -35.25 -6.117 1 96.81 317 LEU A C 1
ATOM 2497 O O . LEU A 1 317 ? 1.672 -34.188 -5.715 1 96.81 317 LEU A O 1
ATOM 2501 N N . VAL A 1 318 ? 0.691 -36.094 -5.305 1 96.12 318 VAL A N 1
ATOM 2502 C CA . VAL A 1 318 ? 0.651 -35.844 -3.863 1 96.12 318 VAL A CA 1
ATOM 2503 C C . VAL A 1 318 ? 2.074 -35.781 -3.314 1 96.12 318 VAL A C 1
ATOM 2505 O O . VAL A 1 318 ? 2.375 -34.906 -2.486 1 96.12 318 VAL A O 1
ATOM 2508 N N . ASP A 1 319 ? 2.92 -36.625 -3.816 1 96.38 319 ASP A N 1
ATOM 2509 C CA . ASP A 1 319 ? 4.324 -36.594 -3.428 1 96.38 319 ASP A CA 1
ATOM 2510 C C . ASP A 1 319 ? 4.973 -35.281 -3.863 1 96.38 319 ASP A C 1
ATOM 2512 O O . ASP A 1 319 ? 5.801 -34.719 -3.145 1 96.38 319 ASP A O 1
ATOM 2516 N N . ALA A 1 320 ? 4.605 -34.875 -5.008 1 96.94 320 ALA A N 1
ATOM 2517 C CA . ALA A 1 320 ? 5.121 -33.625 -5.516 1 96.94 320 ALA A CA 1
ATOM 2518 C C . ALA A 1 320 ? 4.691 -32.438 -4.625 1 96.94 320 ALA A C 1
ATOM 2520 O O . ALA A 1 320 ? 5.488 -31.547 -4.344 1 96.94 320 ALA A O 1
ATOM 2521 N N . LEU A 1 321 ? 3.475 -32.469 -4.164 1 96.19 321 LEU A N 1
ATOM 2522 C CA . LEU A 1 321 ? 2.961 -31.422 -3.268 1 96.19 321 LEU A CA 1
ATOM 2523 C C . LEU A 1 321 ? 3.672 -31.469 -1.919 1 96.19 321 LEU A C 1
ATOM 2525 O O . LEU A 1 321 ? 3.975 -30.438 -1.334 1 96.19 321 LEU A O 1
ATOM 2529 N N . LYS A 1 322 ? 3.963 -32.625 -1.435 1 95.19 322 LYS A N 1
ATOM 2530 C CA . LYS A 1 322 ? 4.734 -32.781 -0.205 1 95.19 322 LYS A CA 1
ATOM 2531 C C . LYS A 1 322 ? 6.129 -32.188 -0.354 1 95.19 322 LYS A C 1
ATOM 2533 O O . LYS A 1 322 ? 6.621 -31.5 0.554 1 95.19 322 LYS A O 1
ATOM 2538 N N . TYR A 1 323 ? 6.648 -32.5 -1.513 1 94.81 323 TYR A N 1
ATOM 2539 C CA . TYR A 1 323 ? 7.965 -31.953 -1.807 1 94.81 323 TYR A CA 1
ATOM 2540 C C . TYR A 1 323 ? 7.926 -30.422 -1.806 1 94.81 323 TYR A C 1
ATOM 2542 O O . TYR A 1 323 ? 8.812 -29.781 -1.252 1 94.81 323 TYR A O 1
ATOM 2550 N N . LEU A 1 324 ? 6.945 -29.875 -2.379 1 92.69 324 LEU A N 1
ATOM 2551 C CA . LEU A 1 324 ? 6.762 -28.422 -2.418 1 92.69 324 LEU A CA 1
ATOM 2552 C C . LEU A 1 324 ? 6.719 -27.844 -1.01 1 92.69 324 LEU A C 1
ATOM 2554 O O . LEU A 1 324 ? 7.258 -26.766 -0.763 1 92.69 324 LEU A O 1
ATOM 2558 N N . GLU A 1 325 ? 6.211 -28.531 -0.074 1 88.56 325 GLU A N 1
ATOM 2559 C CA . GLU A 1 325 ? 6.047 -28.078 1.308 1 88.56 325 GLU A CA 1
ATOM 2560 C C . GLU A 1 325 ? 7.395 -27.984 2.018 1 88.56 325 GLU A C 1
ATOM 2562 O O . GLU A 1 325 ? 7.539 -27.219 2.977 1 88.56 325 GLU A O 1
ATOM 2567 N N . THR A 1 326 ? 8.375 -28.75 1.604 1 84.5 326 THR A N 1
ATOM 2568 C CA . THR A 1 326 ? 9.664 -28.766 2.289 1 84.5 326 THR A CA 1
ATOM 2569 C C . THR A 1 326 ? 10.391 -27.438 2.121 1 84.5 326 THR A C 1
ATOM 2571 O O . THR A 1 326 ? 11.234 -27.078 2.943 1 84.5 326 THR A O 1
ATOM 2574 N N . GLY A 1 327 ? 10.164 -26.75 1.057 1 79.44 327 GLY A N 1
ATOM 2575 C CA . GLY A 1 327 ? 10.703 -25.406 0.839 1 79.44 327 GLY A CA 1
ATOM 2576 C C . GLY A 1 327 ? 12.141 -25.422 0.363 1 79.44 327 GLY A C 1
ATOM 2577 O O . GLY A 1 327 ? 12.711 -24.375 0.058 1 79.44 327 GLY A O 1
ATOM 2578 N N . ASP A 1 328 ? 12.797 -26.516 0.348 1 81.56 328 ASP A N 1
ATOM 2579 C CA . ASP A 1 328 ? 14.172 -26.594 -0.142 1 81.56 328 ASP A CA 1
ATOM 2580 C C . ASP A 1 328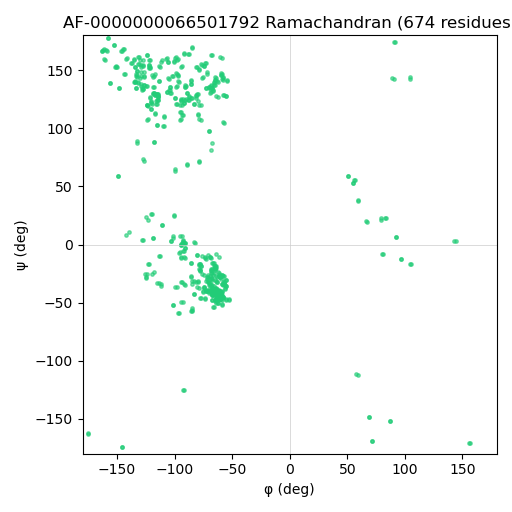 ? 14.203 -26.875 -1.643 1 81.56 328 ASP A C 1
ATOM 2582 O O . ASP A 1 328 ? 14.656 -27.953 -2.07 1 81.56 328 ASP A O 1
ATOM 2586 N N . LEU A 1 329 ? 13.773 -25.875 -2.406 1 88.38 329 LEU A N 1
ATOM 2587 C CA . LEU A 1 329 ? 13.672 -26.078 -3.848 1 88.38 329 LEU A CA 1
ATOM 2588 C C . LEU A 1 329 ? 14.359 -24.953 -4.609 1 88.38 329 LEU A C 1
ATOM 2590 O O . LEU A 1 329 ? 14.641 -23.906 -4.039 1 88.38 329 LEU A O 1
ATOM 2594 N N . PHE A 1 330 ? 14.688 -25.281 -5.832 1 94.75 330 PHE A N 1
ATOM 2595 C CA . PHE A 1 330 ? 15.148 -24.281 -6.785 1 94.75 330 PHE A CA 1
ATOM 2596 C C . PHE A 1 330 ? 14.273 -24.266 -8.031 1 94.75 330 PHE A C 1
ATOM 2598 O O . PHE A 1 330 ? 14.336 -25.188 -8.844 1 94.75 330 PHE A O 1
ATOM 2605 N N . GLY A 1 331 ? 13.516 -23.266 -8.133 1 95.56 331 GLY A N 1
ATOM 2606 C CA . GLY A 1 331 ? 12.633 -23.156 -9.281 1 95.56 331 GLY A CA 1
ATOM 2607 C C . GLY A 1 331 ? 11.305 -23.859 -9.086 1 95.56 331 GLY A C 1
ATOM 2608 O O . GLY A 1 331 ? 10.812 -23.953 -7.961 1 95.56 331 GLY A O 1
ATOM 2609 N N . LYS A 1 332 ? 10.711 -24.297 -10.188 1 96.69 332 LYS A N 1
ATOM 2610 C CA . LYS A 1 332 ? 9.359 -24.844 -10.211 1 96.69 332 LYS A CA 1
ATOM 2611 C C . LYS A 1 332 ? 9.383 -26.359 -10.078 1 96.69 332 LYS A C 1
ATOM 2613 O O . LYS A 1 332 ? 10.391 -27 -10.398 1 96.69 332 LYS A O 1
ATOM 2618 N N . VAL A 1 333 ? 8.305 -26.875 -9.555 1 96.88 333 VAL A N 1
ATOM 2619 C CA . VAL A 1 333 ? 8.039 -28.312 -9.516 1 96.88 333 VAL A CA 1
ATOM 2620 C C . VAL A 1 333 ? 6.961 -28.672 -10.531 1 96.88 333 VAL A C 1
ATOM 2622 O O . VAL A 1 333 ? 5.93 -27.984 -10.617 1 96.88 333 VAL A O 1
ATOM 2625 N N . VAL A 1 334 ? 7.223 -29.688 -11.336 1 97.44 334 VAL A N 1
ATOM 2626 C CA . VAL A 1 334 ? 6.25 -30.094 -12.352 1 97.44 334 VAL A CA 1
ATOM 2627 C C . VAL A 1 334 ? 5.957 -31.578 -12.227 1 97.44 334 VAL A C 1
ATOM 2629 O O . VAL A 1 334 ? 6.762 -32.344 -11.68 1 97.44 334 VAL A O 1
ATOM 2632 N N . VAL A 1 335 ? 4.781 -31.969 -12.672 1 98.06 335 VAL A N 1
ATOM 2633 C CA . VAL A 1 335 ? 4.398 -33.375 -12.789 1 98.06 335 VAL A CA 1
ATOM 2634 C C . VAL A 1 335 ? 4.062 -33.688 -14.242 1 98.06 335 VAL A C 1
ATOM 2636 O O . VAL A 1 335 ? 3.223 -33.031 -14.859 1 98.06 335 VAL A O 1
ATOM 2639 N N . LYS A 1 336 ? 4.766 -34.625 -14.742 1 98.12 336 LYS A N 1
ATOM 2640 C CA . LYS A 1 336 ? 4.379 -35.156 -16.031 1 98.12 336 LYS A CA 1
ATOM 2641 C C . LYS A 1 336 ? 3.203 -36.125 -15.898 1 98.12 336 LYS A C 1
ATOM 2643 O O . LYS A 1 336 ? 3.361 -37.25 -15.398 1 98.12 336 LYS A O 1
ATOM 2648 N N . VAL A 1 337 ? 2.102 -35.688 -16.328 1 96.31 337 VAL A N 1
ATOM 2649 C CA . VAL A 1 337 ? 0.845 -36.406 -16.109 1 96.31 337 VAL A CA 1
ATOM 2650 C C . VAL A 1 337 ? 0.666 -37.469 -17.188 1 96.31 337 VAL A C 1
ATOM 2652 O O . VAL A 1 337 ? 0.336 -38.625 -16.891 1 96.31 337 VAL A O 1
ATOM 2655 N N . ASN A 1 338 ? 0.736 -37 -18.406 1 85.44 338 ASN A N 1
ATOM 2656 C CA . ASN A 1 338 ? 0.608 -37.875 -19.547 1 85.44 338 ASN A CA 1
ATOM 2657 C C . ASN A 1 338 ? 1.835 -37.812 -20.453 1 85.44 338 ASN A C 1
ATOM 2659 O O . ASN A 1 338 ? 2.559 -36.812 -20.453 1 85.44 338 ASN A O 1
ATOM 2663 N N . ASN A 1 339 ? 2.082 -38.938 -21.141 1 70.88 339 ASN A N 1
ATOM 2664 C CA . ASN A 1 339 ? 3.166 -39.031 -22.109 1 70.88 339 ASN A CA 1
ATOM 2665 C C . ASN A 1 339 ? 2.729 -38.531 -23.484 1 70.88 339 ASN A C 1
ATOM 2667 O O . ASN A 1 339 ? 1.588 -38.75 -23.891 1 70.88 339 ASN A O 1
ATOM 2671 N N . MET B 1 1 ? 6.969 51.375 12.008 1 71.44 1 MET B N 1
ATOM 2672 C CA . MET B 1 1 ? 8.297 50.781 12.102 1 71.44 1 MET B CA 1
ATOM 2673 C C . MET B 1 1 ? 8.234 49.438 12.789 1 71.44 1 MET B C 1
ATOM 2675 O O . MET B 1 1 ? 7.516 49.25 13.781 1 71.44 1 MET B O 1
ATOM 2679 N N . LEU B 1 2 ? 8.828 48.406 12.102 1 81.69 2 LEU B N 1
ATOM 2680 C CA . LEU B 1 2 ? 8.859 47.062 12.688 1 81.69 2 LEU B CA 1
ATOM 2681 C C . LEU B 1 2 ? 9.719 47.062 13.945 1 81.69 2 LEU B C 1
ATOM 2683 O O . LEU B 1 2 ? 10.727 47.781 14.023 1 81.69 2 LEU B O 1
ATOM 2687 N N . PRO B 1 3 ? 9.234 46.344 14.945 1 86.44 3 PRO B N 1
ATOM 2688 C CA . PRO B 1 3 ? 10.141 46.156 16.078 1 86.44 3 PRO B CA 1
ATOM 2689 C C . PRO B 1 3 ? 11.438 45.438 15.695 1 86.44 3 PRO B C 1
ATOM 2691 O O . PRO B 1 3 ? 11.523 44.844 14.617 1 86.44 3 PRO B O 1
ATOM 2694 N N . ILE B 1 4 ? 12.414 45.594 16.578 1 88.56 4 ILE B N 1
ATOM 2695 C CA . ILE B 1 4 ? 13.719 45 16.297 1 88.56 4 ILE B CA 1
ATOM 2696 C C . ILE B 1 4 ? 13.695 43.531 16.641 1 88.56 4 ILE B C 1
ATOM 2698 O O . ILE B 1 4 ? 14.312 42.719 15.945 1 88.56 4 ILE B O 1
ATOM 2702 N N . THR B 1 5 ? 12.969 43.25 17.719 1 92.12 5 THR B N 1
ATOM 2703 C CA . THR B 1 5 ? 12.922 41.875 18.172 1 92.12 5 THR B CA 1
ATOM 2704 C C . THR B 1 5 ? 11.484 41.375 18.203 1 92.12 5 THR B C 1
ATOM 2706 O O . THR B 1 5 ? 10.539 42.156 18.062 1 92.12 5 THR B O 1
ATOM 2709 N N . ASN B 1 6 ? 11.383 40.062 18.172 1 94.44 6 ASN B N 1
ATOM 2710 C CA . ASN B 1 6 ? 10.094 39.406 18.344 1 94.44 6 ASN B CA 1
ATOM 2711 C C . ASN B 1 6 ? 10.219 38.094 19.094 1 94.44 6 ASN B C 1
ATOM 2713 O O . ASN B 1 6 ? 11.336 37.625 19.344 1 94.44 6 ASN B O 1
ATOM 2717 N N . LYS B 1 7 ? 9.125 37.594 19.484 1 96.12 7 LYS B N 1
ATOM 2718 C CA . LYS B 1 7 ? 9.102 36.312 20.156 1 96.12 7 LYS B CA 1
ATOM 2719 C C . LYS B 1 7 ? 8.945 35.156 19.156 1 96.12 7 LYS B C 1
ATOM 2721 O O . LYS B 1 7 ? 8.18 35.281 18.203 1 96.12 7 LYS B O 1
ATOM 2726 N N . VAL B 1 8 ? 9.742 34.125 19.406 1 96.19 8 VAL B N 1
ATOM 2727 C CA . VAL B 1 8 ? 9.719 32.906 18.594 1 96.19 8 VAL B CA 1
ATOM 2728 C C . VAL B 1 8 ? 9.719 31.672 19.484 1 96.19 8 VAL B C 1
ATOM 2730 O O . VAL B 1 8 ? 10.375 31.656 20.531 1 96.19 8 VAL B O 1
ATOM 2733 N N . ALA B 1 9 ? 8.961 30.719 19.109 1 95.88 9 ALA B N 1
ATOM 2734 C CA . ALA B 1 9 ? 9.055 29.406 19.766 1 95.88 9 ALA B CA 1
ATOM 2735 C C . ALA B 1 9 ? 10.039 28.5 19.031 1 95.88 9 ALA B C 1
ATOM 2737 O O . ALA B 1 9 ? 9.859 28.188 17.859 1 95.88 9 ALA B O 1
ATOM 2738 N N . LEU B 1 10 ? 11.055 28.031 19.734 1 95.31 10 LEU B N 1
ATOM 2739 C CA . LEU B 1 10 ? 12.086 27.172 19.172 1 95.31 10 LEU B CA 1
ATOM 2740 C C . LEU B 1 10 ? 12.102 25.812 19.859 1 95.31 10 LEU B C 1
ATOM 2742 O O . LEU B 1 10 ? 11.789 25.719 21.047 1 95.31 10 LEU B O 1
ATOM 2746 N N . ILE B 1 11 ? 12.406 24.781 19.062 1 94.56 11 ILE B N 1
ATOM 2747 C CA . ILE B 1 11 ? 12.727 23.484 19.641 1 94.56 11 ILE B CA 1
ATOM 2748 C C . ILE B 1 11 ? 14.148 23.5 20.188 1 94.56 11 ILE B C 1
ATOM 2750 O O . ILE B 1 11 ? 15.109 23.688 19.438 1 94.56 11 ILE B O 1
ATOM 2754 N N . THR B 1 12 ? 14.289 23.266 21.453 1 94.25 12 THR B N 1
ATOM 2755 C CA . THR B 1 12 ? 15.602 23.453 22.062 1 94.25 12 THR B CA 1
ATOM 2756 C C . THR B 1 12 ? 16.172 22.109 22.516 1 94.25 12 THR B C 1
ATOM 2758 O O . THR B 1 12 ? 17.359 22.031 22.891 1 94.25 12 THR B O 1
ATOM 2761 N N . LYS B 1 13 ? 15.398 21.109 22.484 1 91.19 13 LYS B N 1
ATOM 2762 C CA . LYS B 1 13 ? 15.805 19.75 22.828 1 91.19 13 LYS B CA 1
ATOM 2763 C C . LYS B 1 13 ? 14.805 18.734 22.281 1 91.19 13 LYS B C 1
ATOM 2765 O O . LYS B 1 13 ? 13.758 19.094 21.766 1 91.19 13 LYS B O 1
ATOM 2770 N N . LYS B 1 14 ? 15.242 17.5 22.328 1 87.88 14 LYS B N 1
ATOM 2771 C CA . LYS B 1 14 ? 14.336 16.438 21.906 1 87.88 14 LYS B CA 1
ATOM 2772 C C . LYS B 1 14 ? 13.234 16.219 22.938 1 87.88 14 LYS B C 1
ATOM 2774 O O . LYS B 1 14 ? 13.492 16.203 24.141 1 87.88 14 LYS B O 1
ATOM 2779 N N . GLY B 1 15 ? 11.992 16.094 22.453 1 87.56 15 GLY B N 1
ATOM 2780 C CA . GLY B 1 15 ? 10.828 15.883 23.312 1 87.56 15 GLY B CA 1
ATOM 2781 C C . GLY B 1 15 ? 9.531 16.344 22.672 1 87.56 15 GLY B C 1
ATOM 2782 O O . GLY B 1 15 ? 9.484 16.641 21.484 1 87.56 15 GLY B O 1
ATOM 2783 N N . PHE B 1 16 ? 8.523 16.312 23.578 1 90 16 PHE B N 1
ATOM 2784 C CA . PHE B 1 16 ? 7.215 16.766 23.109 1 90 16 PHE B CA 1
ATOM 2785 C C . PHE B 1 16 ? 7.027 18.25 23.406 1 90 16 PHE B C 1
ATOM 2787 O O . PHE B 1 16 ? 7.859 19.062 23.016 1 90 16 PHE B O 1
ATOM 2794 N N . SER B 1 17 ? 6.039 18.641 24.047 1 91.81 17 SER B N 1
ATOM 2795 C CA . SER B 1 17 ? 5.734 20.047 24.281 1 91.81 17 SER B CA 1
ATOM 2796 C C . SER B 1 17 ? 6.824 20.719 25.109 1 91.81 17 SER B C 1
ATOM 2798 O O . SER B 1 17 ? 7.098 21.906 24.938 1 91.81 17 SER B O 1
ATOM 2800 N N . GLU B 1 18 ? 7.492 19.969 25.922 1 92.25 18 GLU B N 1
ATOM 2801 C CA . GLU B 1 18 ? 8.508 20.531 26.812 1 92.25 18 GLU B CA 1
ATOM 2802 C C . GLU B 1 18 ? 9.766 20.922 26.047 1 92.25 18 GLU B C 1
ATOM 2804 O O . GLU B 1 18 ? 10.641 21.609 26.578 1 92.25 18 GLU B O 1
ATOM 2809 N N . SER B 1 19 ? 9.859 20.516 24.859 1 94 19 SER B N 1
ATOM 2810 C CA . SER B 1 19 ? 11.039 20.781 24.047 1 94 19 SER B CA 1
ATOM 2811 C C . SER B 1 19 ? 11.016 22.188 23.469 1 94 19 SER B C 1
ATOM 2813 O O . SER B 1 19 ? 12.016 22.672 22.938 1 94 19 SER B O 1
ATOM 2815 N N . PHE B 1 20 ? 9.914 22.891 23.594 1 95.81 20 PHE B N 1
ATOM 2816 C CA . PHE B 1 20 ? 9.75 24.219 23.016 1 95.81 20 PHE B CA 1
ATOM 2817 C C . PHE B 1 20 ? 10.023 25.312 24.047 1 95.81 20 PHE B C 1
ATOM 2819 O O . PHE B 1 20 ? 9.633 25.172 25.203 1 95.81 20 PHE B O 1
ATOM 2826 N N . SER B 1 21 ? 10.68 26.359 23.594 1 96.25 21 SER B N 1
ATOM 2827 C CA . SER B 1 21 ? 10.922 27.547 24.422 1 96.25 21 SER B CA 1
ATOM 2828 C C . SER B 1 21 ? 10.633 28.828 23.641 1 96.25 21 SER B C 1
ATOM 2830 O O . SER B 1 21 ? 10.961 28.922 22.453 1 96.25 21 SER B O 1
ATOM 2832 N N . ILE B 1 22 ? 10.047 29.734 24.359 1 97 22 ILE B N 1
ATOM 2833 C CA . ILE B 1 22 ? 9.82 31.062 23.781 1 97 22 ILE B CA 1
ATOM 2834 C C . ILE B 1 22 ? 11.039 31.938 24.031 1 97 22 ILE B C 1
ATOM 2836 O O . ILE B 1 22 ? 11.461 32.125 25.188 1 97 22 ILE B O 1
ATOM 2840 N N . VAL B 1 23 ? 11.516 32.5 22.953 1 96.19 23 VAL B N 1
ATOM 2841 C CA . VAL B 1 23 ? 12.703 33.344 23.094 1 96.19 23 VAL B CA 1
ATOM 2842 C C . VAL B 1 23 ? 12.523 34.625 22.312 1 96.19 23 VAL B C 1
ATOM 2844 O O . VAL B 1 23 ? 11.688 34.719 21.406 1 96.19 23 VAL B O 1
ATOM 2847 N N . ASP B 1 24 ? 13.305 35.594 22.703 1 95.88 24 ASP B N 1
ATOM 2848 C CA . ASP B 1 24 ? 13.391 36.844 21.938 1 95.88 24 ASP B CA 1
ATOM 2849 C C . ASP B 1 24 ? 14.492 36.75 20.891 1 95.88 24 ASP B C 1
ATOM 2851 O O . ASP B 1 24 ? 15.648 36.438 21.203 1 95.88 24 ASP B O 1
ATOM 2855 N N . ASN B 1 25 ? 14.078 37 19.688 1 94.88 25 ASN B N 1
ATOM 2856 C CA . ASN B 1 25 ? 15.023 36.969 18.578 1 94.88 25 ASN B CA 1
ATOM 2857 C C . ASN B 1 25 ? 14.867 38.219 17.703 1 94.88 25 ASN B C 1
ATOM 2859 O O . ASN B 1 25 ? 13.812 38.844 17.703 1 94.88 25 ASN B O 1
ATOM 2863 N N . GLU B 1 26 ? 15.93 38.5 17.062 1 95.5 26 GLU B N 1
ATOM 2864 C CA . GLU B 1 26 ? 15.82 39.562 16.062 1 95.5 26 GLU B CA 1
ATOM 2865 C C . GLU B 1 26 ? 14.844 39.188 14.961 1 95.5 26 GLU B C 1
ATOM 2867 O O . GLU B 1 26 ? 14.789 38.031 14.539 1 95.5 26 GLU B O 1
ATOM 2872 N N . ILE B 1 27 ? 14.086 40.156 14.555 1 96.44 27 ILE B N 1
ATOM 2873 C CA . ILE B 1 27 ? 13.219 39.906 13.406 1 96.44 27 ILE B CA 1
ATOM 2874 C C . ILE B 1 27 ? 14.07 39.594 12.172 1 96.44 27 ILE B C 1
ATOM 2876 O O . ILE B 1 27 ? 14.953 40.375 11.82 1 96.44 27 ILE B O 1
ATOM 2880 N N . PRO B 1 28 ? 13.812 38.531 11.531 1 95.19 28 PRO B N 1
ATOM 2881 C CA . PRO B 1 28 ? 14.641 38.188 10.367 1 95.19 28 PRO B CA 1
ATOM 2882 C C . PRO B 1 28 ? 14.375 39.094 9.172 1 95.19 28 PRO B C 1
ATOM 2884 O O . PRO B 1 28 ? 13.25 39.562 8.969 1 95.19 28 PRO B O 1
ATOM 2887 N N . LYS B 1 29 ? 15.383 39.344 8.43 1 95.5 29 LYS B N 1
ATOM 2888 C CA . LYS B 1 29 ? 15.273 40.062 7.164 1 95.5 29 LYS B CA 1
ATOM 2889 C C . LYS B 1 29 ? 15.109 39.094 5.988 1 95.5 29 LYS B C 1
ATOM 2891 O O . LYS B 1 29 ? 15.906 38.188 5.816 1 95.5 29 LYS B O 1
ATOM 2896 N N . PRO B 1 30 ? 14 39.344 5.23 1 97.12 30 PRO B N 1
ATOM 2897 C CA . PRO B 1 30 ? 13.836 38.469 4.082 1 97.12 30 PRO B CA 1
ATOM 2898 C C . PRO B 1 30 ? 14.945 38.625 3.047 1 97.12 30 PRO B C 1
ATOM 2900 O O . PRO B 1 30 ? 15.453 39.719 2.836 1 97.12 30 PRO B O 1
ATOM 2903 N N . LYS B 1 31 ? 15.344 37.531 2.428 1 96.38 31 LYS B N 1
ATOM 2904 C CA . LYS B 1 31 ? 16.359 37.5 1.385 1 96.38 31 LYS B CA 1
ATOM 2905 C C . LYS B 1 31 ? 15.867 36.75 0.148 1 96.38 31 LYS B C 1
ATOM 2907 O O . LYS B 1 31 ? 14.961 35.938 0.237 1 96.38 31 LYS B O 1
ATOM 2912 N N . GLY B 1 32 ? 16.422 37.125 -0.954 1 95.44 32 GLY B N 1
ATOM 2913 C CA . GLY B 1 32 ? 16.125 36.375 -2.18 1 95.44 32 GLY B CA 1
ATOM 2914 C C . GLY B 1 32 ? 14.648 36.375 -2.525 1 95.44 32 GLY B C 1
ATOM 2915 O O . GLY B 1 32 ? 14.047 37.438 -2.748 1 95.44 32 GLY B O 1
ATOM 2916 N N . ASN B 1 33 ? 14.055 35.188 -2.414 1 95.12 33 ASN B N 1
ATOM 2917 C CA . ASN B 1 33 ? 12.648 35.031 -2.771 1 95.12 33 ASN B CA 1
ATOM 2918 C C . ASN B 1 33 ? 11.75 35.031 -1.536 1 95.12 33 ASN B C 1
ATOM 2920 O O . ASN B 1 33 ? 10.617 34.562 -1.589 1 95.12 33 ASN B O 1
ATOM 2924 N N . GLU B 1 34 ? 12.227 35.625 -0.506 1 96.56 34 GLU B N 1
ATOM 2925 C CA . GLU B 1 34 ? 11.539 35.531 0.777 1 96.56 34 GLU B CA 1
ATOM 2926 C C . GLU B 1 34 ? 10.711 36.812 1.039 1 96.56 34 GLU B C 1
ATOM 2928 O O . GLU B 1 34 ? 10.961 37.844 0.434 1 96.56 34 GLU B O 1
ATOM 2933 N N . VAL B 1 35 ? 9.758 36.656 1.863 1 97 35 VAL B N 1
ATOM 2934 C CA . VAL B 1 35 ? 8.914 37.75 2.365 1 97 35 VAL B CA 1
ATOM 2935 C C . VAL B 1 35 ? 8.773 37.625 3.883 1 97 35 VAL B C 1
ATOM 2937 O O . VAL B 1 35 ? 8.773 36.531 4.426 1 97 35 VAL B O 1
ATOM 2940 N N . LEU B 1 36 ? 8.688 38.75 4.488 1 97.19 36 LEU B N 1
ATOM 2941 C CA . LEU B 1 36 ? 8.422 38.781 5.922 1 97.19 36 LEU B CA 1
ATOM 2942 C C . LEU B 1 36 ? 6.926 38.812 6.203 1 97.19 36 LEU B C 1
ATOM 2944 O O . LEU B 1 36 ? 6.211 39.656 5.629 1 97.19 36 LEU B O 1
ATOM 2948 N N . ILE B 1 37 ? 6.508 37.969 7.035 1 96.88 37 ILE B N 1
ATOM 2949 C CA . ILE B 1 37 ? 5.098 37.875 7.406 1 96.88 37 ILE B CA 1
ATOM 2950 C C . ILE B 1 37 ? 4.926 38.25 8.883 1 96.88 37 ILE B C 1
ATOM 2952 O O . ILE B 1 37 ? 5.676 37.781 9.734 1 96.88 37 ILE B O 1
ATOM 2956 N N . LYS B 1 38 ? 4.02 39.125 9.172 1 97.44 38 LYS B N 1
ATOM 2957 C CA . LYS B 1 38 ? 3.484 39.25 10.523 1 97.44 38 LYS B CA 1
ATOM 2958 C C . LYS B 1 38 ? 2.436 38.188 10.797 1 97.44 38 LYS B C 1
ATOM 2960 O O . LYS B 1 38 ? 1.333 38.219 10.242 1 97.44 38 LYS B O 1
ATOM 2965 N N . VAL B 1 39 ? 2.756 37.25 11.672 1 97.31 39 VAL B N 1
ATOM 2966 C CA . VAL B 1 39 ? 1.896 36.094 11.891 1 97.31 39 VAL B CA 1
ATOM 2967 C C . VAL B 1 39 ? 0.732 36.469 12.797 1 97.31 39 VAL B C 1
ATOM 2969 O O . VAL B 1 39 ? 0.94 37 13.898 1 97.31 39 VAL B O 1
ATOM 2972 N N . ASP B 1 40 ? -0.436 36.25 12.328 1 97.12 40 ASP B N 1
ATOM 2973 C CA . ASP B 1 40 ? -1.623 36.531 13.133 1 97.12 40 ASP B CA 1
ATOM 2974 C C . ASP B 1 40 ? -2.064 35.281 13.906 1 97.12 40 ASP B C 1
ATOM 2976 O O . ASP B 1 40 ? -2.273 35.344 15.117 1 97.12 40 ASP B O 1
ATOM 2980 N N . TYR B 1 41 ? -2.18 34.156 13.195 1 97.31 41 TYR B N 1
ATOM 2981 C CA . TYR B 1 41 ? -2.584 32.906 13.797 1 97.31 41 TYR B CA 1
ATOM 2982 C C . TYR B 1 41 ? -1.677 31.766 13.336 1 97.31 41 TYR B C 1
ATOM 2984 O O . TYR B 1 41 ? -1.194 31.781 12.195 1 97.31 41 TYR B O 1
ATOM 2992 N N . VAL B 1 42 ? -1.433 30.844 14.25 1 97.12 42 VAL B N 1
ATOM 2993 C CA . VAL B 1 42 ? -0.776 29.594 13.867 1 97.12 42 VAL B CA 1
ATOM 2994 C C . VAL B 1 42 ? -1.7 28.422 14.148 1 97.12 42 VAL B C 1
ATOM 2996 O O . VAL B 1 42 ? -2.42 28.406 15.148 1 97.12 42 VAL B O 1
ATOM 2999 N N . GLY B 1 43 ? -1.768 27.547 13.211 1 96.44 43 GLY B N 1
ATOM 3000 C CA . GLY B 1 43 ? -2.445 26.266 13.43 1 96.44 43 GLY B CA 1
ATOM 3001 C C . GLY B 1 43 ? -1.52 25.188 13.938 1 96.44 43 GLY B C 1
ATOM 3002 O O . GLY B 1 43 ? -0.386 25.047 13.469 1 96.44 43 GLY B O 1
ATOM 3003 N N . LEU B 1 44 ? -2.006 24.453 14.945 1 95.75 44 LEU B N 1
ATOM 3004 C CA . LEU B 1 44 ? -1.198 23.375 15.508 1 95.75 44 LEU B CA 1
ATOM 3005 C C . LEU B 1 44 ? -1.596 22.031 14.898 1 95.75 44 LEU B C 1
ATOM 3007 O O . LEU B 1 44 ? -2.766 21.812 14.578 1 95.75 44 LEU B O 1
ATOM 3011 N N . ASN B 1 45 ? -0.644 21.25 14.758 1 92.75 45 ASN B N 1
ATOM 3012 C CA . ASN B 1 45 ? -0.796 19.891 14.219 1 92.75 45 ASN B CA 1
ATOM 3013 C C . ASN B 1 45 ? -0.034 18.875 15.055 1 92.75 45 ASN B C 1
ATOM 3015 O O . ASN B 1 45 ? 0.977 19.203 15.68 1 92.75 45 ASN B O 1
ATOM 3019 N N . ARG B 1 46 ? -0.503 17.688 15.031 1 89.38 46 ARG B N 1
ATOM 3020 C CA . ARG B 1 46 ? 0.225 16.625 15.727 1 89.38 46 ARG B CA 1
ATOM 3021 C C . ARG B 1 46 ? 1.635 16.469 15.172 1 89.38 46 ARG B C 1
ATOM 3023 O O . ARG B 1 46 ? 2.568 16.141 15.906 1 89.38 46 ARG B O 1
ATOM 3030 N N . CYS B 1 47 ? 1.787 16.766 13.953 1 87.81 47 CYS B N 1
ATOM 3031 C CA . CYS B 1 47 ? 3.094 16.656 13.312 1 87.81 47 CYS B CA 1
ATOM 3032 C C . CYS B 1 47 ? 4.086 17.641 13.93 1 87.81 47 CYS B C 1
ATOM 3034 O O . CYS B 1 47 ? 5.301 17.438 13.836 1 87.81 47 CYS B O 1
ATOM 3036 N N . ASP B 1 48 ? 3.633 18.703 14.586 1 90.69 48 ASP B N 1
ATOM 3037 C CA . ASP B 1 48 ? 4.527 19.594 15.32 1 90.69 48 ASP B CA 1
ATOM 3038 C C . ASP B 1 48 ? 5.246 18.844 16.438 1 90.69 48 ASP B C 1
ATOM 3040 O O . ASP B 1 48 ? 6.449 19.031 16.641 1 90.69 48 ASP B O 1
ATOM 3044 N N . LEU B 1 49 ? 4.477 18 17.062 1 88.44 49 LEU B N 1
ATOM 3045 C CA . LEU B 1 49 ? 5.027 17.219 18.172 1 88.44 49 LEU B CA 1
ATOM 3046 C C . LEU B 1 49 ? 5.965 16.141 17.656 1 88.44 49 LEU B C 1
ATOM 3048 O O . LEU B 1 49 ? 7.027 15.898 18.234 1 88.44 49 LEU B O 1
ATOM 3052 N N . TYR B 1 50 ? 5.605 15.531 16.547 1 83.88 50 TYR B N 1
ATOM 3053 C CA . TYR B 1 50 ? 6.449 14.492 15.969 1 83.88 50 TYR B CA 1
ATOM 3054 C C . TYR B 1 50 ? 7.754 15.078 15.445 1 83.88 50 TYR B C 1
ATOM 3056 O O . TYR B 1 50 ? 8.805 14.43 15.516 1 83.88 50 TYR B O 1
ATOM 3064 N N . PHE B 1 51 ? 7.668 16.203 14.961 1 84.88 51 PHE B N 1
ATOM 3065 C CA . PHE B 1 51 ? 8.844 16.906 14.469 1 84.88 51 PHE B CA 1
ATOM 3066 C C . PHE B 1 51 ? 9.828 17.188 15.602 1 84.88 51 PHE B C 1
ATOM 3068 O O . PHE B 1 51 ? 11.023 16.953 15.461 1 84.88 51 PHE B O 1
ATOM 3075 N N . SER B 1 52 ? 9.312 17.594 16.688 1 87.69 52 SER B N 1
ATOM 3076 C CA . SER B 1 52 ? 10.172 17.922 17.812 1 87.69 52 SER B CA 1
ATOM 3077 C C . SER B 1 52 ? 10.852 16.672 18.375 1 87.69 52 SER B C 1
ATOM 3079 O O . SER B 1 52 ? 11.906 16.766 19 1 87.69 52 SER B O 1
ATOM 3081 N N . LEU B 1 53 ? 10.242 15.539 18.078 1 83.62 53 LEU B N 1
ATOM 3082 C CA . LEU B 1 53 ? 10.797 14.266 18.547 1 83.62 53 LEU B CA 1
ATOM 3083 C C . LEU B 1 53 ? 11.852 13.75 17.562 1 83.62 53 LEU B C 1
ATOM 3085 O O . LEU B 1 53 ? 12.609 12.836 17.891 1 83.62 53 LEU B O 1
ATOM 3089 N N . GLY B 1 54 ? 11.875 14.281 16.391 1 77.12 54 GLY B N 1
ATOM 3090 C CA . GLY B 1 54 ? 12.82 13.852 15.367 1 77.12 54 GLY B CA 1
ATOM 3091 C C . GLY B 1 54 ? 12.406 12.562 14.68 1 77.12 54 GLY B C 1
ATOM 3092 O O . GLY B 1 54 ? 13.258 11.797 14.219 1 77.12 54 GLY B O 1
ATOM 3093 N N . LEU B 1 55 ? 11.203 12.148 14.641 1 71.12 55 LEU B N 1
ATOM 3094 C CA . LEU B 1 55 ? 10.766 10.836 14.164 1 71.12 55 LEU B CA 1
ATOM 3095 C C . LEU B 1 55 ? 10.578 10.844 12.648 1 71.12 55 LEU B C 1
ATOM 3097 O O . LEU B 1 55 ? 10.766 9.812 11.992 1 71.12 55 LEU B O 1
ATOM 3101 N N . TYR B 1 56 ? 10.164 11.875 11.969 1 65.88 56 TYR B N 1
ATOM 3102 C CA . TYR B 1 56 ? 9.867 11.734 10.547 1 65.88 56 TYR B CA 1
ATOM 3103 C C . TYR B 1 56 ? 10.672 12.734 9.727 1 65.88 56 TYR B C 1
ATOM 3105 O O . TYR B 1 56 ? 10.914 12.516 8.539 1 65.88 56 TYR B O 1
ATOM 3113 N N . LEU B 1 57 ? 11.07 13.82 10.289 1 70.94 57 LEU B N 1
ATOM 3114 C CA . LEU B 1 57 ? 11.875 14.859 9.664 1 70.94 57 LEU B CA 1
ATOM 3115 C C . LEU B 1 57 ? 13.023 15.273 10.57 1 70.94 57 LEU B C 1
ATOM 3117 O O . LEU B 1 57 ? 12.906 16.234 11.336 1 70.94 57 LEU B O 1
ATOM 3121 N N . PRO B 1 58 ? 14.125 14.539 10.43 1 67.31 58 PRO B N 1
ATOM 3122 C CA . PRO B 1 58 ? 15.219 14.828 11.352 1 67.31 58 PRO B CA 1
ATOM 3123 C C . PRO B 1 58 ? 15.883 16.188 11.078 1 67.31 58 PR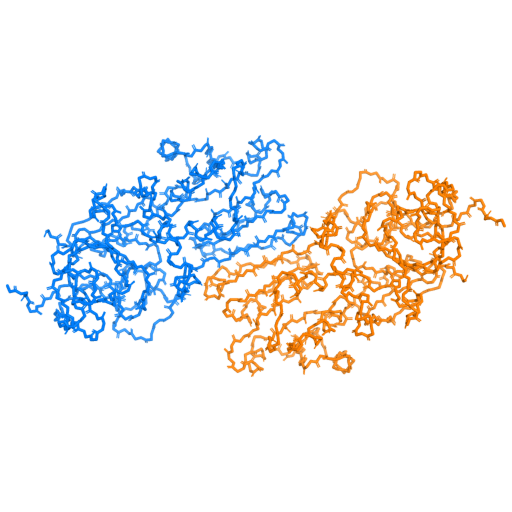O B C 1
ATOM 3125 O O . PRO B 1 58 ? 15.891 16.641 9.93 1 67.31 58 PRO B O 1
ATOM 3128 N N . PHE B 1 59 ? 16.125 16.922 12.203 1 72.25 59 PHE B N 1
ATOM 3129 C CA . PHE B 1 59 ? 16.938 18.125 12.086 1 72.25 59 PHE B CA 1
ATOM 3130 C C . PHE B 1 59 ? 18.188 18.016 12.945 1 72.25 59 PHE B C 1
ATOM 3132 O O . PHE B 1 59 ? 18.203 17.281 13.93 1 72.25 59 PHE B O 1
ATOM 3139 N N . GLU B 1 60 ? 19.234 18.594 12.461 1 68.56 60 GLU B N 1
ATOM 3140 C CA . GLU B 1 60 ? 20.594 18.359 12.938 1 68.56 60 GLU B CA 1
ATOM 3141 C C . GLU B 1 60 ? 20.906 19.203 14.172 1 68.56 60 GLU B C 1
ATOM 3143 O O . GLU B 1 60 ? 21.688 18.781 15.031 1 68.56 60 GLU B O 1
ATOM 3148 N N . ASN B 1 61 ? 20.312 20.359 14.242 1 80.94 61 ASN B N 1
ATOM 3149 C CA . ASN B 1 61 ? 20.844 21.281 15.234 1 80.94 61 ASN B CA 1
ATOM 3150 C C . ASN B 1 61 ? 19.719 21.891 16.078 1 80.94 61 ASN B C 1
ATOM 3152 O O . ASN B 1 61 ? 18.609 22.094 15.586 1 80.94 61 ASN B O 1
ATOM 3156 N N . TYR B 1 62 ? 20.047 21.984 17.328 1 87.56 62 TYR B N 1
ATOM 3157 C CA . TYR B 1 62 ? 19.234 22.781 18.234 1 87.56 62 TYR B CA 1
ATOM 3158 C C . TYR B 1 62 ? 19.859 24.172 18.438 1 87.56 62 TYR B C 1
ATOM 3160 O O . TYR B 1 62 ? 21.078 24.312 18.469 1 87.56 62 TYR B O 1
ATOM 3168 N N . PRO B 1 63 ? 19.078 25.25 18.641 1 92.06 63 PRO B N 1
ATOM 3169 C CA . PRO B 1 63 ? 17.609 25.266 18.531 1 92.06 63 PRO B CA 1
ATOM 3170 C C . PRO B 1 63 ? 17.125 25.266 17.078 1 92.06 63 PRO B C 1
ATOM 3172 O O . PRO B 1 63 ? 17.891 25.625 16.172 1 92.06 63 PRO B O 1
ATOM 3175 N N . ASN B 1 64 ? 15.93 24.781 16.859 1 92.31 64 ASN B N 1
ATOM 3176 C CA . ASN B 1 64 ? 15.344 24.781 15.523 1 92.31 64 ASN B CA 1
ATOM 3177 C C . ASN B 1 64 ? 13.961 25.438 15.516 1 92.31 64 ASN B C 1
ATOM 3179 O O . ASN B 1 64 ? 13.211 25.312 16.484 1 92.31 64 ASN B O 1
ATOM 3183 N N . VAL B 1 65 ? 13.641 26.125 14.445 1 91.62 65 VAL B N 1
ATOM 3184 C CA . VAL B 1 65 ? 12.32 26.719 14.273 1 91.62 65 VAL B CA 1
ATOM 3185 C C . VAL B 1 65 ? 11.281 25.609 14.102 1 91.62 65 VAL B C 1
ATOM 3187 O O . VAL B 1 65 ? 11.625 24.453 13.875 1 91.62 65 VAL B O 1
ATOM 3190 N N . SER B 1 66 ? 10 26.016 14.289 1 90.38 66 SER B N 1
ATOM 3191 C CA . SER B 1 66 ? 8.93 25.031 14.172 1 90.38 66 SER B CA 1
ATOM 3192 C C . SER B 1 66 ? 7.621 25.688 13.75 1 90.38 66 SER B C 1
ATOM 3194 O O . SER B 1 66 ? 7.52 26.906 13.703 1 90.38 66 SER B O 1
ATOM 3196 N N . GLY B 1 67 ? 6.664 24.812 13.453 1 93.38 67 GLY B N 1
ATOM 3197 C CA . GLY B 1 67 ? 5.367 25.25 12.961 1 93.38 67 GLY B CA 1
ATOM 3198 C C . GLY B 1 67 ? 5.184 25.031 11.477 1 93.38 67 GLY B C 1
ATOM 3199 O O . GLY B 1 67 ? 6.098 25.281 10.688 1 93.38 67 GLY B O 1
ATOM 3200 N N . PHE B 1 68 ? 3.945 24.641 11.078 1 92.19 68 PHE B N 1
ATOM 3201 C CA . PHE B 1 68 ? 3.773 24.172 9.703 1 92.19 68 PHE B CA 1
ATOM 3202 C C . PHE B 1 68 ? 2.809 25.062 8.938 1 92.19 68 PHE B C 1
ATOM 3204 O O . PHE B 1 68 ? 2.807 25.078 7.707 1 92.19 68 PHE B O 1
ATOM 3211 N N . GLU B 1 69 ? 1.915 25.766 9.672 1 93.88 69 GLU B N 1
ATOM 3212 C CA . GLU B 1 69 ? 0.952 26.594 8.953 1 93.88 69 GLU B CA 1
ATOM 3213 C C . GLU B 1 69 ? 0.514 27.781 9.797 1 93.88 69 GLU B C 1
ATOM 3215 O O . GLU B 1 69 ? 0.528 27.719 11.031 1 93.88 69 GLU B O 1
ATOM 3220 N N . ALA B 1 70 ? 0.14 28.828 9.055 1 95.94 70 ALA B N 1
ATOM 3221 C CA . ALA B 1 70 ? -0.234 30.094 9.703 1 95.94 70 ALA B CA 1
ATOM 3222 C C . ALA B 1 70 ? -1.002 30.984 8.742 1 95.94 70 ALA B C 1
ATOM 3224 O O . ALA B 1 70 ? -1.161 30.656 7.562 1 95.94 70 ALA B O 1
ATOM 3225 N N . SER B 1 71 ? -1.593 31.969 9.32 1 95.62 71 SER B N 1
ATOM 3226 C CA . SER B 1 71 ? -2.086 33.125 8.578 1 95.62 71 SER B CA 1
ATOM 3227 C C . SER B 1 71 ? -1.455 34.406 9.086 1 95.62 71 SER B C 1
ATOM 3229 O O . SER B 1 71 ? -0.996 34.469 10.227 1 95.62 71 SER B O 1
ATOM 3231 N N . GLY B 1 72 ? -1.383 35.344 8.188 1 95.62 72 GLY B N 1
ATOM 3232 C CA . GLY B 1 72 ? -0.771 36.594 8.57 1 95.62 72 GLY B CA 1
ATOM 3233 C C . GLY B 1 72 ? -0.838 37.656 7.484 1 95.62 72 GLY B C 1
ATOM 3234 O O . GLY B 1 72 ? -1.693 37.562 6.598 1 95.62 72 GLY B O 1
ATOM 3235 N N . THR B 1 73 ? 0.021 38.625 7.691 1 95.38 73 THR B N 1
ATOM 3236 C CA . THR B 1 73 ? 0.064 39.75 6.781 1 95.38 73 THR B CA 1
ATOM 3237 C C . THR B 1 73 ? 1.471 39.938 6.223 1 95.38 73 THR B C 1
ATOM 3239 O O . THR B 1 73 ? 2.453 39.875 6.965 1 95.38 73 THR B O 1
ATOM 3242 N N . VAL B 1 74 ? 1.538 40.188 4.922 1 96.5 74 VAL B N 1
ATOM 3243 C CA . VAL B 1 74 ? 2.822 40.5 4.301 1 96.5 74 VAL B CA 1
ATOM 3244 C C . VAL B 1 74 ? 3.311 41.875 4.773 1 96.5 74 VAL B C 1
ATOM 3246 O O . VAL B 1 74 ? 2.588 42.875 4.668 1 96.5 74 VAL B O 1
ATOM 3249 N N . VAL B 1 75 ? 4.559 41.938 5.207 1 96.56 75 VAL B N 1
ATOM 3250 C CA . VAL B 1 75 ? 4.988 43.219 5.762 1 96.56 75 VAL B CA 1
ATOM 3251 C C . VAL B 1 75 ? 6.23 43.688 5.023 1 96.56 75 VAL B C 1
ATOM 3253 O O . VAL B 1 75 ? 6.492 44.906 4.973 1 96.56 75 VAL B O 1
ATOM 3256 N N . GLU B 1 76 ? 7.039 42.75 4.496 1 96.56 76 GLU B N 1
ATOM 3257 C CA . GLU B 1 76 ? 8.258 43.188 3.812 1 96.56 76 GLU B CA 1
ATOM 3258 C C . GLU B 1 76 ? 8.711 42.125 2.799 1 96.56 76 GLU B C 1
ATOM 3260 O O . GLU B 1 76 ? 8.633 40.938 3.064 1 96.56 76 GLU B O 1
ATOM 3265 N N . PHE B 1 77 ? 9.148 42.625 1.637 1 97.25 77 PHE B N 1
ATOM 3266 C CA . PHE B 1 77 ? 9.766 41.75 0.632 1 97.25 77 PHE B CA 1
ATOM 3267 C C . PHE B 1 77 ? 11.281 41.844 0.703 1 97.25 77 PHE B C 1
ATOM 3269 O O . PHE B 1 77 ? 11.828 42.844 1.192 1 97.25 77 PHE B O 1
ATOM 3276 N N . ALA B 1 78 ? 11.906 40.844 0.161 1 96.38 78 ALA B N 1
ATOM 3277 C CA . ALA B 1 78 ? 13.367 40.844 0.122 1 96.38 78 ALA B CA 1
ATOM 3278 C C . ALA B 1 78 ? 13.875 42 -0.735 1 96.38 78 ALA B C 1
ATOM 3280 O O . ALA B 1 78 ? 14.953 42.562 -0.479 1 96.38 78 ALA B O 1
ATOM 3281 N N . ASN B 1 79 ? 13.141 42.219 -1.824 1 95.12 79 ASN B N 1
ATOM 3282 C CA . ASN B 1 79 ? 13.5 43.312 -2.74 1 95.12 79 ASN B CA 1
ATOM 3283 C C . ASN B 1 79 ? 12.305 43.719 -3.594 1 95.12 79 ASN B C 1
ATOM 3285 O O . ASN B 1 79 ? 11.289 43.031 -3.643 1 95.12 79 ASN B O 1
ATOM 3289 N N . ASP B 1 80 ? 12.484 44.844 -4.215 1 93.56 80 ASP B N 1
ATOM 3290 C CA . ASP B 1 80 ? 11.414 45.438 -5.016 1 93.56 80 ASP B CA 1
ATOM 3291 C C . ASP B 1 80 ? 11.086 44.562 -6.219 1 93.56 80 ASP B C 1
ATOM 3293 O O . ASP B 1 80 ? 9.93 44.469 -6.641 1 93.56 80 ASP B O 1
ATOM 3297 N N . GLU B 1 81 ? 12 44 -6.73 1 95 81 GLU B N 1
ATOM 3298 C CA . GLU B 1 81 ? 11.797 43.125 -7.895 1 95 81 GLU B CA 1
ATOM 3299 C C . GLU B 1 81 ? 10.836 42 -7.582 1 95 81 GLU B C 1
ATOM 3301 O O . GLU B 1 81 ? 9.953 41.688 -8.383 1 95 81 GLU B O 1
ATOM 3306 N N . LEU B 1 82 ? 11.062 41.406 -6.43 1 94.25 82 LEU B N 1
ATOM 3307 C CA . LEU B 1 82 ? 10.18 40.344 -6 1 94.25 82 LEU B CA 1
ATOM 3308 C C . LEU B 1 82 ? 8.75 40.844 -5.812 1 94.25 82 LEU B C 1
ATOM 3310 O O . LEU B 1 82 ? 7.797 40.188 -6.254 1 94.25 82 LEU B O 1
ATOM 3314 N N . GLU B 1 83 ? 8.586 41.938 -5.211 1 94.12 83 GLU B N 1
ATOM 3315 C CA . GLU B 1 83 ? 7.254 42.5 -4.992 1 94.12 83 GLU B CA 1
ATOM 3316 C C . GLU B 1 83 ? 6.555 42.812 -6.312 1 94.12 83 GLU B C 1
ATOM 3318 O O . GLU B 1 83 ? 5.387 42.469 -6.496 1 94.12 83 GLU B O 1
ATOM 3323 N N . ASN B 1 84 ? 7.312 43.344 -7.246 1 93.88 84 ASN B N 1
ATOM 3324 C CA . ASN B 1 84 ? 6.742 43.75 -8.523 1 93.88 84 ASN B CA 1
ATOM 3325 C C . ASN B 1 84 ? 6.352 42.562 -9.383 1 93.88 84 ASN B C 1
ATOM 3327 O O . ASN B 1 84 ? 5.441 42.656 -10.211 1 93.88 84 ASN B O 1
ATOM 3331 N N . SER B 1 85 ? 7.012 41.5 -9.195 1 93.56 85 SER B N 1
ATOM 3332 C CA . SER B 1 85 ? 6.777 40.344 -10.047 1 93.56 85 SER B CA 1
ATOM 3333 C C . SER B 1 85 ? 5.809 39.375 -9.391 1 93.56 85 SER B C 1
ATOM 3335 O O . SER B 1 85 ? 5.398 38.375 -10.008 1 93.56 85 SER B O 1
ATOM 3337 N N . SER B 1 86 ? 5.457 39.625 -8.172 1 92.06 86 SER B N 1
ATOM 3338 C CA . SER B 1 86 ? 4.605 38.719 -7.43 1 92.06 86 SER B CA 1
ATOM 3339 C C . SER B 1 86 ? 3.148 39.156 -7.465 1 92.06 86 SER B C 1
ATOM 3341 O O . SER B 1 86 ? 2.848 40.281 -7.824 1 92.06 86 SER B O 1
ATOM 3343 N N . LYS B 1 87 ? 2.246 38.25 -7.195 1 91.44 87 LYS B N 1
ATOM 3344 C CA . LYS B 1 87 ? 0.824 38.562 -7.09 1 91.44 87 LYS B CA 1
ATOM 3345 C C . LYS B 1 87 ? 0.482 39.094 -5.711 1 91.44 87 LYS B C 1
ATOM 3347 O O . LYS B 1 87 ? -0.673 39.438 -5.438 1 91.44 87 LYS B O 1
ATOM 3352 N N . PHE B 1 88 ? 1.461 39.25 -4.852 1 95.19 88 PHE B N 1
ATOM 3353 C CA . PHE B 1 88 ? 1.264 39.719 -3.49 1 95.19 88 PHE B CA 1
ATOM 3354 C C . PHE B 1 88 ? 1.781 41.156 -3.344 1 95.19 88 PHE B C 1
ATOM 3356 O O . PHE B 1 88 ? 2.605 41.594 -4.141 1 95.19 88 PHE B O 1
ATOM 3363 N N . LYS B 1 89 ? 1.283 41.844 -2.285 1 94.94 89 LYS B N 1
ATOM 3364 C CA . LYS B 1 89 ? 1.751 43.188 -1.891 1 94.94 89 LYS B CA 1
ATOM 3365 C C . LYS B 1 89 ? 1.801 43.312 -0.371 1 94.94 89 LYS B C 1
ATOM 3367 O O . LYS B 1 89 ? 1.159 42.531 0.347 1 94.94 89 LYS B O 1
ATOM 3372 N N . VAL B 1 90 ? 2.547 44.25 0.008 1 95.88 90 VAL B N 1
ATOM 3373 C CA . VAL B 1 90 ? 2.566 44.562 1.433 1 95.88 90 VAL B CA 1
ATOM 3374 C C . VAL B 1 90 ? 1.153 44.906 1.906 1 95.88 90 VAL B C 1
ATOM 3376 O O . VAL B 1 90 ? 0.43 45.656 1.244 1 95.88 90 VAL B O 1
ATOM 3379 N N . GLY B 1 91 ? 0.76 44.219 2.982 1 94.94 91 GLY B N 1
ATOM 3380 C CA . GLY B 1 91 ? -0.578 44.438 3.508 1 94.94 91 GLY B CA 1
ATOM 3381 C C . GLY B 1 91 ? -1.538 43.312 3.186 1 94.94 91 GLY B C 1
ATOM 3382 O O . GLY B 1 91 ? -2.6 43.219 3.801 1 94.94 91 GLY B O 1
ATOM 3383 N N . ASP B 1 92 ? -1.174 42.5 2.225 1 94.12 92 ASP B N 1
ATOM 3384 C CA . ASP B 1 92 ? -2.037 41.375 1.853 1 94.12 92 ASP B CA 1
ATOM 3385 C C . ASP B 1 92 ? -2.154 40.375 2.996 1 94.12 92 ASP B C 1
ATOM 3387 O O . ASP B 1 92 ? -1.164 40.062 3.658 1 94.12 92 ASP B O 1
ATOM 3391 N N . LYS B 1 93 ? -3.381 39.875 3.234 1 94.31 93 LYS B N 1
ATOM 3392 C CA . LYS B 1 93 ? -3.604 38.719 4.109 1 94.31 93 LYS B CA 1
ATOM 3393 C C . LYS B 1 93 ? -3.336 37.406 3.381 1 94.31 93 LYS B C 1
ATOM 3395 O O . LYS B 1 93 ? -3.816 37.219 2.264 1 94.31 93 LYS B O 1
ATOM 3400 N N . VAL B 1 94 ? -2.48 36.562 4.023 1 94.56 94 VAL B N 1
ATOM 3401 C CA . VAL B 1 94 ? -2.059 35.344 3.338 1 94.56 94 VAL B CA 1
ATOM 3402 C C . VAL B 1 94 ? -2.076 34.156 4.312 1 94.56 94 VAL B C 1
ATOM 3404 O O . VAL B 1 94 ? -2.09 34.375 5.531 1 94.56 94 VAL B O 1
ATOM 3407 N N . SER B 1 95 ? -2.189 33.062 3.742 1 93.5 95 SER B N 1
ATOM 3408 C CA . SER B 1 95 ? -1.888 31.828 4.449 1 93.5 95 SER B CA 1
ATOM 3409 C C . SER B 1 95 ? -0.486 31.328 4.117 1 93.5 95 SER B C 1
ATOM 3411 O O . SER B 1 95 ? -0.045 31.422 2.971 1 93.5 95 SER B O 1
ATOM 3413 N N . VAL B 1 96 ? 0.208 30.922 5.148 1 92.56 96 VAL B N 1
ATOM 3414 C CA . VAL B 1 96 ? 1.459 30.188 4.965 1 92.56 96 VAL B CA 1
ATOM 3415 C C . VAL B 1 96 ? 1.19 28.688 4.996 1 92.56 96 VAL B C 1
ATOM 3417 O O . VAL B 1 96 ? 0.707 28.156 6 1 92.56 96 VAL B O 1
ATOM 3420 N N . ILE B 1 97 ? 1.543 28.078 3.861 1 86.31 97 ILE B N 1
ATOM 3421 C CA . ILE B 1 97 ? 1.226 26.656 3.77 1 86.31 97 ILE B CA 1
ATOM 3422 C C . ILE B 1 97 ? 2.514 25.828 3.793 1 86.31 97 ILE B C 1
ATOM 3424 O O . ILE B 1 97 ? 3.604 26.375 3.586 1 86.31 97 ILE B O 1
ATOM 3428 N N . TYR B 1 98 ? 2.334 24.562 4.164 1 74.88 98 TYR B N 1
ATOM 3429 C CA . TYR B 1 98 ? 3.455 23.641 4.301 1 74.88 98 TYR B CA 1
ATOM 3430 C C . TYR B 1 98 ? 4.082 23.328 2.945 1 74.88 98 TYR B C 1
ATOM 3432 O O . TYR B 1 98 ? 3.688 22.375 2.273 1 74.88 98 TYR B O 1
ATOM 3440 N N . THR B 1 99 ? 4.938 24.188 2.443 1 65 99 THR B N 1
ATOM 3441 C CA . THR B 1 99 ? 5.594 23.891 1.174 1 65 99 THR B CA 1
ATOM 3442 C C . THR B 1 99 ? 7.062 24.297 1.217 1 65 99 THR B C 1
ATOM 3444 O O . THR B 1 99 ? 7.738 24.312 0.186 1 65 99 THR B O 1
ATOM 3447 N N . CYS B 1 100 ? 7.445 24.594 2.385 1 68.88 100 CYS B N 1
ATOM 3448 C CA . CYS B 1 100 ? 8.852 24.984 2.488 1 68.88 100 CYS B CA 1
ATOM 3449 C C . CYS B 1 100 ? 9.578 24.109 3.492 1 68.88 100 CYS B C 1
ATOM 3451 O O . CYS B 1 100 ? 8.961 23.281 4.168 1 68.88 100 CYS B O 1
ATOM 3453 N N . ASP B 1 101 ? 10.922 24.125 3.414 1 78.12 101 ASP B N 1
ATOM 3454 C CA . ASP B 1 101 ? 11.773 23.375 4.328 1 78.12 101 ASP B CA 1
ATOM 3455 C C . ASP B 1 101 ? 11.516 23.766 5.777 1 78.12 101 ASP B C 1
ATOM 3457 O O . ASP B 1 101 ? 11.977 24.828 6.23 1 78.12 101 ASP B O 1
ATOM 3461 N N . HIS B 1 102 ? 10.852 22.906 6.504 1 77.12 102 HIS B N 1
ATOM 3462 C CA . HIS B 1 102 ? 10.422 23.203 7.863 1 77.12 102 HIS B CA 1
ATOM 3463 C C . HIS B 1 102 ? 11.609 23.234 8.82 1 77.12 102 HIS B C 1
ATOM 3465 O O . HIS B 1 102 ? 11.477 23.672 9.969 1 77.12 102 HIS B O 1
ATOM 3471 N N . ARG B 1 103 ? 12.727 22.844 8.414 1 81.38 103 ARG B N 1
ATOM 3472 C CA . ARG B 1 103 ? 13.953 22.953 9.211 1 81.38 103 ARG B CA 1
ATOM 3473 C C . ARG B 1 103 ? 14.5 24.375 9.172 1 81.38 103 ARG B C 1
ATOM 3475 O O . ARG B 1 103 ? 15.266 24.766 10.055 1 81.38 103 ARG B O 1
ATOM 3482 N N . LYS B 1 104 ? 13.984 25.109 8.133 1 85.81 104 LYS B N 1
ATOM 3483 C CA . LYS B 1 104 ? 14.516 26.438 7.902 1 85.81 104 LYS B CA 1
ATOM 3484 C C . LYS B 1 104 ? 13.453 27.516 8.172 1 85.81 104 LYS B C 1
ATOM 3486 O O . LYS B 1 104 ? 13.781 28.625 8.609 1 85.81 104 LYS B O 1
ATOM 3491 N N . TYR B 1 105 ? 12.297 27.078 7.867 1 91.75 105 TYR B N 1
ATOM 3492 C CA . TYR B 1 105 ? 11.195 28.031 7.98 1 91.75 105 TYR B CA 1
ATOM 3493 C C . TYR B 1 105 ? 10.148 27.531 8.969 1 91.75 105 TYR B C 1
ATOM 3495 O O . TYR B 1 105 ? 9.656 26.406 8.852 1 91.75 105 TYR B O 1
ATOM 3503 N N . GLY B 1 106 ? 9.852 28.344 10.008 1 93.56 106 GLY B N 1
ATOM 3504 C CA . GLY B 1 106 ? 8.844 27.984 11 1 93.56 106 GLY B CA 1
ATOM 3505 C C . GLY B 1 106 ? 7.828 29.078 11.234 1 93.56 106 GLY B C 1
ATOM 3506 O O . GLY B 1 106 ? 8.164 30.266 11.211 1 93.56 106 GLY B O 1
ATOM 3507 N N . THR B 1 107 ? 6.652 28.688 11.539 1 95.88 107 THR B N 1
ATOM 3508 C CA . THR B 1 107 ? 5.566 29.656 11.672 1 95.88 107 THR B CA 1
ATOM 3509 C C . THR B 1 107 ? 5.402 30.078 13.133 1 95.88 107 THR B C 1
ATOM 3511 O O . THR B 1 107 ? 4.691 31.047 13.43 1 95.88 107 THR B O 1
ATOM 3514 N N . PHE B 1 108 ? 6.039 29.406 14.062 1 96.5 108 PHE B N 1
ATOM 3515 C CA . PHE B 1 108 ? 5.855 29.688 15.477 1 96.5 108 PHE B CA 1
ATOM 3516 C C . PHE B 1 108 ? 6.656 30.922 15.883 1 96.5 108 PHE B C 1
ATOM 3518 O O . PHE B 1 108 ? 7.602 30.828 16.656 1 96.5 108 PHE B O 1
ATOM 3525 N N . ALA B 1 109 ? 6.203 32.062 15.422 1 96.62 109 ALA B N 1
ATOM 3526 C CA . ALA B 1 109 ? 6.852 33.375 15.664 1 96.62 109 ALA B CA 1
ATOM 3527 C C . ALA B 1 109 ? 5.879 34.531 15.43 1 96.62 109 ALA B C 1
ATOM 3529 O O . ALA B 1 109 ? 4.855 34.344 14.766 1 96.62 109 ALA B O 1
ATOM 3530 N N . GLU B 1 110 ? 6.203 35.625 16.016 1 97.62 110 GLU B N 1
ATOM 3531 C CA . GLU B 1 110 ? 5.418 36.812 15.727 1 97.62 110 GLU B CA 1
ATOM 3532 C C . GLU B 1 110 ? 5.68 37.312 14.312 1 97.62 110 GLU B C 1
ATOM 3534 O O . GLU B 1 110 ? 4.77 37.844 13.648 1 97.62 110 GLU B O 1
ATOM 3539 N N . TYR B 1 111 ? 6.898 37.25 13.961 1 97 111 TYR B N 1
ATOM 3540 C CA . TYR B 1 111 ? 7.352 37.562 12.609 1 97 111 TYR B CA 1
ATOM 3541 C C . TYR B 1 111 ? 8.242 36.438 12.062 1 97 111 TYR B C 1
ATOM 3543 O O . TYR B 1 111 ? 9.109 35.938 12.773 1 97 111 TYR B O 1
ATOM 3551 N N . ALA B 1 112 ? 8.039 36.062 10.844 1 96.06 112 ALA B N 1
ATOM 3552 C CA . ALA B 1 112 ? 8.836 35 10.227 1 96.06 112 ALA B CA 1
ATOM 3553 C C . ALA B 1 112 ? 8.969 35.219 8.727 1 96.06 112 ALA B C 1
ATOM 3555 O O . ALA B 1 112 ? 8.109 35.844 8.102 1 96.06 112 ALA B O 1
ATOM 3556 N N . VAL B 1 113 ? 10.039 34.719 8.164 1 96.31 113 VAL B N 1
ATOM 3557 C CA . VAL B 1 113 ? 10.266 34.844 6.727 1 96.31 113 VAL B CA 1
ATOM 3558 C C . VAL B 1 113 ? 9.906 33.531 6.039 1 96.31 113 VAL B C 1
ATOM 3560 O O . VAL B 1 113 ? 10.117 32.438 6.598 1 96.31 113 VAL B O 1
ATOM 3563 N N . PHE B 1 114 ? 9.367 33.625 4.824 1 96.06 114 PHE B N 1
ATOM 3564 C CA . PHE B 1 114 ? 9.031 32.469 4.012 1 96.06 114 PHE B CA 1
ATOM 3565 C C . PHE B 1 114 ? 9.312 32.719 2.539 1 96.06 114 PHE B C 1
ATOM 3567 O O . PHE B 1 114 ? 9.18 33.875 2.072 1 96.06 114 PHE B O 1
ATOM 3574 N N . PRO B 1 115 ? 9.711 31.672 1.82 1 94 115 PRO B N 1
ATOM 3575 C CA . PRO B 1 115 ? 9.664 31.828 0.365 1 94 115 PRO B CA 1
ATOM 3576 C C . PRO B 1 115 ? 8.266 32.156 -0.146 1 94 115 PRO B C 1
ATOM 3578 O O . PRO B 1 115 ? 7.273 31.641 0.366 1 94 115 PRO B O 1
ATOM 3581 N N . ILE B 1 116 ? 8.211 32.969 -1.125 1 93.19 116 ILE B N 1
ATOM 3582 C CA . ILE B 1 116 ? 6.953 33.5 -1.641 1 93.19 116 ILE B CA 1
ATOM 3583 C C . ILE B 1 116 ? 6.074 32.344 -2.127 1 93.19 116 ILE B C 1
ATOM 3585 O O . ILE B 1 116 ? 4.848 32.438 -2.068 1 93.19 116 ILE B O 1
ATOM 3589 N N . GLY B 1 117 ? 6.645 31.234 -2.525 1 88.88 117 GLY B N 1
ATOM 3590 C CA . GLY B 1 117 ? 5.926 30.078 -3.025 1 88.88 117 GLY B CA 1
ATOM 3591 C C . GLY B 1 117 ? 5.129 29.359 -1.952 1 88.88 117 GLY B C 1
ATOM 3592 O O . GLY B 1 117 ? 4.266 28.531 -2.258 1 88.88 117 GLY B O 1
ATOM 3593 N N . CYS B 1 118 ? 5.359 29.734 -0.688 1 90.94 118 CYS B N 1
ATOM 3594 C CA . CYS B 1 118 ? 4.672 29.094 0.434 1 90.94 118 CYS B CA 1
ATOM 3595 C C . CYS B 1 118 ? 3.41 29.859 0.803 1 90.94 118 CYS B C 1
ATOM 3597 O O . CYS B 1 118 ? 2.705 29.5 1.744 1 90.94 118 CYS B O 1
ATOM 3599 N N . LEU B 1 119 ? 3.117 30.891 0.047 1 92.31 119 LEU B N 1
ATOM 3600 C CA . LEU B 1 119 ? 1.997 31.75 0.409 1 92.31 119 LEU B CA 1
ATOM 3601 C C . LEU B 1 119 ? 0.799 31.5 -0.499 1 92.31 119 LEU B C 1
ATOM 3603 O O . LEU B 1 119 ? 0.962 31.266 -1.699 1 92.31 119 LEU B O 1
ATOM 3607 N N . VAL B 1 120 ? -0.323 31.562 0.097 1 90.69 120 VAL B N 1
ATOM 3608 C CA . VAL B 1 120 ? -1.589 31.547 -0.627 1 90.69 120 VAL B CA 1
ATOM 3609 C C . VAL B 1 120 ? -2.449 32.719 -0.203 1 90.69 120 VAL B C 1
ATOM 3611 O O . VAL B 1 120 ? -2.531 33.062 0.985 1 90.69 120 VAL B O 1
ATOM 3614 N N . LYS B 1 121 ? -2.967 33.344 -1.217 1 87.94 121 LYS B N 1
ATOM 3615 C CA . LYS B 1 121 ? -3.871 34.438 -0.884 1 87.94 121 LYS B CA 1
ATOM 3616 C C . LYS B 1 121 ? -5.133 33.906 -0.198 1 87.94 121 LYS B C 1
ATOM 3618 O O . LYS B 1 121 ? -5.711 32.906 -0.624 1 87.94 121 LYS B O 1
ATOM 3623 N N . ASN B 1 122 ? -5.461 34.562 0.853 1 82.81 122 ASN B N 1
ATOM 3624 C CA . ASN B 1 122 ? -6.637 34.125 1.597 1 82.81 122 ASN B CA 1
ATOM 3625 C C . ASN B 1 122 ? -7.922 34.406 0.825 1 82.81 122 ASN B C 1
ATOM 3627 O O . ASN B 1 122 ? -8.047 35.438 0.176 1 82.81 122 ASN B O 1
ATOM 3631 N N . ASN B 1 123 ? -8.734 33.406 0.857 1 74.5 123 ASN B N 1
ATOM 3632 C CA . ASN B 1 123 ? -10.086 33.562 0.334 1 74.5 123 ASN B CA 1
ATOM 3633 C C . ASN B 1 123 ? -10.914 34.5 1.219 1 74.5 123 ASN B C 1
ATOM 3635 O O . ASN B 1 123 ? -10.852 34.406 2.445 1 74.5 123 ASN B O 1
ATOM 3639 N N . GLU B 1 124 ? -11.602 35.375 0.684 1 73 124 GLU B N 1
ATOM 3640 C CA . GLU B 1 124 ? -12.375 36.375 1.405 1 73 124 GLU B CA 1
ATOM 3641 C C . GLU B 1 124 ? -13.484 35.75 2.234 1 73 124 GLU B C 1
ATOM 3643 O O . GLU B 1 124 ? -14.023 36.375 3.148 1 73 124 GLU B O 1
ATOM 3648 N N . LEU B 1 125 ? -13.656 34.469 2.027 1 72.44 125 LEU B N 1
ATOM 3649 C CA . LEU B 1 125 ? -14.781 33.812 2.676 1 72.44 125 LEU B CA 1
ATOM 3650 C C . LEU B 1 125 ? -14.344 33.188 3.994 1 72.44 125 LEU B C 1
ATOM 3652 O O . LEU B 1 125 ? -15.172 32.625 4.73 1 72.44 125 LEU B O 1
ATOM 3656 N N . SER B 1 126 ? -13.078 33.312 4.371 1 77.31 126 SER B N 1
ATOM 3657 C CA . SER B 1 126 ? -12.633 32.688 5.602 1 77.31 126 SER B CA 1
ATOM 3658 C C . SER B 1 126 ? -11.883 33.656 6.5 1 77.31 126 SER B C 1
ATOM 3660 O O . SER B 1 126 ? -11.219 34.562 6.008 1 77.31 126 SER B O 1
ATOM 3662 N N . SER B 1 127 ? -12.133 33.406 7.793 1 86.38 127 SER B N 1
ATOM 3663 C CA . SER B 1 127 ? -11.375 34.188 8.75 1 86.38 127 SER B CA 1
ATOM 3664 C C . SER B 1 127 ? -9.922 33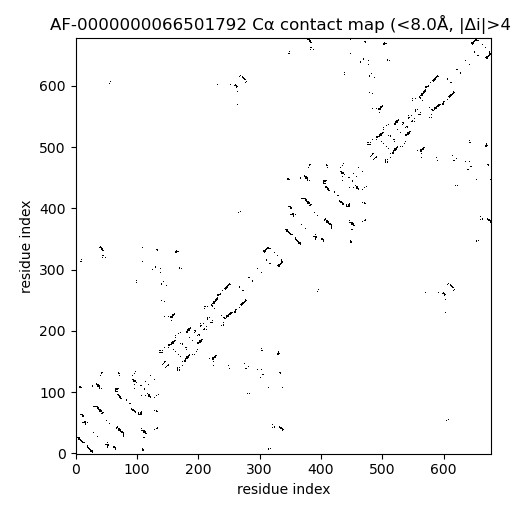.75 8.812 1 86.38 127 SER B C 1
ATOM 3666 O O . SER B 1 127 ? -9.594 32.625 8.453 1 86.38 127 SER B O 1
ATOM 3668 N N . GLN B 1 128 ? -9.055 34.594 9.219 1 88.81 128 GLN B N 1
ATOM 3669 C CA . GLN B 1 128 ? -7.641 34.281 9.398 1 88.81 128 GLN B CA 1
ATOM 3670 C C . GLN B 1 128 ? -7.469 33.125 10.391 1 88.81 128 GLN B C 1
ATOM 3672 O O . GLN B 1 128 ? -6.555 32.312 10.242 1 88.81 128 GLN B O 1
ATOM 3677 N N . LYS B 1 129 ? -8.367 33.094 11.352 1 92.06 129 LYS B N 1
ATOM 3678 C CA . LYS B 1 129 ? -8.344 32.031 12.352 1 92.06 129 LYS B CA 1
ATOM 3679 C C . LYS B 1 129 ? -8.578 30.672 11.711 1 92.06 129 LYS B C 1
ATOM 3681 O O . LYS B 1 129 ? -7.812 29.734 11.953 1 92.06 129 LYS B O 1
ATOM 3686 N N . GLU B 1 130 ? -9.539 30.625 10.883 1 87.69 130 GLU B N 1
ATOM 3687 C CA . GLU B 1 130 ? -9.898 29.359 10.242 1 87.69 130 GLU B CA 1
ATOM 3688 C C . GLU B 1 130 ? -8.859 28.953 9.203 1 87.69 130 GLU B C 1
ATOM 3690 O O . GLU B 1 130 ? -8.453 27.781 9.148 1 87.69 130 GLU B O 1
ATOM 3695 N N . ILE B 1 131 ? -8.383 29.828 8.5 1 89.12 131 ILE B N 1
ATOM 3696 C CA . ILE B 1 131 ? -7.512 29.531 7.371 1 89.12 131 ILE B CA 1
ATOM 3697 C C . ILE B 1 131 ? -6.129 29.125 7.883 1 89.12 131 ILE B C 1
ATOM 3699 O O . ILE B 1 131 ? -5.418 28.359 7.238 1 89.12 131 ILE B O 1
ATOM 3703 N N . ALA B 1 132 ? -5.758 29.609 9.086 1 91.88 132 ALA B N 1
ATOM 3704 C CA . ALA B 1 132 ? -4.457 29.328 9.68 1 91.88 132 ALA B CA 1
ATOM 3705 C C . ALA B 1 132 ? -4.305 27.828 9.977 1 91.88 132 ALA B C 1
ATOM 3707 O O . ALA B 1 132 ? -3.189 27.328 10.141 1 91.88 132 ALA B O 1
ATOM 3708 N N . ALA B 1 133 ? -5.414 27.156 10.055 1 92.31 133 ALA B N 1
ATOM 3709 C CA . ALA B 1 133 ? -5.375 25.75 10.469 1 92.31 133 ALA B CA 1
ATOM 3710 C C . ALA B 1 133 ? -6.02 24.844 9.422 1 92.31 133 ALA B C 1
ATOM 3712 O O . ALA B 1 133 ? -6.418 23.719 9.727 1 92.31 133 ALA B O 1
ATOM 3713 N N . ASN B 1 134 ? -6.117 25.281 8.258 1 91.88 134 ASN B N 1
ATOM 3714 C CA . ASN B 1 134 ? -6.914 24.562 7.262 1 91.88 134 ASN B CA 1
ATOM 3715 C C . ASN B 1 134 ? -6.043 23.688 6.367 1 91.88 134 ASN B C 1
ATOM 3717 O O . ASN B 1 134 ? -6.414 22.562 6.051 1 91.88 134 ASN B O 1
ATOM 3721 N N . TRP B 1 135 ? -4.941 24.078 6.031 1 91.5 135 TRP B N 1
ATOM 3722 C CA . TRP B 1 135 ? -4.258 23.594 4.836 1 91.5 135 TRP B CA 1
ATOM 3723 C C . TRP B 1 135 ? -3.658 22.219 5.07 1 91.5 135 TRP B C 1
ATOM 3725 O O . TRP B 1 135 ? -3.881 21.297 4.281 1 91.5 135 TRP B O 1
ATOM 3735 N N . ILE B 1 136 ? -2.992 22.016 6.156 1 93 136 ILE B N 1
ATOM 3736 C CA . ILE B 1 136 ? -2.318 20.734 6.371 1 93 136 ILE B CA 1
ATOM 3737 C C . ILE B 1 136 ? -3.35 19.609 6.461 1 93 136 ILE B C 1
ATOM 3739 O O . ILE B 1 136 ? -3.184 18.562 5.848 1 93 136 ILE B O 1
ATOM 3743 N N . SER B 1 137 ? -4.426 19.844 7.184 1 95.38 137 SER B N 1
ATOM 3744 C CA . SER B 1 137 ? -5.461 18.828 7.348 1 95.38 137 SER B CA 1
ATOM 3745 C C . SER B 1 137 ? -6.113 18.469 6.016 1 95.38 137 SER B C 1
ATOM 3747 O O . SER B 1 137 ? -6.258 17.297 5.676 1 95.38 137 SER B O 1
ATOM 3749 N N . PHE B 1 138 ? -6.398 19.484 5.254 1 95.56 138 PHE B N 1
ATOM 3750 C CA . PHE B 1 138 ? -7.113 19.234 4.008 1 95.56 138 PHE B CA 1
ATOM 3751 C C . PHE B 1 138 ? -6.164 18.734 2.928 1 95.56 138 PHE B C 1
ATOM 3753 O O . PHE B 1 138 ? -6.555 17.953 2.059 1 95.56 138 PHE B O 1
ATOM 3760 N N . PHE B 1 139 ? -4.883 19.219 2.984 1 94.56 139 PHE B N 1
ATOM 3761 C CA . PHE B 1 139 ? -3.893 18.609 2.098 1 94.56 139 PHE B CA 1
ATOM 3762 C C . PHE B 1 139 ? -3.766 17.109 2.361 1 94.56 139 PHE B C 1
ATOM 3764 O O . PHE B 1 139 ? -3.799 16.312 1.429 1 94.56 139 PHE B O 1
ATOM 3771 N N . THR B 1 140 ? -3.68 16.75 3.592 1 96.38 140 THR B N 1
ATOM 3772 C CA . THR B 1 140 ? -3.529 15.359 3.971 1 96.38 140 THR B CA 1
ATOM 3773 C C . THR B 1 140 ? -4.719 14.531 3.484 1 96.38 140 THR B C 1
ATOM 3775 O O . THR B 1 140 ? -4.539 13.484 2.863 1 96.38 140 THR B O 1
ATOM 3778 N N . ALA B 1 141 ? -5.895 15.055 3.73 1 97.88 141 ALA B N 1
ATOM 3779 C CA . ALA B 1 141 ? -7.109 14.352 3.312 1 97.88 141 ALA B CA 1
ATOM 3780 C C . ALA B 1 141 ? -7.199 14.266 1.792 1 97.88 141 ALA B C 1
ATOM 3782 O O . ALA B 1 141 ? -7.57 13.227 1.243 1 97.88 141 ALA B O 1
ATOM 3783 N N . TYR B 1 142 ? -6.879 15.359 1.141 1 97.56 142 TYR B N 1
ATOM 3784 C CA . TYR B 1 142 ? -6.941 15.406 -0.316 1 97.56 142 TYR B CA 1
ATOM 3785 C C . TYR B 1 142 ? -5.977 14.398 -0.933 1 97.56 142 TYR B C 1
ATOM 3787 O O . TYR B 1 142 ? -6.371 13.594 -1.782 1 97.56 142 TYR B O 1
ATOM 3795 N N . TYR B 1 143 ? -4.777 14.422 -0.506 1 97.38 143 TYR B N 1
ATOM 3796 C CA . TYR B 1 143 ? -3.779 13.523 -1.075 1 97.38 143 TYR B CA 1
ATOM 3797 C C . TYR B 1 143 ? -4.105 12.07 -0.751 1 97.38 143 TYR B C 1
ATOM 3799 O O . TYR B 1 143 ? -3.928 11.188 -1.592 1 97.38 143 TYR B O 1
ATOM 3807 N N . GLY B 1 144 ? -4.59 11.781 0.407 1 98.44 144 GLY B N 1
ATOM 3808 C CA . GLY B 1 144 ? -4.91 10.422 0.814 1 98.44 144 GLY B CA 1
ATOM 3809 C C . GLY B 1 144 ? -6.156 9.875 0.14 1 98.44 144 GLY B C 1
ATOM 3810 O O . GLY B 1 144 ? -6.133 8.781 -0.417 1 98.44 144 GLY B O 1
ATOM 3811 N N . LEU B 1 145 ? -7.25 10.672 0.113 1 98.81 145 LEU B N 1
ATOM 3812 C CA . LEU B 1 145 ? -8.555 10.164 -0.31 1 98.81 145 LEU B CA 1
ATOM 3813 C C . LEU B 1 145 ? -8.75 10.367 -1.809 1 98.81 145 LEU B C 1
ATOM 3815 O O . LEU B 1 145 ? -9.375 9.531 -2.473 1 98.81 145 LEU B O 1
ATOM 3819 N N . VAL B 1 146 ? -8.227 11.445 -2.33 1 98.25 146 VAL B N 1
ATOM 3820 C CA . VAL B 1 146 ? -8.5 11.781 -3.725 1 98.25 146 VAL B CA 1
ATOM 3821 C C . VAL B 1 146 ? -7.359 11.281 -4.609 1 98.25 146 VAL B C 1
ATOM 3823 O O . VAL B 1 146 ? -7.578 10.477 -5.52 1 98.25 146 VAL B O 1
ATOM 3826 N N . GLU B 1 147 ? -6.152 11.758 -4.332 1 97.56 147 GLU B N 1
ATOM 3827 C CA . GLU B 1 147 ? -5.043 11.414 -5.219 1 97.56 147 GLU B CA 1
ATOM 3828 C C . GLU B 1 147 ? -4.711 9.93 -5.141 1 97.56 147 GLU B C 1
ATOM 3830 O O . GLU B 1 147 ? -4.629 9.25 -6.168 1 97.56 147 GLU B O 1
ATOM 3835 N N . PHE B 1 148 ? -4.586 9.383 -3.928 1 98.06 148 PHE B N 1
ATOM 3836 C CA . PHE B 1 148 ? -4.172 7.992 -3.793 1 98.06 148 PHE B CA 1
ATOM 3837 C C . PHE B 1 148 ? -5.367 7.059 -3.902 1 98.06 148 PHE B C 1
ATOM 3839 O O . PHE B 1 148 ? -5.395 6.168 -4.758 1 98.06 148 PHE B O 1
ATOM 3846 N N . ALA B 1 149 ? -6.391 7.254 -3.006 1 98.75 149 ALA B N 1
ATOM 3847 C CA . ALA B 1 149 ? -7.465 6.273 -2.875 1 98.75 149 ALA B CA 1
ATOM 3848 C C . ALA B 1 149 ? -8.477 6.414 -4.008 1 98.75 149 ALA B C 1
ATOM 3850 O O . ALA B 1 149 ? -9.297 5.52 -4.23 1 98.75 149 ALA B O 1
ATOM 3851 N N . GLN B 1 150 ? -8.477 7.566 -4.734 1 98.56 150 GLN B N 1
ATOM 3852 C CA . GLN B 1 150 ? -9.383 7.809 -5.855 1 98.56 150 GLN B CA 1
ATOM 3853 C C . GLN B 1 150 ? -10.836 7.617 -5.438 1 98.56 150 GLN B C 1
ATOM 3855 O O . GLN B 1 150 ? -11.594 6.898 -6.098 1 98.56 150 GLN B O 1
ATOM 3860 N N . ILE B 1 151 ? -11.195 8.289 -4.41 1 98.81 151 ILE B N 1
ATOM 3861 C CA . ILE B 1 151 ? -12.516 8.211 -3.805 1 98.81 151 ILE B CA 1
ATOM 3862 C C . ILE B 1 151 ? -13.586 8.484 -4.863 1 98.81 151 ILE B C 1
ATOM 3864 O O . ILE B 1 151 ? -13.406 9.352 -5.723 1 98.81 151 ILE B O 1
ATOM 3868 N N . LYS B 1 152 ? -14.711 7.738 -4.781 1 98.56 152 LYS B N 1
ATOM 3869 C CA . LYS B 1 152 ? -15.828 7.867 -5.707 1 98.56 152 LYS B CA 1
ATOM 3870 C C . LYS B 1 152 ? -17.156 7.961 -4.957 1 98.56 152 LYS B C 1
ATOM 3872 O O . LYS B 1 152 ? -17.234 7.609 -3.779 1 98.56 152 LYS B O 1
ATOM 3877 N N . LYS B 1 153 ? -18.109 8.461 -5.715 1 98.69 153 LYS B N 1
ATOM 3878 C CA . LYS B 1 153 ? -19.469 8.461 -5.188 1 98.69 153 LYS B CA 1
ATOM 3879 C C . LYS B 1 153 ? -19.906 7.059 -4.777 1 98.69 153 LYS B C 1
ATOM 3881 O O . LYS B 1 153 ? -19.703 6.098 -5.523 1 98.69 153 LYS B O 1
ATOM 3886 N N . GLY B 1 154 ? -20.375 6.957 -3.572 1 98.75 154 GLY B N 1
ATOM 3887 C CA . GLY B 1 154 ? -20.906 5.684 -3.111 1 98.75 154 GLY B CA 1
ATOM 3888 C C . GLY B 1 154 ? -19.891 4.871 -2.32 1 98.75 154 GLY B C 1
ATOM 3889 O O . GLY B 1 154 ? -20.25 3.893 -1.665 1 98.75 154 GLY B O 1
ATOM 3890 N N . ASP B 1 155 ? -18.641 5.223 -2.34 1 98.88 155 ASP B N 1
ATOM 3891 C CA . ASP B 1 155 ? -17.641 4.531 -1.533 1 98.88 155 ASP B CA 1
ATOM 3892 C C . ASP B 1 155 ? -17.984 4.602 -0.048 1 98.88 155 ASP B C 1
ATOM 3894 O O . ASP B 1 155 ? -18.594 5.578 0.41 1 98.88 155 ASP B O 1
ATOM 3898 N N . TYR B 1 156 ? -17.656 3.602 0.682 1 98.94 156 TYR B N 1
ATOM 3899 C CA . TYR B 1 156 ? -17.656 3.645 2.141 1 98.94 156 TYR B CA 1
ATOM 3900 C C . TYR B 1 156 ? -16.234 3.861 2.676 1 98.94 156 TYR B C 1
ATOM 3902 O O . TYR B 1 156 ? -15.32 3.123 2.328 1 98.94 156 TYR B O 1
ATOM 3910 N N . VAL B 1 157 ? -16.094 4.891 3.514 1 98.94 157 VAL B N 1
ATOM 3911 C CA . VAL B 1 157 ? -14.789 5.281 4.035 1 98.94 157 VAL B CA 1
ATOM 3912 C C . VAL B 1 157 ? -14.797 5.207 5.559 1 98.94 157 VAL B C 1
ATOM 3914 O O . VAL B 1 157 ? -15.562 5.914 6.219 1 98.94 157 VAL B O 1
ATOM 3917 N N . ILE B 1 158 ? -13.969 4.336 6.137 1 98.94 158 ILE B N 1
ATOM 3918 C CA . ILE B 1 158 ? -13.742 4.371 7.578 1 98.94 158 ILE B CA 1
ATOM 3919 C C . ILE B 1 158 ? -12.75 5.473 7.922 1 98.94 158 ILE B C 1
ATOM 3921 O O . ILE B 1 158 ? -11.68 5.57 7.309 1 98.94 158 ILE B O 1
ATOM 3925 N N . ILE B 1 159 ? -13.062 6.289 8.828 1 98.88 159 ILE B N 1
ATOM 3926 C CA . ILE B 1 159 ? -12.188 7.344 9.328 1 98.88 159 ILE B CA 1
ATOM 3927 C C . ILE B 1 159 ? -12.016 7.199 10.844 1 98.88 159 ILE B C 1
ATOM 3929 O O . ILE B 1 159 ? -13 7.27 11.586 1 98.88 159 ILE B O 1
ATOM 3933 N N . THR B 1 160 ? -10.797 7.02 11.258 1 98.25 160 THR B N 1
ATOM 3934 C CA . THR B 1 160 ? -10.547 6.82 12.68 1 98.25 160 THR B CA 1
ATOM 3935 C C . THR B 1 160 ? -10.258 8.148 13.367 1 98.25 160 THR B C 1
ATOM 3937 O O . THR B 1 160 ? -10.008 9.164 12.703 1 98.25 160 THR B O 1
ATOM 3940 N N . ALA B 1 161 ? -10.328 8.133 14.703 1 95.62 161 ALA B N 1
ATOM 3941 C CA . ALA B 1 161 ? -10.086 9.336 15.5 1 95.62 161 ALA B CA 1
ATOM 3942 C C . ALA B 1 161 ? -10.906 10.508 14.984 1 95.62 161 ALA B C 1
ATOM 3944 O O . ALA B 1 161 ? -10.375 11.594 14.734 1 95.62 161 ALA B O 1
ATOM 3945 N N . GLY B 1 162 ? -12.164 10.375 14.961 1 95.75 162 GLY B N 1
ATOM 3946 C CA . GLY B 1 162 ? -13.102 11.164 14.172 1 95.75 162 GLY B CA 1
ATOM 3947 C C . GLY B 1 162 ? -13.148 12.625 14.578 1 95.75 162 GLY B C 1
ATOM 3948 O O . GLY B 1 162 ? -13.641 13.469 13.828 1 95.75 162 GLY B O 1
ATOM 3949 N N . SER B 1 163 ? -12.664 12.906 15.766 1 94.94 163 SER B N 1
ATOM 3950 C CA . SER B 1 163 ? -12.781 14.289 16.234 1 94.94 163 SER B CA 1
ATOM 3951 C C . SER B 1 163 ? -11.531 15.094 15.883 1 94.94 163 SER B C 1
ATOM 3953 O O . SER B 1 163 ? -11.516 16.312 16.031 1 94.94 163 SER B O 1
ATOM 3955 N N . ALA B 1 164 ? -10.562 14.445 15.359 1 94.31 164 ALA B N 1
ATOM 3956 C CA . ALA B 1 164 ? -9.312 15.133 15.039 1 94.31 164 ALA B CA 1
ATOM 3957 C C . ALA B 1 164 ? -9.469 16.016 13.805 1 94.31 164 ALA B C 1
ATOM 3959 O O . ALA B 1 164 ? -10.328 15.758 12.961 1 94.31 164 ALA B O 1
ATOM 3960 N N . GLY B 1 165 ? -8.664 17.031 13.742 1 94.75 165 GLY B N 1
ATOM 3961 C CA . GLY B 1 165 ? -8.742 17.984 12.641 1 94.75 165 GLY B CA 1
ATOM 3962 C C . GLY B 1 165 ? -8.625 17.344 11.273 1 94.75 165 GLY B C 1
ATOM 3963 O O . GLY B 1 165 ? -9.438 17.609 10.391 1 94.75 165 GLY B O 1
ATOM 3964 N N . THR B 1 166 ? -7.684 16.484 11.086 1 95.81 166 THR B N 1
ATOM 3965 C CA . THR B 1 166 ? -7.457 15.867 9.789 1 95.81 166 THR B CA 1
ATOM 3966 C C . THR B 1 166 ? -8.555 14.859 9.477 1 95.81 166 THR B C 1
ATOM 3968 O O . THR B 1 166 ? -8.938 14.688 8.312 1 95.81 166 THR B O 1
ATOM 3971 N N . SER B 1 167 ? -9.109 14.203 10.5 1 97.5 167 SER B N 1
ATOM 3972 C CA . SER B 1 167 ? -10.227 13.297 10.297 1 97.5 167 SER B CA 1
ATOM 3973 C C . SER B 1 167 ? -11.484 14.047 9.875 1 97.5 167 SER B C 1
ATOM 3975 O O . SER B 1 167 ? -12.219 13.602 9 1 97.5 167 SER B O 1
ATOM 3977 N N . LEU B 1 168 ? -11.68 15.172 10.531 1 97.31 168 LEU B N 1
ATOM 3978 C CA . LEU B 1 168 ? -12.805 16.016 10.133 1 97.31 168 LEU B CA 1
ATOM 3979 C C . LEU B 1 168 ? -12.641 16.484 8.688 1 97.31 168 LEU B C 1
ATOM 3981 O O . LEU B 1 168 ? -13.609 16.516 7.926 1 97.31 168 LEU B O 1
ATOM 3985 N N . ALA B 1 169 ? -11.438 16.828 8.305 1 97.38 169 ALA B N 1
ATOM 3986 C CA . ALA B 1 169 ? -11.164 17.156 6.91 1 97.38 169 ALA B CA 1
ATOM 3987 C C . ALA B 1 169 ? -11.492 15.992 5.992 1 97.38 169 ALA B C 1
ATOM 3989 O O . ALA B 1 169 ? -12.039 16.188 4.902 1 97.38 169 ALA B O 1
ATOM 3990 N N . GLY B 1 170 ? -11.164 14.773 6.422 1 98.5 170 GLY B N 1
ATOM 3991 C CA . GLY B 1 170 ? -11.5 13.578 5.672 1 98.5 170 GLY B CA 1
ATOM 3992 C C . GLY B 1 170 ? -13 13.398 5.48 1 98.5 170 GLY B C 1
ATOM 3993 O O . GLY B 1 170 ? -13.453 13.031 4.395 1 98.5 170 GLY B O 1
ATOM 3994 N N . ILE B 1 171 ? -13.75 13.703 6.551 1 98.44 171 ILE B N 1
ATOM 3995 C CA . ILE B 1 171 ? -15.211 13.617 6.477 1 98.44 171 ILE B CA 1
ATOM 3996 C C . ILE B 1 171 ? -15.727 14.594 5.426 1 98.44 171 ILE B C 1
ATOM 3998 O O . ILE B 1 171 ? -16.547 14.227 4.582 1 98.44 171 ILE B O 1
ATOM 4002 N N . ALA B 1 172 ? -15.219 15.82 5.453 1 97.69 172 ALA B N 1
ATOM 4003 C CA . ALA B 1 172 ? -15.664 16.859 4.52 1 97.69 172 ALA B CA 1
ATOM 4004 C C . ALA B 1 172 ? -15.352 16.469 3.078 1 97.69 172 ALA B C 1
ATOM 4006 O O . ALA B 1 172 ? -16.203 16.594 2.193 1 97.69 172 ALA B O 1
ATOM 4007 N N . ILE B 1 173 ? -14.148 15.984 2.809 1 98.38 173 ILE B N 1
ATOM 4008 C CA . ILE B 1 173 ? -13.734 15.586 1.467 1 98.38 173 ILE B CA 1
ATOM 4009 C C . ILE B 1 173 ? -14.586 14.406 0.993 1 98.38 173 ILE B C 1
ATOM 4011 O O . ILE B 1 173 ? -15.055 14.391 -0.147 1 98.38 173 ILE B O 1
ATOM 4015 N N . ALA B 1 174 ? -14.773 13.391 1.844 1 98.75 174 ALA B N 1
ATOM 4016 C CA . ALA B 1 174 ? -15.586 12.234 1.486 1 98.75 174 ALA B CA 1
ATOM 4017 C C . ALA B 1 174 ? -17 12.656 1.112 1 98.75 174 ALA B C 1
ATOM 4019 O O . ALA B 1 174 ? -17.547 12.203 0.104 1 98.75 174 ALA B O 1
ATOM 4020 N N . LYS B 1 175 ? -17.547 13.555 1.948 1 97.94 175 LYS B N 1
ATOM 4021 C CA . LYS B 1 175 ? -18.891 14.07 1.679 1 97.94 175 LYS B CA 1
ATOM 4022 C C . LYS B 1 175 ? -18.953 14.789 0.338 1 97.94 175 LYS B C 1
ATOM 4024 O O . LYS B 1 175 ? -19.891 14.609 -0.436 1 97.94 175 LYS B O 1
ATOM 4029 N N . PHE B 1 176 ? -17.969 15.602 0.047 1 97.94 176 PHE B N 1
ATOM 4030 C CA . PHE B 1 176 ? -17.891 16.359 -1.193 1 97.94 176 PHE B CA 1
ATOM 4031 C C . PHE B 1 176 ? -17.953 15.438 -2.402 1 97.94 176 PHE B C 1
ATOM 4033 O O . PHE B 1 176 ? -18.562 15.773 -3.416 1 97.94 176 PHE B O 1
ATOM 4040 N N . PHE B 1 177 ? -17.391 14.234 -2.344 1 98.44 177 PHE B N 1
ATOM 4041 C CA . PHE B 1 177 ? -17.312 13.305 -3.465 1 98.44 177 PHE B CA 1
ATOM 4042 C C . PHE B 1 177 ? -18.484 12.32 -3.441 1 98.44 177 PHE B C 1
ATOM 4044 O O . PHE B 1 177 ? -18.547 11.414 -4.27 1 98.44 177 PHE B O 1
ATOM 4051 N N . GLY B 1 178 ? -19.344 12.445 -2.461 1 98.56 178 GLY B N 1
ATOM 4052 C CA . GLY B 1 178 ? -20.531 11.625 -2.406 1 98.56 178 GLY B CA 1
ATOM 4053 C C . GLY B 1 178 ? -20.297 10.266 -1.792 1 98.56 178 GLY B C 1
ATOM 4054 O O . GLY B 1 178 ? -21.062 9.32 -2.045 1 98.56 178 GLY B O 1
ATOM 4055 N N . ALA B 1 179 ? -19.266 10.109 -0.994 1 98.81 179 ALA B N 1
ATOM 4056 C CA . ALA B 1 179 ? -18.969 8.867 -0.294 1 98.81 179 ALA B CA 1
ATOM 4057 C C . ALA B 1 179 ? -19.688 8.812 1.054 1 98.81 179 ALA B C 1
ATOM 4059 O O . ALA B 1 179 ? -20.203 9.82 1.534 1 98.81 179 ALA B O 1
ATOM 4060 N N . HIS B 1 180 ? -19.766 7.633 1.637 1 98.81 180 HIS B N 1
ATOM 4061 C CA . HIS B 1 180 ? -20.344 7.402 2.959 1 98.81 180 HIS B CA 1
ATOM 4062 C C . HIS B 1 180 ? -19.25 7.191 4 1 98.81 180 HIS B C 1
ATOM 4064 O O . HIS B 1 180 ? -18.344 6.363 3.805 1 98.81 180 HIS B O 1
ATOM 4070 N N . THR B 1 181 ? -19.359 7.91 5.105 1 98.88 181 THR B N 1
ATOM 4071 C CA . THR B 1 181 ? -18.297 7.828 6.109 1 98.88 181 THR B CA 1
ATOM 4072 C C . THR B 1 181 ? -18.75 6.996 7.305 1 98.88 181 THR B C 1
ATOM 4074 O O . THR B 1 181 ? -19.891 7.117 7.754 1 98.88 181 THR B O 1
ATOM 4077 N N . ILE B 1 182 ? -17.922 6.121 7.715 1 98.94 182 ILE B N 1
ATOM 4078 C CA . ILE B 1 182 ? -18.016 5.383 8.969 1 98.94 182 ILE B CA 1
ATOM 4079 C C . ILE B 1 182 ? -16.922 5.859 9.93 1 98.94 182 ILE B C 1
ATOM 4081 O O . ILE B 1 182 ? -15.773 5.434 9.828 1 98.94 182 ILE B O 1
ATOM 4085 N N . VAL B 1 183 ? -17.312 6.695 10.891 1 98.81 183 VAL B N 1
ATOM 4086 C CA . VAL B 1 183 ? -16.344 7.391 11.711 1 98.81 183 VAL B CA 1
ATOM 4087 C C . VAL B 1 183 ? -16.266 6.742 13.094 1 98.81 183 VAL B C 1
ATOM 4089 O O . VAL B 1 183 ? -17.297 6.402 13.68 1 98.81 183 VAL B O 1
ATOM 4092 N N . THR B 1 184 ? -14.992 6.562 13.547 1 98.44 184 THR B N 1
ATOM 4093 C CA . THR B 1 184 ? -14.836 5.914 14.844 1 98.44 184 THR B CA 1
ATOM 4094 C C . THR B 1 184 ? -14.266 6.891 15.867 1 98.44 184 THR B C 1
ATOM 4096 O O . THR B 1 184 ? -13.602 7.859 15.508 1 98.44 184 THR B O 1
ATOM 4099 N N . SER B 1 185 ? -14.547 6.703 17.078 1 96.56 185 SER B N 1
ATOM 4100 C CA . SER B 1 185 ? -13.922 7.316 18.25 1 96.56 185 SER B CA 1
ATOM 4101 C C . SER B 1 185 ? -13.875 6.344 19.422 1 96.56 185 SER B C 1
ATOM 4103 O O . SER B 1 185 ? -14.484 5.273 19.375 1 96.56 185 SER B O 1
ATOM 4105 N N . ARG B 1 186 ? -13.109 6.664 20.438 1 94.19 186 ARG B N 1
ATOM 4106 C CA . ARG B 1 186 ? -12.906 5.773 21.562 1 94.19 186 ARG B CA 1
ATOM 4107 C C . ARG B 1 186 ? -14.219 5.504 22.297 1 94.19 186 ARG B C 1
ATOM 4109 O O . ARG B 1 186 ? -14.477 4.375 22.719 1 94.19 186 ARG B O 1
ATOM 4116 N N . ASN B 1 187 ? -15.008 6.574 22.422 1 95.25 187 ASN B N 1
ATOM 4117 C CA . ASN B 1 187 ? -16.297 6.48 23.094 1 95.25 187 ASN B CA 1
ATOM 4118 C C . ASN B 1 187 ? -17.328 7.414 22.453 1 95.25 187 ASN B C 1
ATOM 4120 O O . ASN B 1 187 ? -17.047 8.055 21.438 1 95.25 187 ASN B O 1
ATOM 4124 N N . GLU B 1 188 ? -18.5 7.535 23.016 1 96.31 188 GLU B N 1
ATOM 4125 C CA . GLU B 1 188 ? -19.625 8.211 22.375 1 96.31 188 GLU B CA 1
ATOM 4126 C C . GLU B 1 188 ? -19.656 9.695 22.75 1 96.31 188 GLU B C 1
ATOM 4128 O O . GLU B 1 188 ? -20.516 10.438 22.266 1 96.31 188 GLU B O 1
ATOM 4133 N N . LYS B 1 189 ? -18.734 10.172 23.516 1 95.31 189 LYS B N 1
ATOM 4134 C CA . LYS B 1 189 ? -18.766 11.531 24.047 1 95.31 189 LYS B CA 1
ATOM 4135 C C . LYS B 1 189 ? -18.891 12.562 22.938 1 95.31 189 LYS B C 1
ATOM 4137 O O . LYS B 1 189 ? -19.562 13.578 23.094 1 95.31 189 LYS B O 1
ATOM 4142 N N . LYS B 1 190 ? -18.266 12.281 21.812 1 95.5 190 LYS B N 1
ATOM 4143 C CA . LYS B 1 190 ? -18.234 13.266 20.734 1 95.5 190 LYS B CA 1
ATOM 4144 C C . LYS B 1 190 ? -19.078 12.812 19.547 1 95.5 190 LYS B C 1
ATOM 4146 O O . LYS B 1 190 ? -18.938 13.352 18.438 1 95.5 190 LYS B O 1
ATOM 4151 N N . LYS B 1 191 ? -19.938 11.859 19.734 1 97.56 191 LYS B N 1
ATOM 4152 C CA . LYS B 1 191 ? -20.734 11.258 18.672 1 97.56 191 LYS B CA 1
ATOM 4153 C C . LYS B 1 191 ? -21.594 12.305 17.969 1 97.56 191 LYS B C 1
ATOM 4155 O O . LYS B 1 191 ? -21.516 12.461 16.75 1 97.56 191 LYS B O 1
ATOM 4160 N N . GLN B 1 192 ? -22.328 13.062 18.734 1 97.56 192 GLN B N 1
ATOM 4161 C CA . GLN B 1 192 ? -23.266 14.008 18.156 1 97.56 192 GLN B CA 1
ATOM 4162 C C . GLN B 1 192 ? -22.547 15.094 17.375 1 97.56 192 GLN B C 1
ATOM 4164 O O . GLN B 1 192 ? -22.969 15.477 16.281 1 97.56 192 GLN B O 1
ATOM 4169 N N . GLN B 1 193 ? -21.438 15.562 17.922 1 96.12 193 GLN B N 1
ATOM 4170 C CA . GLN B 1 193 ? -20.656 16.578 17.234 1 96.12 193 GLN B CA 1
ATOM 4171 C C . GLN B 1 193 ? -20.141 16.062 15.891 1 96.12 193 GLN B C 1
ATOM 4173 O O . GLN B 1 193 ? -20.141 16.797 14.898 1 96.12 193 GLN B O 1
ATOM 4178 N N . ILE B 1 194 ? -19.734 14.852 15.875 1 97.19 194 ILE B N 1
ATOM 4179 C CA . ILE B 1 194 ? -19.156 14.242 14.68 1 97.19 194 ILE B CA 1
ATOM 4180 C C . ILE B 1 194 ? -20.25 14.047 13.625 1 97.19 194 ILE B C 1
ATOM 4182 O O . ILE B 1 194 ? -20.047 14.352 12.453 1 97.19 194 ILE B O 1
ATOM 4186 N N . LEU B 1 195 ? -21.422 13.602 14.07 1 98 195 LEU B N 1
ATOM 4187 C CA . LEU B 1 195 ? -22.547 13.422 13.164 1 98 195 LEU B CA 1
ATOM 4188 C C . LEU B 1 195 ? -23.031 14.766 12.625 1 98 195 LEU B C 1
ATOM 4190 O O . LEU B 1 195 ? -23.297 14.891 11.422 1 98 195 LEU B O 1
ATOM 4194 N N . ASP B 1 196 ? -23.062 15.773 13.469 1 96.62 196 ASP B N 1
ATOM 4195 C CA . ASP B 1 196 ? -23.484 17.109 13.062 1 96.62 196 ASP B CA 1
ATOM 4196 C C . ASP B 1 196 ? -22.516 17.703 12.039 1 96.62 196 ASP B C 1
ATOM 4198 O O . ASP B 1 196 ? -22.922 18.484 11.172 1 96.62 196 ASP B O 1
ATOM 4202 N N . TYR B 1 197 ? -21.297 17.297 12.18 1 95.56 197 TYR B N 1
ATOM 4203 C CA . TYR B 1 197 ? -20.297 17.812 11.25 1 95.56 197 TYR B CA 1
ATOM 4204 C C . TYR B 1 197 ? -20.484 17.219 9.859 1 95.56 197 TYR B C 1
ATOM 4206 O O . TYR B 1 197 ? -20.109 17.828 8.859 1 95.56 197 TYR B O 1
ATOM 4214 N N . GLY B 1 198 ? -21.031 15.945 9.859 1 96.38 198 GLY B N 1
ATOM 4215 C CA . GLY B 1 198 ? -21.359 15.445 8.539 1 96.38 198 GLY B CA 1
ATOM 4216 C C . GLY B 1 198 ? -21.094 13.953 8.383 1 96.38 198 GLY B C 1
ATOM 4217 O O . GLY B 1 198 ? -21.328 13.391 7.312 1 96.38 198 GLY B O 1
ATOM 4218 N N . ALA B 1 199 ? -20.688 13.32 9.406 1 98.19 199 ALA B N 1
ATOM 4219 C CA . ALA B 1 199 ? -20.469 11.875 9.328 1 98.19 199 ALA B CA 1
ATOM 4220 C C . ALA B 1 199 ? -21.781 11.141 9.086 1 98.19 199 ALA B C 1
ATOM 4222 O O . ALA B 1 199 ? -22.812 11.5 9.656 1 98.19 199 ALA B O 1
ATOM 4223 N N . ASP B 1 200 ? -21.719 10.141 8.289 1 98.75 200 ASP B N 1
ATOM 4224 C CA . ASP B 1 200 ? -22.938 9.367 8.008 1 98.75 200 ASP B CA 1
ATOM 4225 C C . ASP B 1 200 ? -23.188 8.328 9.094 1 98.75 200 ASP B C 1
ATOM 4227 O O . ASP B 1 200 ? -24.328 8.109 9.492 1 98.75 200 ASP B O 1
ATOM 4231 N N . TYR B 1 201 ? -22.156 7.668 9.523 1 98.81 201 TYR B N 1
ATOM 4232 C CA . TYR B 1 201 ? -22.234 6.645 10.562 1 98.81 201 TYR B CA 1
ATOM 4233 C C . TYR B 1 201 ? -21.156 6.848 11.617 1 98.81 201 TYR B C 1
ATOM 4235 O O . TYR B 1 201 ? -20.094 7.406 11.328 1 98.81 201 TYR B O 1
ATOM 4243 N N . PHE B 1 202 ? -21.484 6.457 12.844 1 98.69 202 PHE B N 1
ATOM 4244 C CA . PHE B 1 202 ? -20.547 6.543 13.961 1 98.69 202 PHE B CA 1
ATOM 4245 C C . PHE B 1 202 ? -20.438 5.203 14.68 1 98.69 202 PHE B C 1
ATOM 4247 O O . PHE B 1 202 ? -21.438 4.512 14.875 1 98.69 202 PHE B O 1
ATOM 4254 N N . VAL B 1 203 ? -19.219 4.797 14.977 1 98.69 203 VAL B N 1
ATOM 4255 C CA . VAL B 1 203 ? -18.953 3.568 15.719 1 98.69 203 VAL B CA 1
ATOM 4256 C C . VAL B 1 203 ? -18.141 3.885 16.969 1 98.69 203 VAL B C 1
ATOM 4258 O O . VAL B 1 203 ? -17.016 4.387 16.859 1 98.69 203 VAL B O 1
ATOM 4261 N N . SER B 1 204 ? -18.656 3.598 18.141 1 98.06 204 SER B N 1
ATOM 4262 C CA . SER B 1 204 ? -17.938 3.709 19.406 1 98.06 204 SER B CA 1
ATOM 4263 C C . SER B 1 204 ? -17.094 2.471 19.656 1 98.06 204 SER B C 1
ATOM 4265 O O . SER B 1 204 ? -17.609 1.383 19.891 1 98.06 204 SER B O 1
ATOM 4267 N N . LEU B 1 205 ? -15.812 2.623 19.797 1 96.44 205 LEU B N 1
ATOM 4268 C CA . LEU B 1 205 ? -14.906 1.48 19.797 1 96.44 205 LEU B CA 1
ATOM 4269 C C . LEU B 1 205 ? -14.93 0.768 21.141 1 96.44 205 LEU B C 1
ATOM 4271 O O . LEU B 1 205 ? -14.5 -0.384 21.25 1 96.44 205 LEU B O 1
ATOM 4275 N N . ASP B 1 206 ? -15.344 1.477 22.141 1 95.88 206 ASP B N 1
ATOM 4276 C CA . ASP B 1 206 ? -15.383 0.85 23.469 1 95.88 206 ASP B CA 1
ATOM 4277 C C . ASP B 1 206 ? -16.594 -0.065 23.594 1 95.88 206 ASP B C 1
ATOM 4279 O O . ASP B 1 206 ? -16.594 -1.006 24.391 1 95.88 206 ASP B O 1
ATOM 4283 N N . THR B 1 207 ? -17.625 0.139 22.797 1 97.31 207 THR B N 1
ATOM 4284 C CA . THR B 1 207 ? -18.859 -0.609 23 1 97.31 207 THR B CA 1
ATOM 4285 C C . THR B 1 207 ? -19.234 -1.39 21.734 1 97.31 207 THR B C 1
ATOM 4287 O O . THR B 1 207 ? -20.078 -2.289 21.781 1 97.31 207 THR B O 1
ATOM 4290 N N . GLU B 1 208 ? -18.656 -1.042 20.609 1 97.88 208 GLU B N 1
ATOM 4291 C CA . GLU B 1 208 ? -19.031 -1.664 19.344 1 97.88 208 GLU B CA 1
ATOM 4292 C C . GLU B 1 208 ? -17.844 -2.32 18.672 1 97.88 208 GLU B C 1
ATOM 4294 O O . GLU B 1 208 ? -16.688 -1.939 18.922 1 97.88 208 GLU B O 1
ATOM 4299 N N . ASP B 1 209 ? -18.156 -3.336 17.844 1 98.25 209 ASP B N 1
ATOM 4300 C CA . ASP B 1 209 ? -17.156 -3.99 17 1 98.25 209 ASP B CA 1
ATOM 4301 C C . ASP B 1 209 ? -17.125 -3.379 15.602 1 98.25 209 ASP B C 1
ATOM 4303 O O . ASP B 1 209 ? -18.078 -3.545 14.828 1 98.25 209 ASP B O 1
ATOM 4307 N N . ILE B 1 210 ? -16.109 -2.762 15.25 1 98.62 210 ILE B N 1
ATOM 4308 C CA . ILE B 1 210 ? -16.016 -1.991 14.016 1 98.62 210 ILE B CA 1
ATOM 4309 C C . ILE B 1 210 ? -16.172 -2.922 12.812 1 98.62 210 ILE B C 1
ATOM 4311 O O . ILE B 1 210 ? -16.734 -2.537 11.789 1 98.62 210 ILE B O 1
ATOM 4315 N N . VAL B 1 211 ? -15.727 -4.164 12.883 1 98.81 211 VAL B N 1
ATOM 4316 C CA . VAL B 1 211 ? -15.852 -5.117 11.781 1 98.81 211 VAL B CA 1
ATOM 4317 C C . VAL B 1 211 ? -17.328 -5.438 11.531 1 98.81 211 VAL B C 1
ATOM 4319 O O . VAL B 1 211 ? -17.812 -5.281 10.414 1 98.81 211 VAL B O 1
ATOM 4322 N N . LYS B 1 212 ? -17.984 -5.84 12.57 1 98.69 212 LYS B N 1
ATOM 4323 C CA . LYS B 1 212 ? -19.406 -6.172 12.469 1 98.69 212 LYS B CA 1
ATOM 4324 C C . LYS B 1 212 ? -20.219 -4.977 11.977 1 98.69 212 LYS B C 1
ATOM 4326 O O . LYS B 1 212 ? -21.031 -5.105 11.062 1 98.69 212 LYS B O 1
ATOM 4331 N N . ARG B 1 213 ? -19.969 -3.814 12.594 1 98.81 213 ARG B N 1
ATOM 4332 C CA . ARG B 1 213 ? -20.703 -2.611 12.227 1 98.81 213 ARG B CA 1
ATOM 4333 C C . ARG B 1 213 ? -20.469 -2.248 10.766 1 98.81 213 ARG B C 1
ATOM 4335 O O . ARG B 1 213 ? -21.406 -1.883 10.047 1 98.81 213 ARG B O 1
ATOM 4342 N N . THR B 1 214 ? -19.25 -2.342 10.273 1 98.88 214 THR B N 1
ATOM 4343 C CA . THR B 1 214 ? -18.922 -2.012 8.891 1 98.88 214 THR B CA 1
ATOM 4344 C C . THR B 1 214 ? -19.688 -2.916 7.922 1 98.88 214 THR B C 1
ATOM 4346 O O . THR B 1 214 ? -20.297 -2.439 6.961 1 98.88 214 THR B O 1
ATOM 4349 N N . PHE B 1 215 ? -19.719 -4.172 8.164 1 98.75 215 PHE B N 1
ATOM 4350 C CA . PHE B 1 215 ? -20.375 -5.102 7.254 1 98.75 215 PHE B CA 1
ATOM 4351 C C . PHE B 1 215 ? -21.875 -4.926 7.293 1 98.75 215 PHE B C 1
ATOM 4353 O O . PHE B 1 215 ? -22.562 -5.094 6.277 1 98.75 215 PHE B O 1
ATOM 4360 N N . GLU B 1 216 ? -22.406 -4.602 8.477 1 98.69 216 GLU B N 1
ATOM 4361 C CA . GLU B 1 216 ? -23.828 -4.266 8.562 1 98.69 216 GLU B CA 1
ATOM 4362 C C . GLU B 1 216 ? -24.156 -3.039 7.715 1 98.69 216 GLU B C 1
ATOM 4364 O O . GLU B 1 216 ? -25.109 -3.053 6.934 1 98.69 216 GLU B O 1
ATOM 4369 N N . ILE B 1 217 ? -23.344 -2.037 7.824 1 98.75 217 ILE B N 1
ATOM 4370 C CA . ILE B 1 217 ? -23.562 -0.754 7.168 1 98.75 217 ILE B CA 1
ATOM 4371 C C . ILE B 1 217 ? -23.391 -0.907 5.656 1 98.75 217 ILE B C 1
ATOM 4373 O O . ILE B 1 217 ? -24.109 -0.282 4.875 1 98.75 217 ILE B O 1
ATOM 4377 N N . THR B 1 218 ? -22.516 -1.769 5.23 1 98.69 218 THR B N 1
ATOM 4378 C CA . THR B 1 218 ? -22.141 -1.881 3.822 1 98.69 218 THR B CA 1
ATOM 4379 C C . THR B 1 218 ? -22.844 -3.074 3.174 1 98.69 218 THR B C 1
ATOM 4381 O O . THR B 1 218 ? -22.5 -3.477 2.062 1 98.69 218 THR B O 1
ATOM 4384 N N . ASN B 1 219 ? -23.719 -3.713 3.873 1 98.19 219 ASN B N 1
ATOM 4385 C CA . ASN B 1 219 ? -24.453 -4.883 3.395 1 98.19 219 ASN B CA 1
ATOM 4386 C C . ASN B 1 219 ? -23.5 -6.016 3.02 1 98.19 219 ASN B C 1
ATOM 4388 O O . ASN B 1 219 ? -23.625 -6.621 1.953 1 98.19 219 ASN B O 1
ATOM 4392 N N . GLY B 1 220 ? -22.516 -6.102 3.812 1 98.06 220 GLY B N 1
ATOM 4393 C CA . GLY B 1 220 ? -21.625 -7.25 3.715 1 98.06 220 GLY B CA 1
ATOM 4394 C C . GLY B 1 220 ? -20.438 -7.008 2.797 1 98.06 220 GLY B C 1
ATOM 4395 O O . GLY B 1 220 ? -19.625 -7.906 2.582 1 98.06 220 GLY B O 1
ATOM 4396 N N . LYS B 1 221 ? -20.188 -5.867 2.277 1 97.81 221 LYS B N 1
ATOM 4397 C CA . LYS B 1 221 ? -19.156 -5.629 1.261 1 97.81 221 LYS B CA 1
ATOM 4398 C C . LYS B 1 221 ? -17.844 -5.188 1.894 1 97.81 221 LYS B C 1
ATOM 4400 O O . LYS B 1 221 ? -16.766 -5.441 1.346 1 97.81 221 LYS B O 1
ATOM 4405 N N . GLY B 1 222 ? -17.922 -4.43 3.057 1 98.75 222 GLY B N 1
ATOM 4406 C CA . GLY B 1 222 ? -16.75 -3.836 3.666 1 98.75 222 GLY B CA 1
ATOM 4407 C C . GLY B 1 222 ? -16.469 -2.43 3.172 1 98.75 222 GLY B C 1
ATOM 4408 O O . GLY B 1 222 ? -17.125 -1.941 2.258 1 98.75 222 GLY B O 1
ATOM 4409 N N . ALA B 1 223 ? -15.516 -1.817 3.752 1 98.94 223 ALA B N 1
ATOM 4410 C CA . ALA B 1 223 ? -15.18 -0.436 3.414 1 98.94 223 ALA B CA 1
ATOM 4411 C C . ALA B 1 223 ? -14.227 -0.379 2.225 1 98.94 223 ALA B C 1
ATOM 4413 O O . ALA B 1 223 ? -13.258 -1.145 2.158 1 98.94 223 ALA B O 1
ATOM 4414 N N . ASN B 1 224 ? -14.469 0.539 1.328 1 98.88 224 ASN B N 1
ATOM 4415 C CA . ASN B 1 224 ? -13.617 0.736 0.157 1 98.88 224 ASN B CA 1
ATOM 4416 C C . ASN B 1 224 ? -12.305 1.415 0.526 1 98.88 224 ASN B C 1
ATOM 4418 O O . ASN B 1 224 ? -11.266 1.129 -0.071 1 98.88 224 ASN B O 1
ATOM 4422 N N . ILE B 1 225 ? -12.398 2.33 1.46 1 98.94 225 ILE B N 1
ATOM 4423 C CA . ILE B 1 225 ? -11.234 3.107 1.882 1 98.94 225 ILE B CA 1
ATOM 4424 C C . ILE B 1 225 ? -11.164 3.145 3.406 1 98.94 225 ILE B C 1
ATOM 4426 O O . ILE B 1 225 ? -12.188 3.309 4.078 1 98.94 225 ILE B O 1
ATOM 4430 N N . ILE B 1 226 ? -10.047 2.943 3.945 1 98.94 226 ILE B N 1
ATOM 4431 C CA . ILE B 1 226 ? -9.758 3.137 5.363 1 98.94 226 ILE B CA 1
ATOM 4432 C C . ILE B 1 226 ? -8.734 4.254 5.539 1 98.94 226 ILE B C 1
ATOM 4434 O O . ILE B 1 226 ? -7.664 4.219 4.93 1 98.94 226 ILE B O 1
ATOM 4438 N N . TYR B 1 227 ? -9.07 5.258 6.238 1 98.88 227 TYR B N 1
ATOM 4439 C CA . TYR B 1 227 ? -8.281 6.457 6.516 1 98.88 227 TYR B CA 1
ATOM 4440 C C . TYR B 1 227 ? -7.949 6.555 8 1 98.88 227 TYR B C 1
ATOM 4442 O O . TYR B 1 227 ? -8.773 7.016 8.797 1 98.88 227 TYR B O 1
ATOM 4450 N N . ASP B 1 228 ? -6.691 6.211 8.375 1 98.69 228 ASP B N 1
ATOM 4451 C CA . ASP B 1 228 ? -6.371 5.941 9.773 1 98.69 228 ASP B CA 1
ATOM 4452 C C . ASP B 1 228 ? -5.188 6.785 10.234 1 98.69 228 ASP B C 1
ATOM 4454 O O . ASP B 1 228 ? -4.188 6.906 9.523 1 98.69 228 ASP B O 1
ATOM 4458 N N . SER B 1 229 ? -5.301 7.332 11.43 1 95.62 229 SER B N 1
ATOM 4459 C CA . SER B 1 229 ? -4.211 8.094 12.031 1 95.62 229 SER B CA 1
ATOM 4460 C C . SER B 1 229 ? -3.744 7.445 13.336 1 95.62 229 SER B C 1
ATOM 4462 O O . SER B 1 229 ? -2.889 7.992 14.031 1 95.62 229 SER B O 1
ATOM 4464 N N . VAL B 1 230 ? -4.258 6.312 13.648 1 95.12 230 VAL B N 1
ATOM 4465 C CA . VAL B 1 230 ? -4.051 5.738 14.969 1 95.12 230 VAL B CA 1
ATOM 4466 C C . VAL B 1 230 ? -2.971 4.66 14.906 1 95.12 230 VAL B C 1
ATOM 4468 O O . VAL B 1 230 ? -1.985 4.715 15.648 1 95.12 230 VAL B O 1
ATOM 4471 N N . GLY B 1 231 ? -3.111 3.723 14 1 96.62 231 GLY B N 1
ATOM 4472 C CA . GLY B 1 231 ? -2.221 2.576 13.938 1 96.62 231 GLY B CA 1
ATOM 4473 C C . GLY B 1 231 ? -2.387 1.629 15.117 1 96.62 231 GLY B C 1
ATOM 4474 O O . GLY B 1 231 ? -3.51 1.354 15.539 1 96.62 231 GLY B O 1
ATOM 4475 N N . GLY B 1 232 ? -1.311 0.979 15.508 1 96.44 232 GLY B N 1
ATOM 4476 C CA . GLY B 1 232 ? -1.349 0.063 16.641 1 96.44 232 GLY B CA 1
ATOM 4477 C C . GLY B 1 232 ? -2.098 -1.222 16.344 1 96.44 232 GLY B C 1
ATOM 4478 O O . GLY B 1 232 ? -2.459 -1.482 15.188 1 96.44 232 GLY B O 1
ATOM 4479 N N . GLN B 1 233 ? -2.361 -1.985 17.312 1 95.38 233 GLN B N 1
ATOM 4480 C CA . GLN B 1 233 ? -2.943 -3.314 17.172 1 95.38 233 GLN B CA 1
ATOM 4481 C C . GLN B 1 233 ? -4.379 -3.234 16.656 1 95.38 233 GLN B C 1
ATOM 4483 O O . GLN B 1 233 ? -4.859 -4.16 16 1 95.38 233 GLN B O 1
ATOM 4488 N N . SER B 1 234 ? -4.996 -2.096 16.906 1 94.94 234 SER B N 1
ATOM 4489 C CA . SER B 1 234 ? -6.379 -1.933 16.484 1 94.94 234 SER B CA 1
ATOM 4490 C C . SER B 1 234 ? -6.492 -1.908 14.969 1 94.94 234 SER B C 1
ATOM 4492 O O . SER B 1 234 ? -7.582 -2.094 14.414 1 94.94 234 SER B O 1
ATOM 4494 N N . ALA B 1 235 ? -5.406 -1.711 14.305 1 97.69 235 ALA B N 1
ATOM 4495 C CA . ALA B 1 235 ? -5.398 -1.694 12.844 1 97.69 235 ALA B CA 1
ATOM 4496 C C . ALA B 1 235 ? -5.848 -3.037 12.273 1 97.69 235 ALA B C 1
ATOM 4498 O O . ALA B 1 235 ? -6.379 -3.104 11.164 1 97.69 235 ALA B O 1
ATOM 4499 N N . GLN B 1 236 ? -5.66 -4.113 13.023 1 97.94 236 GLN B N 1
ATOM 4500 C CA . GLN B 1 236 ? -6.105 -5.434 12.602 1 97.94 236 GLN B CA 1
ATOM 4501 C C . GLN B 1 236 ? -7.586 -5.422 12.219 1 97.94 236 GLN B C 1
ATOM 4503 O O . GLN B 1 236 ? -7.965 -5.941 11.172 1 97.94 236 GLN B O 1
ATOM 4508 N N . LYS B 1 237 ? -8.359 -4.84 13.055 1 98.44 237 LYS B N 1
ATOM 4509 C CA . LYS B 1 237 ? -9.797 -4.801 12.828 1 98.44 237 LYS B CA 1
ATOM 4510 C C . LYS B 1 237 ? -10.141 -3.924 11.625 1 98.44 237 LYS B C 1
ATOM 4512 O O . LYS B 1 237 ? -11.109 -4.184 10.914 1 98.44 237 LYS B O 1
ATOM 4517 N N . LEU B 1 238 ? -9.344 -2.928 11.359 1 98.69 238 LEU B N 1
ATOM 4518 C CA . LEU B 1 238 ? -9.555 -2.096 10.18 1 98.69 238 LEU B CA 1
ATOM 4519 C C . LEU B 1 238 ? -9.305 -2.889 8.906 1 98.69 238 LEU B C 1
ATOM 4521 O O . LEU B 1 238 ? -10.102 -2.826 7.961 1 98.69 238 LEU B O 1
ATOM 4525 N N . PHE B 1 239 ? -8.258 -3.641 8.906 1 98.69 239 PHE B N 1
ATOM 4526 C CA . PHE B 1 239 ? -7.984 -4.5 7.762 1 98.69 239 PHE B CA 1
ATOM 4527 C C . PHE B 1 239 ? -9.133 -5.48 7.539 1 98.69 239 PHE B C 1
ATOM 4529 O O . PHE B 1 239 ? -9.57 -5.684 6.402 1 98.69 239 PHE B O 1
ATOM 4536 N N . GLU B 1 240 ? -9.602 -6.023 8.602 1 98.56 240 GLU B N 1
ATOM 4537 C CA . GLU B 1 240 ? -10.695 -6.988 8.531 1 98.56 240 GLU B CA 1
ATOM 4538 C C . GLU B 1 240 ? -11.977 -6.34 8.008 1 98.56 240 GLU B C 1
ATOM 4540 O O . GLU B 1 240 ? -12.867 -7.031 7.512 1 98.56 240 GLU B O 1
ATOM 4545 N N . SER B 1 241 ? -12.062 -5.035 8.086 1 98.88 241 SER B N 1
ATOM 4546 C CA . SER B 1 241 ? -13.258 -4.301 7.699 1 98.88 241 SER B CA 1
ATOM 4547 C C . SER B 1 241 ? -13.211 -3.887 6.234 1 98.88 241 SER B C 1
ATOM 4549 O O . SER B 1 241 ? -14.164 -3.314 5.711 1 98.88 241 SER B O 1
ATOM 4551 N N . SER B 1 242 ? -12.133 -4.176 5.566 1 98.81 242 SER B N 1
ATOM 4552 C CA . SER B 1 242 ? -11.93 -3.689 4.203 1 98.81 242 SER B CA 1
ATOM 4553 C C . SER B 1 242 ? -12.711 -4.527 3.195 1 98.81 242 SER B C 1
ATOM 4555 O O . SER B 1 242 ? -12.977 -5.707 3.436 1 98.81 242 SER B O 1
ATOM 4557 N N . SER B 1 243 ? -13.109 -3.893 2.09 1 98.5 243 SER B N 1
ATOM 4558 C CA . SER B 1 243 ? -13.68 -4.59 0.944 1 98.5 243 SER B CA 1
ATOM 4559 C C . SER B 1 243 ? -12.594 -5.121 0.018 1 98.5 243 SER B C 1
ATOM 4561 O O . SER B 1 243 ? -11.414 -4.82 0.204 1 98.5 243 SER B O 1
ATOM 4563 N N . GLN B 1 244 ? -12.977 -5.941 -0.926 1 95.62 244 GLN B N 1
ATOM 4564 C CA . GLN B 1 244 ? -12.062 -6.273 -2.012 1 95.62 244 GLN B CA 1
ATOM 4565 C C . GLN B 1 244 ? -11.617 -5.016 -2.76 1 95.62 244 GLN B C 1
ATOM 4567 O O . GLN B 1 244 ? -12.414 -4.102 -2.973 1 95.62 244 GLN B O 1
ATOM 4572 N N . PHE B 1 245 ? -10.398 -4.957 -3.158 1 97.12 245 PHE B N 1
ATOM 4573 C CA . PHE B 1 245 ? -9.766 -3.822 -3.814 1 97.12 245 PHE B CA 1
ATOM 4574 C C . PHE B 1 245 ? -9.648 -2.641 -2.859 1 97.12 245 PHE B C 1
ATOM 4576 O O . PHE B 1 245 ? -9.547 -1.491 -3.293 1 97.12 245 PHE B O 1
ATOM 4583 N N . GLY B 1 246 ? -9.727 -2.908 -1.573 1 98.56 246 GLY B N 1
ATOM 4584 C CA . GLY B 1 246 ? -9.664 -1.865 -0.561 1 98.56 246 GLY B CA 1
ATOM 4585 C C . GLY B 1 246 ? -8.375 -1.067 -0.604 1 98.56 246 GLY B C 1
ATOM 4586 O O . GLY B 1 246 ? -7.316 -1.609 -0.92 1 98.56 246 GLY B O 1
ATOM 4587 N N . LYS B 1 247 ? -8.477 0.221 -0.281 1 98.81 247 LYS B N 1
ATOM 4588 C CA . LYS B 1 247 ? -7.344 1.132 -0.115 1 98.81 247 LYS B CA 1
ATOM 4589 C C . LYS B 1 247 ? -7.227 1.605 1.331 1 98.81 247 LYS B C 1
ATOM 4591 O O . LYS B 1 247 ? -8.211 2.043 1.928 1 98.81 247 LYS B O 1
ATOM 4596 N N . ILE B 1 248 ? -6.07 1.438 1.889 1 98.94 248 ILE B N 1
ATOM 4597 C CA . ILE B 1 248 ? -5.859 1.857 3.27 1 98.94 248 ILE B CA 1
ATOM 4598 C C . ILE B 1 248 ? -4.805 2.961 3.316 1 98.94 248 ILE B C 1
ATOM 4600 O O . ILE B 1 248 ? -3.721 2.818 2.746 1 98.94 248 ILE B O 1
ATOM 4604 N N . VAL B 1 249 ? -5.109 4.016 3.953 1 98.88 249 VAL B N 1
ATOM 4605 C CA . VAL B 1 249 ? -4.203 5.152 4.094 1 98.88 249 VAL B CA 1
ATOM 4606 C C . VAL B 1 249 ? -3.863 5.363 5.566 1 98.88 249 VAL B C 1
ATOM 4608 O O . VAL B 1 249 ? -4.734 5.719 6.367 1 98.88 249 VAL B O 1
ATOM 4611 N N . PHE B 1 250 ? -2.652 5.137 5.906 1 98.5 250 PHE B N 1
ATOM 4612 C CA . PHE B 1 250 ? -2.119 5.555 7.199 1 98.5 250 PHE B CA 1
ATOM 4613 C C . PHE B 1 250 ? -1.436 6.914 7.086 1 98.5 250 PHE B C 1
ATOM 4615 O O . PHE B 1 250 ? -0.506 7.082 6.293 1 98.5 250 PHE B O 1
ATOM 4622 N N . TYR B 1 251 ? -1.873 7.867 7.887 1 96.25 251 TYR B N 1
ATOM 4623 C CA . TYR B 1 251 ? -1.291 9.203 7.758 1 96.25 251 TYR B CA 1
ATOM 4624 C C . TYR B 1 251 ? -0.8 9.711 9.109 1 96.25 251 TYR B C 1
ATOM 4626 O O . TYR B 1 251 ? -0.383 10.867 9.227 1 96.25 251 TYR B O 1
ATOM 4634 N N . GLY B 1 252 ? -0.894 8.875 10.086 1 92.5 252 GLY B N 1
ATOM 4635 C CA . GLY B 1 252 ? -0.432 9.125 11.445 1 92.5 252 GLY B CA 1
ATOM 4636 C C . GLY B 1 252 ? -0.175 7.848 12.227 1 92.5 252 GLY B C 1
ATOM 4637 O O . GLY B 1 252 ? -0.369 6.746 11.711 1 92.5 252 GLY B O 1
ATOM 4638 N N . ASN B 1 253 ? 0.268 8.016 13.406 1 90.75 253 ASN B N 1
ATOM 4639 C CA . ASN B 1 253 ? 0.592 6.91 14.305 1 90.75 253 ASN B CA 1
ATOM 4640 C C . ASN B 1 253 ? 0.369 7.293 15.758 1 90.75 253 ASN B C 1
ATOM 4642 O O . ASN B 1 253 ? 1.271 7.152 16.594 1 90.75 253 ASN B O 1
ATOM 4646 N N . MET B 1 254 ? -0.823 7.652 16.031 1 86.81 254 MET B N 1
ATOM 4647 C CA . MET B 1 254 ? -1.16 8.133 17.375 1 86.81 254 MET B CA 1
ATOM 4648 C C . MET B 1 254 ? -0.857 7.074 18.422 1 86.81 254 MET B C 1
ATOM 4650 O O . MET B 1 254 ? -0.472 7.402 19.547 1 86.81 254 MET B O 1
ATOM 4654 N N . ASN B 1 255 ? -1.041 5.832 18.062 1 87.56 255 ASN B N 1
ATOM 4655 C CA . ASN B 1 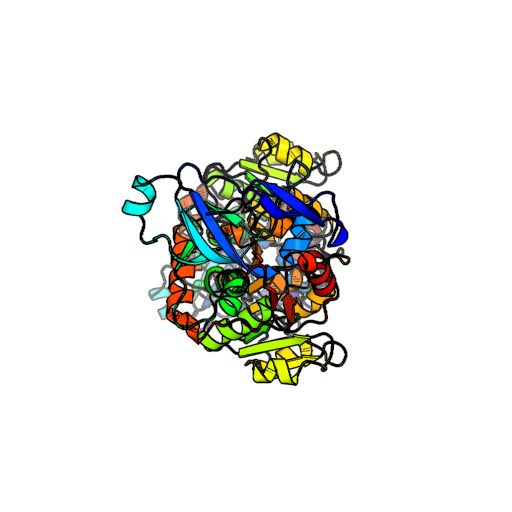255 ? -0.694 4.742 18.969 1 87.56 255 ASN B CA 1
ATOM 4656 C C . ASN B 1 255 ? 0.661 4.133 18.625 1 87.56 255 ASN B C 1
ATOM 4658 O O . ASN B 1 255 ? 0.755 2.936 18.344 1 87.56 255 ASN B O 1
ATOM 4662 N N . HIS B 1 256 ? 1.642 4.902 18.734 1 81.94 256 HIS B N 1
ATOM 4663 C CA . HIS B 1 256 ? 2.979 4.496 18.328 1 81.94 256 HIS B CA 1
ATOM 4664 C C . HIS B 1 256 ? 3.588 3.512 19.312 1 81.94 256 HIS B C 1
ATOM 4666 O O . HIS B 1 256 ? 4.602 2.873 19.016 1 81.94 256 HIS B O 1
ATOM 4672 N N . SER B 1 257 ? 2.959 3.34 20.438 1 84.81 257 SER B N 1
ATOM 4673 C CA . SER B 1 257 ? 3.484 2.443 21.453 1 84.81 257 SER B CA 1
ATOM 4674 C C . SER B 1 257 ? 3.23 0.982 21.094 1 84.81 257 SER B C 1
ATOM 4676 O O . SER B 1 257 ? 3.873 0.083 21.641 1 84.81 257 SER B O 1
ATOM 4678 N N . GLU B 1 258 ? 2.314 0.785 20.219 1 90.06 258 GLU B N 1
ATOM 4679 C CA . GLU B 1 258 ? 1.986 -0.569 19.797 1 90.06 258 GLU B CA 1
ATOM 4680 C C . GLU B 1 258 ? 2.365 -0.789 18.328 1 90.06 258 GLU B C 1
ATOM 4682 O O . GLU B 1 258 ? 2.164 0.093 17.5 1 90.06 258 GLU B O 1
ATOM 4687 N N . PRO B 1 259 ? 2.867 -1.973 18.109 1 93.25 259 PRO B N 1
ATOM 4688 C CA . PRO B 1 259 ? 3.152 -2.27 16.703 1 93.25 259 PRO B CA 1
ATOM 4689 C C . PRO B 1 259 ? 1.887 -2.402 15.867 1 93.25 259 PRO B C 1
ATOM 4691 O O . PRO B 1 259 ? 0.88 -2.938 16.344 1 93.25 259 PRO B O 1
ATOM 4694 N N . THR B 1 260 ? 1.917 -1.821 14.695 1 97.5 260 THR B N 1
ATOM 4695 C CA . THR B 1 260 ? 0.823 -1.976 13.742 1 97.5 260 THR B CA 1
ATOM 4696 C C . THR B 1 260 ? 1.003 -3.244 12.914 1 97.5 260 THR B C 1
ATOM 4698 O O . THR B 1 260 ? 2.059 -3.455 12.312 1 97.5 260 THR B O 1
ATOM 4701 N N . PRO B 1 261 ? 0.015 -4.141 12.859 1 97.5 261 PRO B N 1
ATOM 4702 C CA . PRO B 1 261 ? 0.113 -5.375 12.07 1 97.5 261 PRO B CA 1
ATOM 4703 C C . PRO B 1 261 ? -0.182 -5.152 10.594 1 97.5 261 PRO B C 1
ATOM 4705 O O . PRO B 1 261 ? -0.893 -4.207 10.234 1 97.5 261 PRO B O 1
ATOM 4708 N N . LEU B 1 262 ? 0.376 -5.973 9.766 1 98.19 262 LEU B N 1
ATOM 4709 C CA . LEU B 1 262 ? 0.028 -6.121 8.352 1 98.19 262 LEU B CA 1
ATOM 4710 C C . LEU B 1 262 ? -0.475 -7.535 8.062 1 98.19 262 LEU B C 1
ATOM 4712 O O . LEU B 1 262 ? 0.317 -8.43 7.777 1 98.19 262 LEU B O 1
ATOM 4716 N N . PRO B 1 263 ? -1.748 -7.758 8.219 1 96.88 263 PRO B N 1
ATOM 4717 C CA . PRO B 1 263 ? -2.279 -9.102 7.961 1 96.88 263 PRO B CA 1
ATOM 4718 C C . PRO B 1 263 ? -2.268 -9.469 6.48 1 96.88 263 PRO B C 1
ATOM 4720 O O . PRO B 1 263 ? -3.264 -9.266 5.781 1 96.88 263 PRO B O 1
ATOM 4723 N N . ILE B 1 264 ? -1.315 -10.156 6.043 1 95.38 264 ILE B N 1
ATOM 4724 C CA . ILE B 1 264 ? -1.058 -10.438 4.633 1 95.38 264 ILE B CA 1
ATOM 4725 C C . ILE B 1 264 ? -2.199 -11.273 4.059 1 95.38 264 ILE B C 1
ATOM 4727 O O . ILE B 1 264 ? -2.643 -11.031 2.932 1 95.38 264 ILE B O 1
ATOM 4731 N N . LEU B 1 265 ? -2.732 -12.219 4.793 1 92.06 265 LEU B N 1
ATOM 4732 C CA . LEU B 1 265 ? -3.781 -13.094 4.273 1 92.06 265 LEU B CA 1
ATOM 4733 C C . LEU B 1 265 ? -5.039 -12.297 3.941 1 92.06 265 LEU B C 1
ATOM 4735 O O . LEU B 1 265 ? -5.691 -12.555 2.93 1 92.06 265 LEU B O 1
ATOM 4739 N N . ILE B 1 266 ? -5.344 -11.32 4.777 1 94.62 266 ILE B N 1
ATOM 4740 C CA . ILE B 1 266 ? -6.473 -10.438 4.492 1 94.62 266 ILE B CA 1
ATOM 4741 C C . ILE B 1 266 ? -6.172 -9.594 3.254 1 94.62 266 ILE B C 1
ATOM 4743 O O . ILE B 1 266 ? -7.035 -9.414 2.393 1 94.62 266 ILE B O 1
ATOM 4747 N N . GLY B 1 267 ? -4.945 -9.117 3.207 1 96.12 267 GLY B N 1
ATOM 4748 C CA . GLY B 1 267 ? -4.535 -8.344 2.047 1 96.12 267 GLY B CA 1
ATOM 4749 C C . GLY B 1 267 ? -4.625 -9.125 0.747 1 96.12 267 GLY B C 1
ATOM 4750 O O . GLY B 1 267 ? -5.043 -8.578 -0.279 1 96.12 267 GLY B O 1
ATOM 4751 N N . LEU B 1 268 ? -4.172 -10.359 0.81 1 93.44 268 LEU B N 1
ATOM 4752 C CA . LEU B 1 268 ? -4.258 -11.211 -0.371 1 93.44 268 LEU B CA 1
ATOM 4753 C C . LEU B 1 268 ? -5.707 -11.422 -0.788 1 93.44 268 LEU B C 1
ATOM 4755 O O . LEU B 1 268 ? -6.043 -11.305 -1.968 1 93.44 268 LEU B O 1
ATOM 4759 N N . LYS B 1 269 ? -6.531 -11.711 0.131 1 91.06 269 LYS B N 1
ATOM 4760 C CA . LYS B 1 269 ? -7.941 -11.984 -0.132 1 91.06 269 LYS B CA 1
ATOM 4761 C C . LYS B 1 269 ? -8.633 -10.758 -0.727 1 91.06 269 LYS B C 1
ATOM 4763 O O . LYS B 1 269 ? -9.422 -10.883 -1.67 1 91.06 269 LYS B O 1
ATOM 4768 N N . ASN B 1 270 ? -8.266 -9.562 -0.188 1 95.38 270 ASN B N 1
ATOM 4769 C CA . ASN B 1 270 ? -9 -8.352 -0.542 1 95.38 270 ASN B CA 1
ATOM 4770 C C . ASN B 1 270 ? -8.234 -7.5 -1.545 1 95.38 270 ASN B C 1
ATOM 4772 O O . ASN B 1 270 ? -8.672 -6.41 -1.905 1 95.38 270 ASN B O 1
ATOM 4776 N N . TYR B 1 271 ? -7.105 -7.953 -2 1 95.69 271 TYR B N 1
ATOM 4777 C CA . TYR B 1 271 ? -6.312 -7.219 -2.98 1 95.69 271 TYR B CA 1
ATOM 4778 C C . TYR B 1 271 ? -5.98 -5.82 -2.477 1 95.69 271 TYR B C 1
ATOM 4780 O O . TYR B 1 271 ? -6.199 -4.832 -3.182 1 95.69 271 TYR B O 1
ATOM 4788 N N . LEU B 1 272 ? -5.363 -5.699 -1.31 1 98.44 272 LEU B N 1
ATOM 4789 C CA . LEU B 1 272 ? -5.27 -4.406 -0.637 1 98.44 272 LEU B CA 1
ATOM 4790 C C . LEU B 1 272 ? -4.062 -3.619 -1.135 1 98.44 272 LEU B C 1
ATOM 4792 O O . LEU B 1 272 ? -3.004 -4.195 -1.389 1 98.44 272 LEU B O 1
ATOM 4796 N N . THR B 1 273 ? -4.23 -2.369 -1.287 1 98.81 273 THR B N 1
ATOM 4797 C CA . THR B 1 273 ? -3.148 -1.405 -1.454 1 98.81 273 THR B CA 1
ATOM 4798 C C . THR B 1 273 ? -3.086 -0.451 -0.265 1 98.81 273 THR B C 1
ATOM 4800 O O . THR B 1 273 ? -4.105 0.11 0.143 1 98.81 273 THR B O 1
ATOM 4803 N N . ILE B 1 274 ? -1.905 -0.332 0.31 1 98.94 274 ILE B N 1
ATOM 4804 C CA . ILE B 1 274 ? -1.71 0.448 1.527 1 98.94 274 ILE B CA 1
ATOM 4805 C C . ILE B 1 274 ? -0.753 1.605 1.25 1 98.94 274 ILE B C 1
ATOM 4807 O O . ILE B 1 274 ? 0.306 1.413 0.648 1 98.94 274 ILE B O 1
ATOM 4811 N N . LYS B 1 275 ? -1.138 2.787 1.634 1 98.81 275 LYS B N 1
ATOM 4812 C CA . LYS B 1 275 ? -0.304 3.984 1.575 1 98.81 275 LYS B CA 1
ATOM 4813 C C . LYS B 1 275 ? 0.011 4.504 2.975 1 98.81 275 LYS B C 1
ATOM 4815 O O . LYS B 1 275 ? -0.889 4.656 3.805 1 98.81 275 LYS B O 1
ATOM 4820 N N . VAL B 1 276 ? 1.25 4.625 3.238 1 98.25 276 VAL B N 1
ATOM 4821 C CA . VAL B 1 276 ? 1.644 5.434 4.387 1 98.25 276 VAL B CA 1
ATOM 4822 C C . VAL B 1 276 ? 1.958 6.855 3.934 1 98.25 276 VAL B C 1
ATOM 4824 O O . VAL B 1 276 ? 3.014 7.109 3.348 1 98.25 276 VAL B O 1
ATOM 4827 N N . LEU B 1 277 ? 1.095 7.742 4.27 1 96.88 277 LEU B N 1
ATOM 4828 C CA . LEU B 1 277 ? 1.029 9.039 3.604 1 96.88 277 LEU B CA 1
ATOM 4829 C C . LEU B 1 277 ? 1.754 10.102 4.418 1 96.88 277 LEU B C 1
ATOM 4831 O O . LEU B 1 277 ? 1.436 10.32 5.59 1 96.88 277 LEU B O 1
ATOM 4835 N N . ASN B 1 278 ? 2.684 10.656 3.814 1 92.06 278 ASN B N 1
ATOM 4836 C CA . ASN B 1 278 ? 3.297 11.922 4.195 1 92.06 278 ASN B CA 1
ATOM 4837 C C . ASN B 1 278 ? 3.076 13 3.133 1 92.06 278 ASN B C 1
ATOM 4839 O O . ASN B 1 278 ? 3.416 12.797 1.966 1 92.06 278 ASN B O 1
ATOM 4843 N N . THR B 1 279 ? 2.521 14.062 3.52 1 90.31 279 THR B N 1
ATOM 4844 C CA . THR B 1 279 ? 2.129 15.086 2.562 1 90.31 279 THR B CA 1
ATOM 4845 C C . THR B 1 279 ? 3.336 15.578 1.765 1 90.31 279 THR B C 1
ATOM 4847 O O . THR B 1 279 ? 3.188 16.062 0.641 1 90.31 279 THR B O 1
ATOM 4850 N N . ASN B 1 280 ? 4.527 15.484 2.332 1 86.88 280 ASN B N 1
ATOM 4851 C CA . ASN B 1 280 ? 5.742 15.906 1.639 1 86.88 280 ASN B CA 1
ATOM 4852 C C . ASN B 1 280 ? 5.914 15.172 0.313 1 86.88 280 ASN B C 1
ATOM 4854 O O . ASN B 1 280 ? 6.555 15.68 -0.606 1 86.88 280 ASN B O 1
ATOM 4858 N N . GLU B 1 281 ? 5.359 14 0.282 1 89.75 281 GLU B N 1
ATOM 4859 C CA . GLU B 1 281 ? 5.406 13.219 -0.948 1 89.75 281 GLU B CA 1
ATOM 4860 C C . GLU B 1 281 ? 4.832 14 -2.125 1 89.75 281 GLU B C 1
ATOM 4862 O O . GLU B 1 281 ? 5.277 13.836 -3.264 1 89.75 281 GLU B O 1
ATOM 4867 N N . TYR B 1 282 ? 3.912 14.844 -1.835 1 88.62 282 TYR B N 1
ATOM 4868 C CA . TYR B 1 282 ? 3.18 15.547 -2.883 1 88.62 282 TYR B CA 1
ATOM 4869 C C . TYR B 1 282 ? 3.527 17.031 -2.887 1 88.62 282 TYR B C 1
ATOM 4871 O O . TYR B 1 282 ? 3.631 17.656 -3.951 1 88.62 282 TYR B O 1
ATOM 4879 N N . LEU B 1 283 ? 3.746 17.578 -1.761 1 80.69 283 LEU B N 1
ATOM 4880 C CA . LEU B 1 283 ? 3.869 19.016 -1.58 1 80.69 283 LEU B CA 1
ATOM 4881 C C . LEU B 1 283 ? 5.109 19.547 -2.293 1 80.69 283 LEU B C 1
ATOM 4883 O O . LEU B 1 283 ? 5.129 20.703 -2.732 1 80.69 283 LEU B O 1
ATOM 4887 N N . TYR B 1 284 ? 6.051 18.641 -2.469 1 76.75 284 TYR B N 1
ATOM 4888 C CA . TYR B 1 284 ? 7.281 19.109 -3.104 1 76.75 284 TYR B CA 1
ATOM 4889 C C . TYR B 1 284 ? 7.254 18.844 -4.605 1 76.75 284 TYR B C 1
ATOM 4891 O O . TYR B 1 284 ? 8.227 19.125 -5.305 1 76.75 284 TYR B O 1
ATOM 4899 N N . GLN B 1 285 ? 6.109 18.406 -5.027 1 84.19 285 GLN B N 1
ATOM 4900 C CA . GLN B 1 285 ? 5.875 18.219 -6.453 1 84.19 285 GLN B CA 1
ATOM 4901 C C . GLN B 1 285 ? 4.902 19.266 -6.992 1 84.19 285 GLN B C 1
ATOM 4903 O O . GLN B 1 285 ? 3.705 19.219 -6.699 1 84.19 285 GLN B O 1
ATOM 4908 N N . PRO B 1 286 ? 5.387 20.141 -7.777 1 83.69 286 PRO B N 1
ATOM 4909 C CA . PRO B 1 286 ? 4.625 21.328 -8.148 1 83.69 286 PRO B CA 1
ATOM 4910 C C . PRO B 1 286 ? 3.27 21 -8.766 1 83.69 286 PRO B C 1
ATOM 4912 O O . PRO B 1 286 ? 2.277 21.672 -8.477 1 83.69 286 PRO B O 1
ATOM 4915 N N . GLU B 1 287 ? 3.271 19.938 -9.57 1 89.44 287 GLU B N 1
ATOM 4916 C CA . GLU B 1 287 ? 2.025 19.609 -10.25 1 89.44 287 GLU B CA 1
ATOM 4917 C C . GLU B 1 287 ? 0.949 19.172 -9.258 1 89.44 287 GLU B C 1
ATOM 4919 O O . GLU B 1 287 ? -0.212 19.562 -9.383 1 89.44 287 GLU B O 1
ATOM 4924 N N . PHE B 1 288 ? 1.331 18.422 -8.25 1 89.25 288 PHE B N 1
ATOM 4925 C CA . PHE B 1 288 ? 0.38 17.938 -7.258 1 89.25 288 PHE B CA 1
ATOM 4926 C C . PHE B 1 288 ? -0.029 19.062 -6.309 1 89.25 288 PHE B C 1
ATOM 4928 O O . PHE B 1 288 ? -1.207 19.188 -5.969 1 89.25 288 PHE B O 1
ATOM 4935 N N . ASN B 1 289 ? 0.937 19.828 -5.984 1 86.75 289 ASN B N 1
ATOM 4936 C CA . ASN B 1 289 ? 0.683 20.922 -5.059 1 86.75 289 ASN B CA 1
ATOM 4937 C C . ASN B 1 289 ? -0.266 21.953 -5.66 1 86.75 289 ASN B C 1
ATOM 4939 O O . ASN B 1 289 ? -1.228 22.375 -5.016 1 86.75 289 ASN B O 1
ATOM 4943 N N . LYS B 1 290 ? -0.017 22.359 -6.859 1 89.44 290 LYS B N 1
ATOM 4944 C CA . LYS B 1 290 ? -0.866 23.328 -7.539 1 89.44 290 LYS B CA 1
ATOM 4945 C C . LYS B 1 290 ? -2.299 22.812 -7.664 1 89.44 290 LYS B C 1
ATOM 4947 O O . LYS B 1 290 ? -3.25 23.547 -7.391 1 89.44 290 LYS B O 1
ATOM 4952 N N . LYS B 1 291 ? -2.426 21.547 -8.016 1 94.06 291 LYS B N 1
ATOM 4953 C CA . LYS B 1 291 ? -3.742 20.938 -8.172 1 94.06 291 LYS B CA 1
ATOM 4954 C C . LYS B 1 291 ? -4.508 20.938 -6.855 1 94.06 291 LYS B C 1
ATOM 4956 O O . LYS B 1 291 ? -5.699 21.25 -6.82 1 94.06 291 LYS B O 1
ATOM 4961 N N . ALA B 1 292 ? -3.824 20.625 -5.801 1 93.38 292 ALA B N 1
ATOM 4962 C CA . ALA B 1 292 ? -4.457 20.562 -4.484 1 93.38 292 ALA B CA 1
ATOM 4963 C C . ALA B 1 292 ? -4.902 21.938 -4.016 1 93.38 292 ALA B C 1
ATOM 4965 O O . ALA B 1 292 ? -6.031 22.109 -3.543 1 93.38 292 ALA B O 1
ATOM 4966 N N . ILE B 1 293 ? -4.062 22.891 -4.211 1 89.94 293 ILE B N 1
ATOM 4967 C CA . ILE B 1 293 ? -4.359 24.25 -3.787 1 89.94 293 ILE B CA 1
ATOM 4968 C C . ILE B 1 293 ? -5.566 24.781 -4.559 1 89.94 293 ILE B C 1
ATOM 4970 O O . ILE B 1 293 ? -6.488 25.359 -3.969 1 89.94 293 ILE B O 1
ATOM 4974 N N . GLU B 1 294 ? -5.527 24.594 -5.844 1 91.19 294 GLU B N 1
ATOM 4975 C CA . GLU B 1 294 ? -6.625 25.062 -6.684 1 91.19 294 GLU B CA 1
ATOM 4976 C C . GLU B 1 294 ? -7.941 24.391 -6.305 1 91.19 294 GLU B C 1
ATOM 4978 O O . GLU B 1 294 ? -8.969 25.062 -6.188 1 91.19 294 GLU B O 1
ATOM 4983 N N . PHE B 1 295 ? -7.898 23.172 -6.062 1 94.19 295 PHE B N 1
ATOM 4984 C CA . PHE B 1 295 ? -9.094 22.422 -5.703 1 94.19 295 PHE B CA 1
ATOM 4985 C C . PHE B 1 295 ? -9.664 22.906 -4.375 1 94.19 295 PHE B C 1
ATOM 4987 O O . PHE B 1 295 ? -10.852 23.219 -4.277 1 94.19 295 PHE B O 1
ATOM 4994 N N . LEU B 1 296 ? -8.828 23.031 -3.4 1 90.81 296 LEU B N 1
ATOM 4995 C CA . LEU B 1 296 ? -9.273 23.391 -2.059 1 90.81 296 LEU B CA 1
ATOM 4996 C C . LEU B 1 296 ? -9.742 24.844 -2.018 1 90.81 296 LEU B C 1
ATOM 4998 O O . LEU B 1 296 ? -10.758 25.156 -1.379 1 90.81 296 LEU B O 1
ATOM 5002 N N . ASN B 1 297 ? -9.039 25.656 -2.736 1 86.62 297 ASN B N 1
ATOM 5003 C CA . ASN B 1 297 ? -9.422 27.062 -2.762 1 86.62 297 ASN B CA 1
ATOM 5004 C C . ASN B 1 297 ? -10.742 27.281 -3.496 1 86.62 297 ASN B C 1
ATOM 5006 O O . ASN B 1 297 ? -11.57 28.078 -3.072 1 86.62 297 ASN B O 1
ATOM 5010 N N . SER B 1 298 ? -10.914 26.562 -4.598 1 88.44 298 SER B N 1
ATOM 5011 C CA . SER B 1 298 ? -12.117 26.719 -5.402 1 88.44 298 SER B CA 1
ATOM 5012 C C . SER B 1 298 ? -13.344 26.203 -4.664 1 88.44 298 SER B C 1
ATOM 5014 O O . SER B 1 298 ? -14.469 26.609 -4.949 1 88.44 298 SER B O 1
ATOM 5016 N N . ASN B 1 299 ? -13.109 25.312 -3.703 1 89.88 299 ASN B N 1
ATOM 5017 C CA . ASN B 1 299 ? -14.219 24.703 -2.973 1 89.88 299 ASN B CA 1
ATOM 5018 C C . ASN B 1 299 ? -14.141 25.016 -1.479 1 89.88 299 ASN B C 1
ATOM 5020 O O . ASN B 1 299 ? -14.586 24.219 -0.653 1 89.88 299 ASN B O 1
ATOM 5024 N N . PHE B 1 300 ? -13.562 26.047 -1.133 1 82.88 300 PHE B N 1
ATOM 5025 C CA . PHE B 1 300 ? -13.219 26.375 0.246 1 82.88 300 PHE B CA 1
ATOM 5026 C C . PHE B 1 300 ? -14.461 26.375 1.12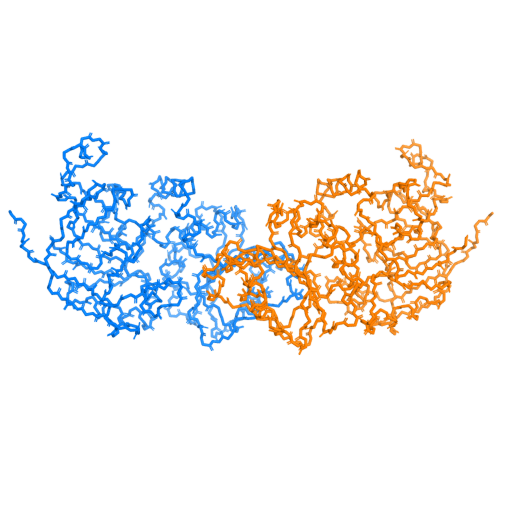7 1 82.88 300 PHE B C 1
ATOM 5028 O O . PHE B 1 300 ? -14.391 26.062 2.314 1 82.88 300 PHE B O 1
ATOM 5035 N N . HIS B 1 301 ? -15.602 26.719 0.64 1 83.88 301 HIS B N 1
ATOM 5036 C CA . HIS B 1 301 ? -16.828 26.781 1.417 1 83.88 301 HIS B CA 1
ATOM 5037 C C . HIS B 1 301 ? -17.188 25.406 1.975 1 83.88 301 HIS B C 1
ATOM 5039 O O . HIS B 1 301 ? -17.875 25.312 2.994 1 83.88 301 HIS B O 1
ATOM 5045 N N . HIS B 1 302 ? -16.703 24.359 1.305 1 87.19 302 HIS B N 1
ATOM 5046 C CA . HIS B 1 302 ? -16.953 23 1.743 1 87.19 302 HIS B CA 1
ATOM 5047 C C . HIS B 1 302 ? -15.852 22.5 2.682 1 87.19 302 HIS B C 1
ATOM 5049 O O . HIS B 1 302 ? -16.016 21.484 3.355 1 87.19 302 HIS B O 1
ATOM 5055 N N . PHE B 1 303 ? -14.789 23.25 2.75 1 88.62 303 PHE B N 1
ATOM 5056 C CA . PHE B 1 303 ? -13.594 22.75 3.402 1 88.62 303 PHE B CA 1
ATOM 5057 C C . PHE B 1 303 ? -13.102 23.719 4.473 1 88.62 303 PHE B C 1
ATOM 5059 O O . PHE B 1 303 ? -12.055 24.344 4.309 1 88.62 303 PHE B O 1
ATOM 5066 N N . LYS B 1 304 ? -13.836 23.75 5.496 1 85.62 304 LYS B N 1
ATOM 5067 C CA . LYS B 1 304 ? -13.508 24.641 6.605 1 85.62 304 LYS B CA 1
ATOM 5068 C C . LYS B 1 304 ? -13.172 23.844 7.863 1 85.62 304 LYS B C 1
ATOM 5070 O O . LYS B 1 304 ? -13.938 22.969 8.273 1 85.62 304 LYS B O 1
ATOM 5075 N N . SER B 1 305 ? -12.062 24.25 8.367 1 90.06 305 SER B N 1
ATOM 5076 C CA . SER B 1 305 ? -11.68 23.594 9.609 1 90.06 305 SER B CA 1
ATOM 5077 C C . SER B 1 305 ? -12.5 24.109 10.789 1 90.06 305 SER B C 1
ATOM 5079 O O . SER B 1 305 ? -12.812 25.297 10.859 1 90.06 305 SER B O 1
ATOM 5081 N N . ILE B 1 306 ? -12.797 23.234 11.664 1 91.31 306 ILE B N 1
ATOM 5082 C CA . ILE B 1 306 ? -13.359 23.625 12.961 1 91.31 306 ILE B CA 1
ATOM 5083 C C . ILE B 1 306 ? -12.227 23.906 13.945 1 91.31 306 ILE B C 1
ATOM 5085 O O . ILE B 1 306 ? -11.344 23.062 14.141 1 91.31 306 ILE B O 1
ATOM 5089 N N . VAL B 1 307 ? -12.297 25.094 14.477 1 94.56 307 VAL B N 1
ATOM 5090 C CA . VAL B 1 307 ? -11.336 25.406 15.531 1 94.56 307 VAL B CA 1
ATOM 5091 C C . VAL B 1 307 ? -11.953 25.094 16.891 1 94.56 307 VAL B C 1
ATOM 5093 O O . VAL B 1 307 ? -12.859 25.797 17.344 1 94.56 307 VAL B O 1
ATOM 5096 N N . GLY B 1 308 ? -11.43 24.094 17.531 1 94.69 308 GLY B N 1
ATOM 5097 C CA . GLY B 1 308 ? -11.984 23.656 18.797 1 94.69 308 GLY B CA 1
ATOM 5098 C C . GLY B 1 308 ? -11.438 24.422 19.984 1 94.69 308 GLY B C 1
ATOM 5099 O O . GLY B 1 308 ? -12.07 24.469 21.047 1 94.69 308 GLY B O 1
ATOM 5100 N N . LYS B 1 309 ? -10.234 24.938 19.859 1 96.31 309 LYS B N 1
ATOM 5101 C CA . LYS B 1 309 ? -9.609 25.672 20.953 1 96.31 309 LYS B CA 1
ATOM 5102 C C . LYS B 1 309 ? -8.688 26.766 20.406 1 96.31 309 LYS B C 1
ATOM 5104 O O . LYS B 1 309 ? -7.922 26.531 19.469 1 96.31 309 LYS B O 1
ATOM 5109 N N . GLU B 1 310 ? -8.82 27.938 21.016 1 96.81 310 GLU B N 1
ATOM 5110 C CA . GLU B 1 310 ? -7.961 29.078 20.688 1 96.81 310 GLU B CA 1
ATOM 5111 C C . GLU B 1 310 ? -7.16 29.516 21.906 1 96.81 310 GLU B C 1
ATOM 5113 O O . GLU B 1 310 ? -7.715 29.672 23 1 96.81 310 GLU B O 1
ATOM 5118 N N . PHE B 1 311 ? -5.906 29.656 21.734 1 97.69 311 PHE B N 1
ATOM 5119 C CA . PHE B 1 311 ? -5.027 30.266 22.719 1 97.69 311 PHE B CA 1
ATOM 5120 C C . PHE B 1 311 ? -4.609 31.656 22.297 1 97.69 311 PHE B C 1
ATOM 5122 O O . PHE B 1 311 ? -4.609 31.984 21.109 1 97.69 311 PHE B O 1
ATOM 5129 N N . ILE B 1 312 ? -4.227 32.438 23.328 1 97.5 312 ILE B N 1
ATOM 5130 C CA . ILE B 1 312 ? -3.947 33.844 23.016 1 97.5 312 ILE B CA 1
ATOM 5131 C C . ILE B 1 312 ? -2.51 34.188 23.406 1 97.5 312 ILE B C 1
ATOM 5133 O O . ILE B 1 312 ? -2.084 33.906 24.531 1 97.5 312 ILE B O 1
ATOM 5137 N N . GLY B 1 313 ? -1.812 34.719 22.422 1 97.19 313 GLY B N 1
ATOM 5138 C CA . GLY B 1 313 ? -0.439 35.156 22.641 1 97.19 313 GLY B CA 1
ATOM 5139 C C . GLY B 1 313 ? 0.578 34.062 22.359 1 97.19 313 GLY B C 1
ATOM 5140 O O . GLY B 1 313 ? 0.344 32.875 22.656 1 97.19 313 GLY B O 1
ATOM 5141 N N . ILE B 1 314 ? 1.646 34.406 21.828 1 96.06 314 ILE B N 1
ATOM 5142 C CA . ILE B 1 314 ? 2.688 33.469 21.469 1 96.06 314 ILE B CA 1
ATOM 5143 C C . ILE B 1 314 ? 3.193 32.75 22.719 1 96.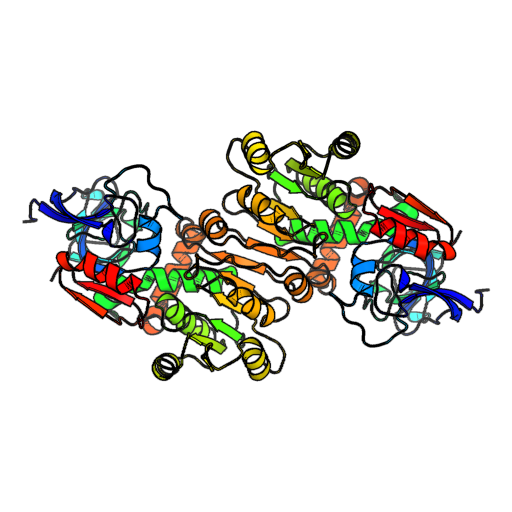06 314 ILE B C 1
ATOM 5145 O O . ILE B 1 314 ? 3.594 31.594 22.672 1 96.06 314 ILE B O 1
ATOM 5149 N N . ASP B 1 315 ? 3.086 33.438 23.859 1 96.25 315 ASP B N 1
ATOM 5150 C CA . ASP B 1 315 ? 3.545 32.844 25.125 1 96.25 315 ASP B CA 1
ATOM 5151 C C . ASP B 1 315 ? 2.715 31.641 25.516 1 96.25 315 ASP B C 1
ATOM 5153 O O . ASP B 1 315 ? 3.139 30.828 26.344 1 96.25 315 ASP B O 1
ATOM 5157 N N . SER B 1 316 ? 1.578 31.516 24.906 1 97.12 316 SER B N 1
ATOM 5158 C CA . SER B 1 316 ? 0.696 30.406 25.25 1 97.12 316 SER B CA 1
ATOM 5159 C C . SER B 1 316 ? 0.945 29.203 24.328 1 97.12 316 SER B C 1
ATOM 5161 O O . SER B 1 316 ? 0.302 28.172 24.484 1 97.12 316 SER B O 1
ATOM 5163 N N . LEU B 1 317 ? 1.877 29.328 23.453 1 96.81 317 LEU B N 1
ATOM 5164 C CA . LEU B 1 317 ? 2.1 28.297 22.438 1 96.81 317 LEU B CA 1
ATOM 5165 C C . LEU B 1 317 ? 2.471 26.969 23.078 1 96.81 317 LEU B C 1
ATOM 5167 O O . LEU B 1 317 ? 1.977 25.922 22.672 1 96.81 317 LEU B O 1
ATOM 5171 N N . VAL B 1 318 ? 3.295 26.984 24.062 1 96.12 318 VAL B N 1
ATOM 5172 C CA . VAL B 1 318 ? 3.727 25.75 24.719 1 96.12 318 VAL B CA 1
ATOM 5173 C C . VAL B 1 318 ? 2.535 25.078 25.406 1 96.12 318 VAL B C 1
ATOM 5175 O O . VAL B 1 318 ? 2.373 23.859 25.328 1 96.12 318 VAL B O 1
ATOM 5178 N N . ASP B 1 319 ? 1.712 25.891 26.016 1 96.44 319 ASP B N 1
ATOM 5179 C CA . ASP B 1 319 ? 0.493 25.375 26.625 1 96.44 319 ASP B CA 1
ATOM 5180 C C . ASP B 1 319 ? -0.433 24.766 25.578 1 96.44 319 ASP B C 1
ATOM 5182 O O . ASP B 1 319 ? -1.083 23.75 25.828 1 96.44 319 ASP B O 1
ATOM 5186 N N . ALA B 1 320 ? -0.482 25.422 24.5 1 96.88 320 ALA B N 1
ATOM 5187 C CA . ALA B 1 320 ? -1.302 24.922 23.406 1 96.88 320 ALA B CA 1
ATOM 5188 C C . ALA B 1 320 ? -0.796 23.562 22.922 1 96.88 320 ALA B C 1
ATOM 5190 O O . ALA B 1 320 ? -1.59 22.656 22.641 1 96.88 320 ALA B O 1
ATOM 5191 N N . LEU B 1 321 ? 0.491 23.391 22.828 1 96.19 321 LEU B N 1
ATOM 5192 C CA . LEU B 1 321 ? 1.093 22.125 22.422 1 96.19 321 LEU B CA 1
ATOM 5193 C C . LEU B 1 321 ? 0.831 21.047 23.469 1 96.19 321 LEU B C 1
ATOM 5195 O O . LEU B 1 321 ? 0.57 19.891 23.125 1 96.19 321 LEU B O 1
ATOM 5199 N N . LYS B 1 322 ? 0.871 21.375 24.719 1 95.19 322 LYS B N 1
ATOM 5200 C CA . LYS B 1 322 ? 0.531 20.453 25.781 1 95.19 322 LYS B CA 1
ATOM 5201 C C . LYS B 1 322 ? -0.916 19.969 25.672 1 95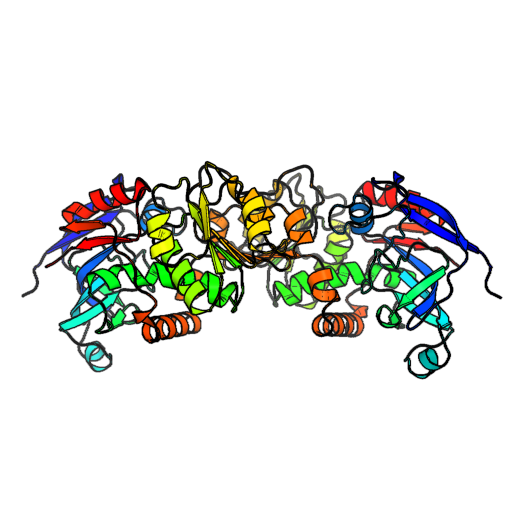.19 322 LYS B C 1
ATOM 5203 O O . LYS B 1 322 ? -1.204 18.797 25.844 1 95.19 322 LYS B O 1
ATOM 5208 N N . TYR B 1 323 ? -1.701 20.984 25.391 1 94.75 323 TYR B N 1
ATOM 5209 C CA . TYR B 1 323 ? -3.109 20.656 25.188 1 94.75 323 TYR B CA 1
ATOM 5210 C C . TYR B 1 323 ? -3.293 19.688 24.031 1 94.75 323 TYR B C 1
ATOM 5212 O O . TYR B 1 323 ? -4.059 18.719 24.141 1 94.75 323 TYR B O 1
ATOM 5220 N N . LEU B 1 324 ? -2.627 19.891 22.984 1 92.5 324 LEU B N 1
ATOM 5221 C CA . LEU B 1 324 ? -2.676 19.016 21.812 1 92.5 324 LEU B CA 1
ATOM 5222 C C . LEU B 1 324 ? -2.299 17.594 22.203 1 92.5 324 LEU B C 1
ATOM 5224 O O . LEU B 1 324 ? -2.885 16.625 21.688 1 92.5 324 LEU B O 1
ATOM 5228 N N . GLU B 1 325 ? -1.434 17.406 23.109 1 88.5 325 GLU B N 1
ATOM 5229 C CA . GLU B 1 325 ? -0.93 16.094 23.547 1 88.5 325 GLU B CA 1
ATOM 5230 C C . GLU B 1 325 ? -2.004 15.312 24.281 1 88.5 325 GLU B C 1
ATOM 5232 O O . GLU B 1 325 ? -1.962 14.078 24.312 1 88.5 325 GLU B O 1
ATOM 5237 N N . THR B 1 326 ? -2.945 15.977 24.906 1 84.25 326 THR B N 1
ATOM 5238 C CA . THR B 1 326 ? -3.953 15.297 25.719 1 84.25 326 THR B CA 1
ATOM 5239 C C . THR B 1 326 ? -4.883 14.469 24.828 1 84.25 326 THR B C 1
ATOM 5241 O O . THR B 1 326 ? -5.484 13.5 25.297 1 84.25 326 THR B O 1
ATOM 5244 N N . GLY B 1 327 ? -5.086 14.852 23.609 1 78.94 327 GLY B N 1
ATOM 5245 C CA . GLY B 1 327 ? -5.844 14.078 22.641 1 78.94 327 GLY B CA 1
ATOM 5246 C C . GLY B 1 327 ? -7.344 14.234 22.797 1 78.94 327 GLY B C 1
ATOM 5247 O O . GLY B 1 327 ? -8.117 13.695 22 1 78.94 327 GLY B O 1
ATOM 5248 N N . ASP B 1 328 ? -7.824 14.859 23.797 1 81.06 328 ASP B N 1
ATOM 5249 C CA . ASP B 1 328 ? -9.258 15.086 23.969 1 81.06 328 ASP B CA 1
ATOM 5250 C C . ASP B 1 328 ? -9.695 16.391 23.312 1 81.06 328 ASP B C 1
ATOM 5252 O O . ASP B 1 328 ? -10.117 17.328 23.984 1 81.06 328 ASP B O 1
ATOM 5256 N N . LEU B 1 329 ? -9.641 16.375 21.969 1 88.31 329 LEU B N 1
ATOM 5257 C CA . LEU B 1 329 ? -9.945 17.609 21.234 1 88.31 329 LEU B CA 1
ATOM 5258 C C . LEU B 1 329 ? -11 17.359 20.172 1 88.31 329 LEU B C 1
ATOM 5260 O O . LEU B 1 329 ? -11.266 16.219 19.797 1 88.31 329 LEU B O 1
ATOM 5264 N N . PHE B 1 330 ? -11.625 18.453 19.797 1 94.75 330 PHE B N 1
ATOM 5265 C CA . PHE B 1 330 ? -12.492 18.453 18.625 1 94.75 330 PHE B CA 1
ATOM 5266 C C . PHE B 1 330 ? -12.047 19.516 17.625 1 94.75 330 PHE B C 1
ATOM 5268 O O . PHE B 1 330 ? -12.227 20.703 17.859 1 94.75 330 PHE B O 1
ATOM 5275 N N . GLY B 1 331 ? -11.492 19.062 16.578 1 95.62 331 GLY B N 1
ATOM 5276 C CA . GLY B 1 331 ? -11.016 19.984 15.562 1 95.62 331 GLY B CA 1
ATOM 5277 C C . GLY B 1 331 ? -9.602 20.469 15.812 1 95.62 331 GLY B C 1
ATOM 5278 O O . GLY B 1 331 ? -8.789 19.75 16.391 1 95.62 331 GLY B O 1
ATOM 5279 N N . LYS B 1 332 ? -9.328 21.672 15.328 1 96.75 332 LYS B N 1
ATOM 5280 C CA . LYS B 1 332 ? -7.977 22.234 15.32 1 96.75 332 LYS B CA 1
ATOM 5281 C C . LYS B 1 332 ? -7.742 23.109 16.547 1 96.75 332 LYS B C 1
ATOM 5283 O O . LYS B 1 332 ? -8.688 23.625 17.141 1 96.75 332 LYS B O 1
ATOM 5288 N N . VAL B 1 333 ? -6.477 23.188 16.922 1 96.81 333 VAL B N 1
ATOM 5289 C CA . VAL B 1 333 ? -6.012 24.125 17.953 1 96.81 333 VAL B CA 1
ATOM 5290 C C . VAL B 1 333 ? -5.242 25.266 17.297 1 96.81 333 VAL B C 1
ATOM 5292 O O . VAL B 1 333 ? -4.391 25.031 16.422 1 96.81 333 VAL B O 1
ATOM 5295 N N . VAL B 1 334 ? -5.578 26.5 17.672 1 97.44 334 VAL B N 1
ATOM 5296 C CA . VAL B 1 334 ? -4.906 27.656 17.078 1 97.44 334 VAL B CA 1
ATOM 5297 C C . VAL B 1 334 ? -4.375 28.562 18.188 1 97.44 334 VAL B C 1
ATOM 5299 O O . VAL B 1 334 ? -4.859 28.516 19.312 1 97.44 334 VAL B O 1
ATOM 5302 N N . VAL B 1 335 ? -3.348 29.297 17.859 1 98.06 335 VAL B N 1
ATOM 5303 C CA . VAL B 1 335 ? -2.818 30.344 18.734 1 98.06 335 VAL B CA 1
ATOM 5304 C C . VAL B 1 335 ? -2.891 31.688 18.016 1 98.06 335 VAL B C 1
ATOM 5306 O O . VAL B 1 335 ? -2.373 31.844 16.906 1 98.06 335 VAL B O 1
ATOM 5309 N N . LYS B 1 336 ? -3.562 32.562 18.625 1 98.12 336 LYS B N 1
ATOM 5310 C CA . LYS B 1 336 ? -3.508 33.938 18.172 1 98.12 336 LYS B CA 1
ATOM 5311 C C . LYS B 1 336 ? -2.219 34.625 18.609 1 98.12 336 LYS B C 1
ATOM 5313 O O . LYS B 1 336 ? -2.059 34.938 19.797 1 98.12 336 LYS B O 1
ATOM 5318 N N . VAL B 1 337 ? -1.374 34.844 17.719 1 96.31 337 VAL B N 1
ATOM 5319 C CA . VAL B 1 337 ? -0.024 35.312 17.984 1 96.31 337 VAL B CA 1
ATOM 5320 C C . VAL B 1 337 ? -0.027 36.812 18.109 1 96.31 337 VAL B C 1
ATOM 5322 O O . VAL B 1 337 ? 0.536 37.375 19.047 1 96.31 337 VAL B O 1
ATOM 5325 N N . ASN B 1 338 ? -0.533 37.406 17.047 1 85.44 338 ASN B N 1
ATOM 5326 C CA . ASN B 1 338 ? -0.628 38.875 17.016 1 85.44 338 ASN B CA 1
ATOM 5327 C C . ASN B 1 338 ? -2.066 39.312 16.797 1 85.44 338 ASN B C 1
ATOM 5329 O O . ASN B 1 338 ? -2.883 38.594 16.25 1 85.44 338 ASN B O 1
ATOM 5333 N N . ASN B 1 339 ? -2.352 40.5 17.328 1 70.94 339 ASN B N 1
ATOM 5334 C CA . ASN B 1 339 ? -3.652 41.156 17.156 1 70.94 339 ASN B CA 1
ATOM 5335 C C . ASN B 1 339 ? -3.717 41.938 15.852 1 70.94 339 ASN B C 1
ATOM 5337 O O . ASN B 1 339 ? -2.734 42.562 15.445 1 70.94 339 ASN B O 1
#

pLDDT: mean 93.17, std 6.76, range [64.25, 98.94]